Protein AF-A0A7S2WJ42-F1 (afdb_monomer_lite)

Foldseek 3Di:
DDDDDDDDDDDPPPPPPVPPCPPLNVVDPPPVSVCVVCVPVNVVVVCVVVVVVVVVVVVVVLVVVLVDPVNVVVVVVVVVVVVVVVVVCVCVPPVVLVVVLLVQLQVQLVVLLVLVVVLLVLVVVLVVLVVVLLVPPPPDPPLVVSLVSNVVSLVVNVVSCVVRLVLLLQLLVLLCVVVVNDFPDCSVVVNVLSVVVVVVVVLVVVLCVVVLSVCCVPPNSVSNCVSVVVSVVVPPPPPVPDDVVLCVVVPVPPPPPVVPVPDDDDDDPVVVSVVCVVCVVVVVVVVCSSSCVVVCVSVVLPVLQDDPPPPPPPPPPPPPDDDDDDDDDDDDDDDDDDDDDDDDDDDDDDDDDDDDDPPDDDPVVVVVVVCVVVVVSNVVSSRRPCRRSHLSSLLSSCCRVQVKDWDWFQFPVRWTWIKIKGFAPAADPVQAEDEDDADVSDACSCCRPVNCPCVVQSPVRYIYMYIGFDPHDPTHDDDDPVRSVRRVVRVVVVVVPPD

pLDDT: mean 72.84, std 22.57, range [31.0, 98.44]

InterPro domains:
  IPR029058 Alpha/Beta hydrolase fold [G3DSA:3.40.50.1820] (400-499)
  IPR029058 Alpha/Beta hydrolase fold [SSF53474] (406-497)

Organism: NCBI:txid96639

Structure (mmCIF, N/CA/C/O backbone):
data_AF-A0A7S2WJ42-F1
#
_entry.id   AF-A0A7S2WJ42-F1
#
loop_
_atom_site.group_PDB
_atom_site.id
_atom_site.type_symbol
_atom_site.label_atom_id
_atom_site.label_alt_id
_atom_site.label_comp_id
_atom_site.label_asym_id
_atom_site.label_entity_id
_atom_site.label_seq_id
_atom_site.pdbx_PDB_ins_code
_atom_site.Cartn_x
_atom_site.Cartn_y
_atom_site.Cartn_z
_atom_site.occupancy
_atom_site.B_iso_or_equiv
_atom_site.auth_seq_id
_atom_site.auth_comp_id
_atom_site.auth_asym_id
_atom_site.auth_atom_id
_atom_site.pdbx_PDB_model_num
ATOM 1 N N . MET A 1 1 ? 24.661 -68.694 -62.541 1.00 40.09 1 MET A N 1
ATOM 2 C CA . MET A 1 1 ? 24.190 -67.323 -62.795 1.00 40.09 1 MET A CA 1
ATOM 3 C C . MET A 1 1 ? 25.298 -66.386 -62.353 1.00 40.09 1 MET A C 1
ATOM 5 O O . MET A 1 1 ? 25.306 -65.954 -61.213 1.00 40.09 1 MET A O 1
ATOM 9 N N . ASP A 1 2 ? 26.418 -66.362 -63.080 1.00 37.50 2 ASP A N 1
ATOM 10 C CA . ASP A 1 2 ? 26.564 -65.727 -64.412 1.00 37.50 2 ASP A CA 1
ATOM 11 C C . ASP A 1 2 ? 26.447 -64.202 -64.239 1.00 37.50 2 ASP A C 1
ATOM 13 O O . ASP A 1 2 ? 25.479 -63.750 -63.647 1.00 37.50 2 ASP A O 1
ATOM 17 N N . VAL A 1 3 ? 27.339 -63.323 -64.692 1.00 43.91 3 VAL A N 1
ATOM 18 C CA . VAL A 1 3 ? 28.349 -63.399 -65.750 1.00 43.91 3 VAL A CA 1
ATOM 19 C C . VAL A 1 3 ? 29.165 -62.088 -65.662 1.00 43.91 3 VAL A C 1
ATOM 21 O O . VAL A 1 3 ? 28.586 -61.023 -65.488 1.00 43.91 3 VAL A O 1
ATOM 24 N N . VAL A 1 4 ? 30.497 -62.209 -65.733 1.00 44.94 4 VAL A N 1
ATOM 25 C CA . VAL A 1 4 ? 31.437 -61.434 -66.579 1.00 44.94 4 VAL A CA 1
ATOM 26 C C . VAL A 1 4 ? 31.405 -59.896 -66.550 1.00 44.94 4 VAL A C 1
ATOM 28 O O . VAL A 1 4 ? 30.418 -59.277 -66.925 1.00 44.94 4 VAL A O 1
ATOM 31 N N . SER A 1 5 ? 32.575 -59.300 -66.272 1.00 45.31 5 SER A N 1
ATOM 32 C CA . SER A 1 5 ? 33.291 -58.367 -67.175 1.00 45.31 5 SER A CA 1
ATOM 33 C C . SER A 1 5 ? 34.361 -57.581 -66.397 1.00 45.31 5 SER A C 1
ATOM 35 O O . SER A 1 5 ? 34.188 -56.409 -66.080 1.00 45.31 5 SER A O 1
ATOM 37 N N . ASP A 1 6 ? 35.483 -58.223 -66.061 1.00 53.06 6 ASP A N 1
ATOM 38 C CA . ASP A 1 6 ? 36.814 -57.818 -66.552 1.00 53.06 6 ASP A CA 1
ATOM 39 C C . ASP A 1 6 ? 36.765 -56.888 -67.775 1.00 53.06 6 ASP A C 1
ATOM 41 O O . ASP A 1 6 ? 36.117 -57.226 -68.758 1.00 53.06 6 ASP A O 1
ATOM 45 N N . TYR A 1 7 ? 37.450 -55.739 -67.719 1.00 45.34 7 TYR A N 1
ATOM 46 C CA . TYR A 1 7 ? 38.456 -55.317 -68.708 1.00 45.34 7 TYR A CA 1
ATOM 47 C C . TYR A 1 7 ? 39.011 -53.914 -68.397 1.00 45.34 7 TYR A C 1
ATOM 49 O O . TYR A 1 7 ? 38.269 -52.988 -68.081 1.00 45.34 7 TYR A O 1
ATOM 57 N N . SER A 1 8 ? 40.320 -53.780 -68.638 1.00 46.69 8 SER A N 1
ATOM 58 C CA . SER A 1 8 ? 41.098 -52.549 -68.850 1.00 46.69 8 SER A CA 1
ATOM 59 C C . SER A 1 8 ? 41.644 -51.876 -67.580 1.00 46.69 8 SER A C 1
ATOM 61 O O . SER A 1 8 ? 41.037 -50.990 -66.989 1.00 46.69 8 SER A O 1
ATOM 63 N N . SER A 1 9 ? 42.790 -52.328 -67.055 1.00 54.84 9 SER A N 1
ATOM 64 C CA . SER A 1 9 ? 44.132 -51.863 -67.476 1.00 54.84 9 SER A CA 1
ATOM 65 C C . SER A 1 9 ? 44.145 -50.925 -68.686 1.00 54.84 9 SER A C 1
ATOM 67 O O . SER A 1 9 ? 43.694 -51.293 -69.763 1.00 54.84 9 SER A O 1
ATOM 69 N N . ASP A 1 10 ? 44.657 -49.706 -68.521 1.00 45.91 10 ASP A N 1
ATOM 70 C CA . ASP A 1 10 ? 45.778 -49.221 -69.332 1.00 45.91 10 ASP A CA 1
ATOM 71 C C . ASP A 1 10 ? 46.094 -47.744 -69.075 1.00 45.91 10 ASP A C 1
ATOM 73 O O . ASP A 1 10 ? 45.232 -46.885 -68.905 1.00 45.91 10 ASP A O 1
ATOM 77 N N . ALA A 1 11 ? 47.397 -47.484 -69.137 1.00 50.50 11 ALA A N 1
ATOM 78 C CA . ALA A 1 11 ? 48.015 -46.205 -69.444 1.00 50.50 11 ALA A CA 1
ATOM 79 C C . ALA A 1 11 ? 47.929 -45.109 -68.373 1.00 50.50 11 ALA A C 1
ATOM 81 O O . ALA A 1 11 ? 47.350 -44.034 -68.539 1.00 50.50 11 ALA A O 1
ATOM 82 N N . GLU A 1 12 ? 48.746 -45.327 -67.345 1.00 50.62 12 GLU A N 1
ATOM 83 C CA . GLU A 1 12 ? 49.526 -44.307 -66.649 1.00 50.62 12 GLU A CA 1
ATOM 84 C C . GLU A 1 12 ? 50.393 -43.495 -67.650 1.00 50.62 12 GLU A C 1
ATOM 86 O O . GLU A 1 12 ? 51.620 -43.581 -67.686 1.00 50.62 12 GLU A O 1
ATOM 91 N N . HIS A 1 13 ? 49.772 -42.678 -68.506 1.00 48.62 13 HIS A N 1
ATOM 92 C CA . HIS A 1 13 ? 50.485 -41.697 -69.317 1.00 48.62 13 HIS A CA 1
ATOM 93 C C . HIS A 1 13 ? 50.682 -40.430 -68.479 1.00 48.62 13 HIS A C 1
ATOM 95 O O . HIS A 1 13 ? 49.873 -39.498 -68.492 1.00 48.62 13 HIS A O 1
ATOM 101 N N . LYS A 1 14 ? 51.811 -40.388 -67.758 1.00 50.44 14 LYS A N 1
ATOM 102 C CA . LYS A 1 14 ? 52.451 -39.157 -67.266 1.00 50.44 14 LYS A CA 1
ATOM 103 C C . LYS A 1 14 ? 52.753 -38.242 -68.458 1.00 50.44 14 LYS A C 1
ATOM 105 O O . LYS A 1 14 ? 53.890 -38.122 -68.905 1.00 50.44 14 LYS A O 1
ATOM 110 N N . SER A 1 15 ? 51.726 -37.579 -68.989 1.00 52.44 15 SER A N 1
ATOM 111 C CA . SER A 1 15 ? 51.915 -36.451 -69.887 1.00 52.44 15 SER A CA 1
ATOM 112 C C . SER A 1 15 ? 52.533 -35.350 -69.033 1.00 52.44 15 SER A C 1
ATOM 114 O O . SER A 1 15 ? 51.885 -34.761 -68.161 1.00 52.44 15 SER A O 1
ATOM 116 N N . SER A 1 16 ? 53.816 -35.094 -69.254 1.00 54.47 16 SER A N 1
ATOM 117 C CA . SER A 1 16 ? 54.501 -33.881 -68.839 1.00 54.47 16 SER A CA 1
ATOM 118 C C . SER A 1 16 ? 53.893 -32.704 -69.610 1.00 54.47 16 SER A C 1
ATOM 120 O O . SER A 1 16 ? 54.524 -32.070 -70.454 1.00 54.47 16 SER A O 1
ATOM 122 N N . ARG A 1 17 ? 52.618 -32.395 -69.334 1.00 53.16 17 ARG A N 1
ATOM 123 C CA . ARG A 1 17 ? 51.997 -31.132 -69.719 1.00 53.16 17 ARG A CA 1
ATOM 124 C C . ARG A 1 17 ? 52.815 -30.065 -69.017 1.00 53.16 17 ARG A C 1
ATOM 126 O O . ARG A 1 17 ? 52.581 -29.770 -67.846 1.00 53.16 17 ARG A O 1
ATOM 133 N N . ARG A 1 18 ? 53.810 -29.523 -69.734 1.00 57.72 18 ARG A N 1
ATOM 134 C CA . ARG A 1 18 ? 54.504 -28.278 -69.400 1.00 57.72 18 ARG A CA 1
ATOM 135 C C . ARG A 1 18 ? 53.415 -27.333 -68.921 1.00 57.72 18 ARG A C 1
ATOM 137 O O . ARG A 1 18 ? 52.588 -26.914 -69.733 1.00 57.72 18 ARG A O 1
ATOM 144 N N . LYS A 1 19 ? 53.348 -27.091 -67.603 1.00 59.12 19 LYS A N 1
ATOM 145 C CA . LYS A 1 19 ? 52.407 -26.132 -67.020 1.00 59.12 19 LYS A CA 1
ATOM 146 C C . LYS A 1 19 ? 52.628 -24.862 -67.821 1.00 59.12 19 LYS A C 1
ATOM 148 O O . LYS A 1 19 ? 53.724 -24.309 -67.769 1.00 59.12 19 LYS A O 1
ATOM 153 N N . ARG A 1 20 ? 51.651 -24.485 -68.653 1.00 64.06 20 ARG A N 1
ATOM 154 C CA . ARG A 1 20 ? 51.728 -23.261 -69.447 1.00 64.06 20 ARG A CA 1
ATOM 155 C C . ARG A 1 20 ? 51.835 -22.137 -68.432 1.00 64.06 20 ARG A C 1
ATOM 157 O O . ARG A 1 20 ? 50.861 -21.797 -67.766 1.00 64.06 20 ARG A O 1
ATOM 164 N N . VAL A 1 21 ? 53.062 -21.669 -68.228 1.00 68.56 21 VAL A N 1
ATOM 165 C CA . VAL A 1 21 ? 53.358 -20.549 -67.349 1.00 68.56 21 VAL A CA 1
ATOM 166 C C . VAL A 1 21 ? 52.753 -19.352 -68.059 1.00 68.56 21 VAL A C 1
ATOM 168 O O . VAL A 1 21 ? 53.254 -18.922 -69.095 1.00 68.56 21 VAL A O 1
ATOM 171 N N . TRP A 1 22 ? 51.601 -18.897 -67.570 1.00 71.25 22 TRP A N 1
ATOM 172 C CA . TRP A 1 22 ? 50.907 -17.741 -68.118 1.00 71.25 22 TRP A CA 1
ATOM 173 C C . TRP A 1 22 ? 51.873 -16.558 -68.141 1.00 71.25 22 TRP A C 1
ATOM 175 O O . TRP A 1 22 ? 52.589 -16.339 -67.162 1.00 71.25 22 TRP A O 1
ATOM 185 N N . LEU A 1 23 ? 51.895 -15.790 -69.230 1.00 75.06 23 LEU A N 1
ATOM 186 C CA . LEU A 1 23 ? 52.801 -14.647 -69.385 1.00 75.06 23 LEU A CA 1
ATOM 187 C C . LEU A 1 23 ? 52.696 -13.675 -68.191 1.00 75.06 23 LEU A C 1
ATOM 189 O O . LEU A 1 23 ? 53.708 -13.202 -67.681 1.00 75.06 23 LEU A O 1
ATOM 193 N N . ALA A 1 24 ? 51.481 -13.500 -67.656 1.00 69.00 24 ALA A N 1
ATOM 194 C CA . ALA A 1 24 ? 51.205 -12.718 -66.450 1.00 69.00 24 ALA A CA 1
ATOM 195 C C . ALA A 1 24 ? 51.990 -13.189 -65.210 1.00 69.00 24 ALA A C 1
ATOM 197 O O . ALA A 1 24 ? 52.412 -12.370 -64.404 1.00 69.00 24 ALA A O 1
ATOM 198 N N . SER A 1 25 ? 52.258 -14.493 -65.079 1.00 74.06 25 SER A N 1
ATOM 199 C CA . SER A 1 25 ? 53.044 -15.037 -63.963 1.00 74.06 25 SER A CA 1
ATOM 200 C C . SER A 1 25 ? 54.554 -14.845 -64.086 1.00 74.06 25 SER A C 1
ATOM 202 O O . SER A 1 25 ? 55.254 -15.019 -63.095 1.00 74.06 25 SER A O 1
ATOM 204 N N . ARG A 1 26 ? 55.051 -14.476 -65.274 1.00 80.88 26 ARG A N 1
ATOM 205 C CA . ARG A 1 26 ? 56.446 -14.059 -65.481 1.00 80.88 26 ARG A CA 1
ATOM 206 C C . ARG A 1 26 ? 56.621 -12.546 -65.408 1.00 80.88 26 ARG A C 1
ATOM 208 O O . ARG A 1 26 ? 57.661 -12.096 -64.951 1.00 80.88 26 ARG A O 1
ATOM 215 N N . LEU A 1 27 ? 55.627 -11.788 -65.870 1.00 82.94 27 LEU A N 1
ATOM 216 C CA . LEU A 1 27 ? 55.674 -10.324 -65.906 1.00 82.94 27 LEU A CA 1
ATOM 217 C C . LEU A 1 27 ? 55.432 -9.684 -64.534 1.00 82.94 27 LEU A C 1
ATOM 219 O O . LEU A 1 27 ? 55.991 -8.628 -64.260 1.00 82.94 27 LEU A O 1
ATOM 223 N N . TRP A 1 28 ? 54.633 -10.318 -63.670 1.00 83.19 28 TRP A N 1
ATOM 224 C CA . TRP A 1 28 ? 54.238 -9.746 -62.383 1.00 83.19 28 TRP A CA 1
ATOM 225 C C . TRP A 1 28 ? 54.663 -10.667 -61.229 1.00 83.19 28 TRP A C 1
ATOM 227 O O . TRP A 1 28 ? 54.105 -11.762 -61.088 1.00 83.19 28 TRP A O 1
ATOM 237 N N . PRO A 1 29 ? 55.634 -10.264 -60.389 1.00 81.75 29 PRO A N 1
ATOM 238 C CA . PRO A 1 29 ? 55.959 -10.978 -59.158 1.00 81.75 29 PRO A CA 1
ATOM 239 C C . PRO A 1 29 ? 54.759 -10.984 -58.196 1.00 81.75 29 PRO A C 1
ATOM 241 O O . PRO A 1 29 ? 53.902 -10.098 -58.239 1.00 81.75 29 PRO A O 1
ATOM 244 N N . HIS A 1 30 ? 54.673 -11.981 -57.310 1.00 75.19 30 HIS A N 1
ATOM 245 C CA . HIS A 1 30 ? 53.695 -11.948 -56.214 1.00 75.19 30 HIS A CA 1
ATOM 246 C C . HIS A 1 30 ? 53.983 -10.709 -55.341 1.00 75.19 30 HIS A C 1
ATOM 248 O O . HIS A 1 30 ? 55.147 -10.528 -54.982 1.00 75.19 30 HIS A O 1
ATOM 254 N N . PRO A 1 31 ? 52.989 -9.850 -55.016 1.00 73.44 31 PRO A N 1
ATOM 255 C CA . PRO A 1 31 ? 51.534 -10.080 -55.046 1.00 73.44 31 PRO A CA 1
ATOM 256 C C . PRO A 1 31 ? 50.762 -9.591 -56.290 1.00 73.44 31 PRO A C 1
ATOM 258 O O . PRO A 1 31 ? 49.593 -9.945 -56.443 1.00 73.44 31 PRO A O 1
ATOM 261 N N . LEU A 1 32 ? 51.376 -8.839 -57.208 1.00 78.38 32 LEU A N 1
ATOM 262 C CA . LEU A 1 32 ? 50.685 -8.200 -58.346 1.00 78.38 32 LEU A CA 1
ATOM 263 C C . LEU A 1 32 ? 50.048 -9.205 -59.327 1.00 78.38 32 LEU A C 1
ATOM 265 O O . LEU A 1 32 ? 49.041 -8.917 -59.967 1.00 78.38 32 LEU A O 1
ATOM 269 N N . ASN A 1 33 ? 50.573 -10.429 -59.393 1.00 79.62 33 ASN A N 1
ATOM 270 C CA . ASN A 1 33 ? 49.988 -11.520 -60.181 1.00 79.62 33 ASN A CA 1
ATOM 271 C C . ASN A 1 33 ? 48.568 -11.911 -59.722 1.00 79.62 33 ASN A C 1
ATOM 273 O O . ASN A 1 33 ? 47.731 -12.284 -60.543 1.00 79.62 33 ASN A O 1
ATOM 277 N N . ALA A 1 34 ? 48.284 -11.825 -58.417 1.00 75.94 34 ALA A N 1
ATOM 278 C CA . ALA A 1 34 ? 46.956 -12.128 -57.881 1.00 75.94 34 ALA A CA 1
ATOM 279 C C . ALA A 1 34 ? 45.916 -11.098 -58.348 1.00 75.94 34 ALA A C 1
ATOM 281 O O . ALA A 1 34 ? 44.773 -11.461 -58.610 1.00 75.94 34 ALA A O 1
ATOM 282 N N . ILE A 1 35 ? 46.351 -9.848 -58.527 1.00 78.25 35 ILE A N 1
ATOM 283 C CA . ILE A 1 35 ? 45.511 -8.737 -58.975 1.00 78.25 35 ILE A CA 1
ATOM 284 C C . ILE A 1 35 ? 45.093 -8.910 -60.444 1.00 78.25 35 ILE A C 1
ATOM 286 O O . ILE A 1 35 ? 43.926 -8.766 -60.800 1.00 78.25 35 ILE A O 1
ATOM 290 N N . VAL A 1 36 ? 46.040 -9.291 -61.305 1.00 80.44 36 VAL A N 1
ATOM 291 C CA . VAL A 1 36 ? 45.802 -9.436 -62.754 1.00 80.44 36 VAL A CA 1
ATOM 292 C C . VAL A 1 36 ? 44.962 -10.676 -63.091 1.00 80.44 36 VAL A C 1
ATOM 294 O O . VAL A 1 36 ? 44.258 -10.690 -64.099 1.00 80.44 36 VAL A O 1
ATOM 297 N N . LYS A 1 37 ? 45.022 -11.732 -62.269 1.00 84.19 37 LYS A N 1
ATOM 298 C CA . LYS A 1 37 ? 44.318 -13.000 -62.533 1.00 84.19 37 LYS A CA 1
ATOM 299 C C . LYS A 1 37 ? 42.820 -12.964 -62.245 1.00 84.19 37 LYS A C 1
ATOM 301 O O . LYS A 1 37 ? 42.087 -13.726 -62.867 1.00 84.19 37 LYS A O 1
ATOM 306 N N . ASP A 1 38 ? 42.379 -12.122 -61.317 1.00 87.38 38 ASP A N 1
ATOM 307 C CA . ASP A 1 38 ? 40.972 -12.003 -60.942 1.00 87.38 38 ASP A CA 1
ATOM 308 C C . ASP A 1 38 ? 40.603 -10.520 -60.766 1.00 87.38 38 ASP A C 1
ATOM 310 O O . ASP A 1 38 ? 40.640 -9.976 -59.652 1.00 87.38 38 ASP A O 1
ATOM 314 N N . PRO A 1 39 ? 40.282 -9.824 -61.873 1.00 86.44 39 PRO A N 1
ATOM 315 C CA . PRO A 1 39 ? 39.970 -8.401 -61.829 1.00 86.44 39 PRO A CA 1
ATOM 316 C C . PRO A 1 39 ? 38.700 -8.112 -61.017 1.00 86.44 39 PRO A C 1
ATOM 318 O O . PRO A 1 39 ? 38.604 -7.047 -60.414 1.00 86.44 39 PRO A O 1
ATOM 321 N N . LYS A 1 40 ? 37.752 -9.062 -60.931 1.00 87.62 40 LYS A N 1
ATOM 322 C CA . LYS A 1 40 ? 36.526 -8.908 -60.131 1.00 87.62 40 LYS A CA 1
ATOM 323 C C . LYS A 1 40 ? 36.837 -8.935 -58.639 1.00 87.62 40 LYS A C 1
ATOM 325 O O . LYS A 1 40 ? 36.413 -8.041 -57.911 1.00 87.62 40 LYS A O 1
ATOM 330 N N . ARG A 1 41 ? 37.616 -9.923 -58.187 1.00 85.69 41 ARG A N 1
ATOM 331 C CA . ARG A 1 41 ? 38.041 -10.010 -56.783 1.00 85.69 41 ARG A CA 1
ATOM 332 C C . ARG A 1 41 ? 38.907 -8.822 -56.384 1.00 85.69 41 ARG A C 1
ATOM 334 O O . ARG A 1 41 ? 38.726 -8.283 -55.298 1.00 85.69 41 ARG A O 1
ATOM 341 N N . THR A 1 42 ? 39.800 -8.380 -57.267 1.00 87.00 42 THR A N 1
ATOM 342 C CA . THR A 1 42 ? 40.602 -7.170 -57.041 1.00 87.00 42 THR A CA 1
ATOM 343 C C . THR A 1 42 ? 39.721 -5.941 -56.888 1.00 87.00 42 THR A C 1
ATOM 345 O O . THR A 1 42 ? 39.896 -5.202 -55.926 1.00 87.00 42 THR A O 1
ATOM 348 N N . PHE A 1 43 ? 38.765 -5.732 -57.797 1.00 91.56 43 PHE A N 1
ATOM 349 C CA . PHE A 1 43 ? 37.842 -4.602 -57.726 1.00 91.56 43 PHE A CA 1
ATOM 350 C C . PHE A 1 43 ? 37.039 -4.608 -56.421 1.00 91.56 43 PHE A C 1
ATOM 352 O O . PHE A 1 43 ? 36.908 -3.568 -55.789 1.00 91.56 43 PHE A O 1
ATOM 359 N N . PHE A 1 44 ? 36.568 -5.775 -55.971 1.00 93.19 44 PHE A N 1
ATOM 360 C CA . PHE A 1 44 ? 35.820 -5.895 -54.719 1.00 93.19 44 PHE A CA 1
ATOM 361 C C . PHE A 1 44 ? 36.684 -5.599 -53.486 1.00 93.19 44 PHE A C 1
ATOM 363 O O . PHE A 1 44 ? 36.282 -4.825 -52.623 1.00 93.19 44 PHE A O 1
ATOM 370 N N . VAL A 1 45 ? 37.900 -6.154 -53.422 1.00 88.38 45 VAL A N 1
ATOM 371 C CA . VAL A 1 45 ? 38.845 -5.871 -52.328 1.00 88.38 45 VAL A CA 1
ATOM 372 C C . VAL A 1 45 ? 39.233 -4.394 -52.320 1.00 88.38 45 VAL A C 1
ATOM 374 O O . VAL A 1 45 ? 39.212 -3.766 -51.268 1.00 88.38 45 VAL A O 1
ATOM 377 N N . TRP A 1 46 ? 39.538 -3.820 -53.483 1.00 92.81 46 TRP A N 1
ATOM 378 C CA . TRP A 1 46 ? 39.827 -2.394 -53.620 1.00 92.81 46 TRP A CA 1
ATOM 379 C C . TRP A 1 46 ? 38.626 -1.535 -53.208 1.00 92.81 46 TRP A C 1
ATOM 381 O O . TRP A 1 46 ? 38.806 -0.568 -52.476 1.00 92.81 46 TRP A O 1
ATOM 391 N N . GLY A 1 47 ? 37.410 -1.906 -53.611 1.00 95.31 47 GLY A N 1
ATOM 392 C CA . GLY A 1 47 ? 36.176 -1.215 -53.239 1.00 95.31 47 GLY A CA 1
ATOM 393 C C . GLY A 1 47 ? 35.927 -1.238 -51.732 1.00 95.31 47 GLY A C 1
ATOM 394 O O . GLY A 1 47 ? 35.651 -0.193 -51.156 1.00 95.31 47 GLY A O 1
ATOM 395 N N . ILE A 1 48 ? 36.112 -2.389 -51.074 1.00 94.44 48 ILE A N 1
ATOM 396 C CA . ILE A 1 48 ? 36.015 -2.500 -49.610 1.00 94.44 48 ILE A CA 1
ATOM 397 C C . ILE A 1 48 ? 37.087 -1.650 -48.932 1.00 94.44 48 ILE A C 1
ATOM 399 O O . ILE A 1 48 ? 36.768 -0.875 -48.040 1.00 94.44 48 ILE A O 1
ATOM 403 N N . VAL A 1 49 ? 38.351 -1.766 -49.350 1.00 94.25 49 VAL A N 1
ATOM 404 C CA . VAL A 1 49 ? 39.458 -1.031 -48.719 1.00 94.25 49 VAL A CA 1
ATOM 405 C C . VAL A 1 49 ? 39.268 0.480 -48.864 1.00 94.25 49 VAL A C 1
ATOM 407 O O . VAL A 1 49 ? 39.438 1.201 -47.886 1.00 94.25 49 VAL A O 1
ATOM 410 N N . ASN A 1 50 ? 38.865 0.966 -50.042 1.00 95.44 50 ASN A N 1
ATOM 411 C CA . ASN A 1 50 ? 38.569 2.389 -50.228 1.00 95.44 50 ASN A CA 1
ATOM 412 C C . ASN A 1 50 ? 37.299 2.813 -49.498 1.00 95.44 50 ASN A C 1
ATOM 414 O O . ASN A 1 50 ? 37.287 3.892 -48.924 1.00 95.44 50 ASN A O 1
ATOM 418 N N . GLY A 1 51 ? 36.260 1.977 -49.466 1.00 96.25 51 GLY A N 1
ATOM 419 C CA . GLY A 1 51 ? 35.048 2.251 -48.697 1.00 96.25 51 GLY A CA 1
ATOM 420 C C . GLY A 1 51 ? 35.344 2.408 -47.206 1.00 96.25 51 GLY A C 1
ATOM 421 O O . GLY A 1 51 ? 34.900 3.372 -46.594 1.00 96.25 51 GLY A O 1
ATOM 422 N N . VAL A 1 52 ? 36.171 1.523 -46.639 1.00 96.00 52 VAL A N 1
ATOM 423 C CA . VAL A 1 52 ? 36.647 1.624 -45.251 1.00 96.00 52 VAL A CA 1
ATOM 424 C C . VAL A 1 52 ? 37.504 2.874 -45.057 1.00 96.00 52 VAL A C 1
ATOM 426 O O . VAL A 1 52 ? 37.305 3.595 -44.086 1.00 96.00 52 VAL A O 1
ATOM 429 N N . PHE A 1 53 ? 38.432 3.164 -45.971 1.00 96.56 53 PHE A N 1
ATOM 430 C CA . PHE A 1 53 ? 39.297 4.342 -45.866 1.00 96.56 53 PHE A CA 1
ATOM 431 C C . PHE A 1 53 ? 38.504 5.657 -45.928 1.00 96.56 53 PHE A C 1
ATOM 433 O O . PHE A 1 53 ? 38.718 6.534 -45.094 1.00 96.56 53 PHE A O 1
ATOM 440 N N . ILE A 1 54 ? 37.558 5.773 -46.865 1.00 95.50 54 ILE A N 1
ATOM 441 C CA . ILE A 1 54 ? 36.640 6.915 -46.977 1.00 95.50 54 ILE A CA 1
ATOM 442 C C . ILE A 1 54 ? 35.769 7.001 -45.721 1.00 95.50 54 ILE A C 1
ATOM 444 O O . ILE A 1 54 ? 35.679 8.069 -45.131 1.00 95.50 54 ILE A O 1
ATOM 448 N N . GLY A 1 55 ? 35.205 5.883 -45.254 1.00 95.38 55 GLY A N 1
ATOM 449 C CA . GLY A 1 55 ? 34.395 5.846 -44.034 1.00 95.38 55 GLY A CA 1
ATOM 450 C C . GLY A 1 55 ? 35.156 6.328 -42.795 1.00 95.38 55 GLY A C 1
ATOM 451 O O . GLY A 1 55 ? 34.643 7.150 -42.043 1.00 95.38 55 GLY A O 1
ATOM 452 N N . ILE A 1 56 ? 36.406 5.889 -42.609 1.00 95.44 56 ILE A N 1
ATOM 453 C CA . ILE A 1 56 ? 37.274 6.386 -41.529 1.00 95.44 56 ILE A CA 1
ATOM 454 C C . ILE A 1 56 ? 37.550 7.883 -41.709 1.00 95.44 56 ILE A C 1
ATOM 456 O O . ILE A 1 56 ? 37.488 8.629 -40.734 1.00 95.44 56 ILE A O 1
ATOM 460 N N . GLY A 1 57 ? 37.833 8.330 -42.937 1.00 95.88 57 GLY A N 1
ATOM 461 C CA . GLY A 1 57 ? 38.061 9.740 -43.253 1.00 95.88 57 GLY A CA 1
ATOM 462 C C . GLY A 1 57 ? 36.872 10.630 -42.885 1.00 95.88 57 GLY A C 1
ATOM 463 O O . GLY A 1 57 ? 37.064 11.656 -42.237 1.00 95.88 57 GLY A O 1
ATOM 464 N N . GLU A 1 58 ? 35.651 10.209 -43.213 1.00 95.12 58 GLU A N 1
ATOM 465 C CA . GLU A 1 58 ? 34.423 10.931 -42.861 1.00 95.12 58 GLU A CA 1
ATOM 466 C C . GLU A 1 58 ? 34.178 10.963 -41.347 1.00 95.12 58 GLU A C 1
ATOM 468 O O . GLU A 1 58 ? 33.836 12.011 -40.802 1.00 95.12 58 GLU A O 1
ATOM 473 N N . VAL A 1 59 ? 34.436 9.862 -40.630 1.00 94.88 59 VAL A N 1
ATOM 474 C CA . VAL A 1 59 ? 34.347 9.841 -39.157 1.00 94.88 59 VAL A CA 1
ATOM 475 C C . VAL A 1 59 ? 35.368 10.796 -38.531 1.00 94.88 59 VAL A C 1
ATOM 477 O O . VAL A 1 59 ? 35.019 11.572 -37.642 1.00 94.88 59 VAL A O 1
ATOM 480 N N . VAL A 1 60 ? 36.618 10.789 -39.007 1.00 95.62 60 VAL A N 1
ATOM 481 C CA . VAL A 1 60 ? 37.663 11.710 -38.528 1.00 95.62 60 VAL A CA 1
ATOM 482 C C . VAL A 1 60 ? 37.292 13.162 -38.839 1.00 95.62 60 VAL A C 1
ATOM 484 O O . VAL A 1 60 ? 37.424 14.011 -37.960 1.00 95.62 60 VAL A O 1
ATOM 487 N N . ASN A 1 61 ? 36.775 13.452 -40.036 1.00 93.81 61 ASN A N 1
ATOM 488 C CA . ASN A 1 61 ? 36.277 14.782 -40.394 1.00 93.81 61 ASN A CA 1
ATOM 489 C C . ASN A 1 61 ? 35.117 15.219 -39.491 1.00 93.81 61 ASN A C 1
ATOM 491 O O . ASN A 1 61 ? 35.103 16.362 -39.040 1.00 93.81 61 ASN A O 1
ATOM 495 N N . GLY A 1 62 ? 34.191 14.313 -39.165 1.00 93.00 62 GLY A N 1
ATOM 496 C CA . GLY A 1 62 ? 33.111 14.564 -38.210 1.00 93.00 62 GLY A CA 1
ATOM 497 C C . GLY A 1 62 ? 33.630 14.894 -36.808 1.00 93.00 62 GLY A C 1
ATOM 498 O O . GLY A 1 62 ? 33.168 15.850 -36.190 1.00 93.00 62 GLY A O 1
ATOM 499 N N . ILE A 1 63 ? 34.647 14.173 -36.326 1.00 92.62 63 ILE A N 1
ATOM 500 C CA . ILE A 1 63 ? 35.300 14.461 -35.037 1.00 92.62 63 ILE A CA 1
ATOM 501 C C . ILE A 1 63 ? 36.018 15.817 -35.076 1.00 92.62 63 ILE A C 1
ATOM 503 O O . ILE A 1 63 ? 35.886 16.604 -34.142 1.00 92.62 63 ILE A O 1
ATOM 507 N N . ILE A 1 64 ? 36.749 16.127 -36.153 1.00 93.69 64 ILE A N 1
ATOM 508 C CA . ILE A 1 64 ? 37.407 17.432 -36.323 1.00 93.69 64 ILE A CA 1
ATOM 509 C C . ILE A 1 64 ? 36.363 18.550 -36.326 1.00 93.69 64 ILE A C 1
ATOM 511 O O . ILE A 1 64 ? 36.558 19.566 -35.662 1.00 93.69 64 ILE A O 1
ATOM 515 N N . TRP A 1 65 ? 35.240 18.353 -37.019 1.00 95.19 65 TRP A N 1
ATOM 516 C CA . TRP A 1 65 ? 34.130 19.297 -37.021 1.00 95.19 65 TRP A CA 1
ATOM 517 C C . TRP A 1 65 ? 33.536 19.476 -35.618 1.00 95.19 65 TRP A C 1
ATOM 519 O O . TRP A 1 65 ? 33.355 20.615 -35.194 1.00 95.19 65 TRP A O 1
ATOM 529 N N . LEU A 1 66 ? 33.341 18.399 -34.847 1.00 91.00 66 LEU A N 1
ATOM 530 C CA . LEU A 1 66 ? 32.904 18.462 -33.443 1.00 91.00 66 LEU A CA 1
ATOM 531 C C . LEU A 1 66 ? 33.889 19.218 -32.532 1.00 91.00 66 LEU A C 1
ATOM 533 O O . LEU A 1 66 ? 33.465 19.820 -31.549 1.00 91.00 66 LEU A O 1
ATOM 537 N N . LEU A 1 67 ? 35.183 19.226 -32.864 1.00 92.31 67 LEU A N 1
ATOM 538 C CA . LEU A 1 67 ? 36.209 19.998 -32.151 1.00 92.31 67 LEU A CA 1
ATOM 539 C C . LEU A 1 67 ? 36.255 21.481 -32.555 1.00 92.31 67 LEU A C 1
ATOM 541 O O . LEU A 1 67 ? 36.889 22.281 -31.864 1.00 92.31 67 LEU A O 1
ATOM 545 N N . THR A 1 68 ? 35.606 21.877 -33.655 1.00 95.88 68 THR A N 1
ATOM 546 C CA . THR A 1 68 ? 35.458 23.299 -33.999 1.00 95.88 68 THR A CA 1
ATOM 547 C C . THR A 1 68 ? 34.484 23.993 -33.048 1.00 95.88 68 THR A C 1
ATOM 549 O O . THR A 1 68 ? 33.661 23.346 -32.408 1.00 95.88 68 THR A O 1
ATOM 552 N N . LEU A 1 69 ? 34.534 25.328 -32.965 1.00 94.25 69 LEU A N 1
ATOM 553 C CA . LEU A 1 69 ? 33.633 26.091 -32.092 1.00 94.25 69 LEU A CA 1
ATOM 554 C C . LEU A 1 69 ? 32.137 25.779 -32.347 1.00 94.25 69 LEU A C 1
ATOM 556 O O . LEU A 1 69 ? 31.435 25.526 -31.369 1.00 94.25 69 LEU A O 1
ATOM 560 N N . PRO A 1 70 ? 31.633 25.723 -33.601 1.00 95.00 70 PRO A N 1
ATOM 561 C CA . PRO A 1 70 ? 30.256 25.296 -33.865 1.00 95.00 70 PRO A CA 1
ATOM 562 C C . PRO A 1 70 ? 29.956 23.870 -33.387 1.00 95.00 70 PRO A C 1
ATOM 564 O O . PRO A 1 70 ? 28.921 23.637 -32.767 1.00 95.00 70 PRO A O 1
ATOM 567 N N . GLY A 1 71 ? 30.870 22.928 -33.631 1.00 93.19 71 GLY A N 1
ATOM 568 C CA . GLY A 1 71 ? 30.716 21.541 -33.199 1.00 93.19 71 GLY A CA 1
ATOM 569 C C . GLY A 1 71 ? 30.698 21.386 -31.677 1.00 93.19 71 GLY A C 1
ATOM 570 O O . GLY A 1 71 ? 29.873 20.648 -31.140 1.00 93.19 71 GLY A O 1
ATOM 571 N N . PHE A 1 72 ? 31.532 22.152 -30.972 1.00 92.94 72 PHE A N 1
ATOM 572 C CA . PHE A 1 72 ? 31.561 22.183 -29.513 1.00 92.94 72 PHE A CA 1
ATOM 573 C C . PHE A 1 72 ? 30.245 22.707 -28.933 1.00 92.94 72 PHE A C 1
ATOM 575 O O . PHE A 1 72 ? 29.741 22.137 -27.968 1.00 92.94 72 PHE A O 1
ATOM 582 N N . VAL A 1 73 ? 29.652 23.745 -29.537 1.00 95.31 73 VAL A N 1
ATOM 583 C CA . VAL A 1 73 ? 28.329 24.247 -29.128 1.00 95.31 73 VAL A CA 1
ATOM 584 C C . VAL A 1 73 ? 27.275 23.149 -29.265 1.00 95.31 73 VAL A C 1
ATOM 586 O O . VAL A 1 73 ? 26.547 22.904 -28.308 1.00 95.31 73 VAL A O 1
ATOM 589 N N . VAL A 1 74 ? 27.241 22.429 -30.393 1.00 94.81 74 VAL A N 1
ATOM 590 C CA . VAL A 1 74 ? 26.316 21.296 -30.584 1.00 94.81 74 VAL A CA 1
ATOM 591 C C . VAL A 1 74 ? 26.544 20.211 -29.532 1.00 94.81 74 VAL A C 1
ATOM 593 O O . VAL A 1 74 ? 25.584 19.749 -28.918 1.00 94.81 74 VAL A O 1
ATOM 596 N N . LEU A 1 75 ? 27.798 19.836 -29.270 1.00 93.25 75 LEU A N 1
ATOM 597 C CA . LEU A 1 75 ? 28.139 18.813 -28.280 1.00 93.25 75 LEU A CA 1
ATOM 598 C C . LEU A 1 75 ? 27.713 19.219 -26.863 1.00 93.25 75 LEU A C 1
ATOM 600 O O . LEU A 1 75 ? 27.152 18.399 -26.139 1.00 93.25 75 LEU A O 1
ATOM 604 N N . VAL A 1 76 ? 27.927 20.479 -26.473 1.00 95.25 76 VAL A N 1
ATOM 605 C CA . VAL A 1 76 ? 27.473 21.005 -25.177 1.00 95.25 76 VAL A CA 1
ATOM 606 C C . VAL A 1 76 ? 25.950 21.028 -25.107 1.00 95.25 76 VAL A C 1
ATOM 608 O O . VAL A 1 76 ? 25.398 20.591 -24.104 1.00 95.25 76 VAL A O 1
ATOM 611 N N . THR A 1 77 ? 25.256 21.475 -26.155 1.00 95.31 77 THR A N 1
ATOM 612 C CA . THR A 1 77 ? 23.787 21.494 -26.185 1.00 95.31 77 THR A CA 1
ATOM 613 C C . THR A 1 77 ? 23.204 20.086 -26.073 1.00 95.31 77 THR A C 1
ATOM 615 O O . THR A 1 77 ? 22.331 19.866 -25.237 1.00 95.31 77 THR A O 1
ATOM 618 N N . VAL A 1 78 ? 23.716 19.118 -26.840 1.00 95.12 78 VAL A N 1
ATOM 619 C CA . VAL A 1 78 ? 23.296 17.707 -26.755 1.00 95.12 78 VAL A CA 1
ATOM 620 C C . VAL A 1 78 ? 23.643 17.117 -25.389 1.00 95.12 78 VAL A C 1
ATOM 622 O O . VAL A 1 78 ? 22.825 16.413 -24.807 1.00 95.12 78 VAL A O 1
ATOM 625 N N . GLY A 1 79 ? 24.816 17.437 -24.834 1.00 95.50 79 GLY A N 1
ATOM 626 C CA . GLY A 1 79 ? 25.228 16.990 -23.504 1.00 95.50 79 GLY A CA 1
ATOM 627 C C . GLY A 1 79 ? 24.339 17.538 -22.385 1.00 95.50 79 GLY A C 1
ATOM 628 O O . GLY A 1 79 ? 23.932 16.785 -21.504 1.00 95.50 79 GLY A O 1
ATOM 629 N N . VAL A 1 80 ? 23.986 18.827 -22.437 1.00 96.31 80 VAL A N 1
ATOM 630 C CA . VAL A 1 80 ? 23.047 19.458 -21.496 1.00 96.31 80 VAL A CA 1
ATOM 631 C C . VAL A 1 80 ? 21.650 18.874 -21.666 1.00 96.31 80 VAL A C 1
ATOM 633 O O . VAL A 1 80 ? 21.033 18.527 -20.665 1.00 96.31 80 VAL A O 1
ATOM 636 N N . TYR A 1 81 ? 21.168 18.706 -22.900 1.00 95.94 81 TYR A N 1
ATOM 637 C CA . TYR A 1 81 ? 19.879 18.068 -23.165 1.00 95.94 81 TYR A CA 1
ATOM 638 C C . TYR A 1 81 ? 19.840 16.641 -22.610 1.00 95.94 81 TYR A C 1
ATOM 640 O O . TYR A 1 81 ? 18.932 16.311 -21.856 1.00 95.94 81 TYR A O 1
ATOM 648 N N . ALA A 1 82 ? 20.853 15.819 -22.894 1.00 92.81 82 ALA A N 1
ATOM 649 C CA . ALA A 1 82 ? 20.951 14.457 -22.377 1.00 92.81 82 ALA A CA 1
ATOM 650 C C . ALA A 1 82 ? 21.042 14.431 -20.843 1.00 92.81 82 ALA A C 1
ATOM 652 O O . ALA A 1 82 ? 20.438 13.572 -20.205 1.00 92.81 82 ALA A O 1
ATOM 653 N N . LEU A 1 83 ? 21.762 15.374 -20.228 1.00 93.19 83 LEU A N 1
ATOM 654 C CA . LEU A 1 83 ? 21.827 15.504 -18.773 1.00 93.19 83 LEU A CA 1
ATOM 655 C C . LEU A 1 83 ? 20.460 15.871 -18.183 1.00 93.19 83 LEU A C 1
ATOM 657 O O . LEU A 1 83 ? 20.009 15.204 -17.257 1.00 93.19 83 LEU A O 1
ATOM 661 N N . VAL A 1 84 ? 19.790 16.891 -18.727 1.00 94.25 84 VAL A N 1
ATOM 662 C CA . VAL A 1 84 ? 18.453 17.323 -18.292 1.00 94.25 84 VAL A CA 1
ATOM 663 C C . VAL A 1 84 ? 17.440 16.206 -18.496 1.00 94.25 84 VAL A C 1
ATOM 665 O O . VAL A 1 84 ? 16.684 15.924 -17.578 1.00 94.25 84 VAL A O 1
ATOM 668 N N . TYR A 1 85 ? 17.465 15.522 -19.638 1.00 86.50 85 TYR A N 1
ATOM 669 C CA . TYR A 1 85 ? 16.603 14.380 -19.924 1.00 86.50 85 TYR A CA 1
ATOM 670 C C . TYR A 1 85 ? 16.842 13.230 -18.941 1.00 86.50 85 TYR A C 1
ATOM 672 O O . TYR A 1 85 ? 15.886 12.677 -18.413 1.00 86.50 85 TYR A O 1
ATOM 680 N N . ASN A 1 86 ? 18.097 12.896 -18.620 1.00 81.50 86 ASN A N 1
ATOM 681 C CA . ASN A 1 86 ? 18.406 11.851 -17.640 1.00 81.50 86 ASN A CA 1
ATOM 682 C C . ASN A 1 86 ? 18.021 12.249 -16.209 1.00 81.50 86 ASN A C 1
ATOM 684 O O . ASN A 1 86 ? 17.546 11.404 -15.454 1.00 81.50 86 ASN A O 1
ATOM 688 N N . ILE A 1 87 ? 18.188 13.521 -15.836 1.00 85.19 87 ILE A N 1
ATOM 689 C CA . ILE A 1 87 ? 17.724 14.051 -14.547 1.00 85.19 87 ILE A CA 1
ATOM 690 C C . ILE A 1 87 ? 16.195 14.017 -14.493 1.00 85.19 87 ILE A C 1
ATOM 692 O O . ILE A 1 87 ? 15.641 13.496 -13.532 1.00 85.19 87 ILE A O 1
ATOM 696 N N . ALA A 1 88 ? 15.516 14.512 -15.528 1.00 82.44 88 ALA A N 1
ATOM 697 C CA . ALA A 1 88 ? 14.064 14.490 -15.640 1.00 82.44 88 ALA A CA 1
ATOM 698 C C . ALA A 1 88 ? 13.550 13.053 -15.583 1.00 82.44 88 ALA A C 1
ATOM 700 O O . ALA A 1 88 ? 12.689 12.762 -14.767 1.00 82.44 88 ALA A O 1
ATOM 701 N N . ARG A 1 89 ? 14.144 12.128 -16.342 1.00 73.38 89 ARG A N 1
ATOM 702 C CA . ARG A 1 89 ? 13.824 10.701 -16.289 1.00 73.38 89 ARG A CA 1
ATOM 703 C C . ARG A 1 89 ? 14.029 10.151 -14.885 1.00 73.38 89 ARG A C 1
ATOM 705 O O . ARG A 1 89 ? 13.105 9.552 -14.371 1.00 73.38 89 ARG A O 1
ATOM 712 N N . ALA A 1 90 ? 15.157 10.414 -14.224 1.00 69.56 90 ALA A N 1
ATOM 713 C CA . ALA A 1 90 ? 15.406 9.948 -12.857 1.00 69.56 90 ALA A CA 1
ATOM 714 C C . ALA A 1 90 ? 14.414 10.520 -11.824 1.00 69.56 90 ALA A C 1
ATOM 716 O O . ALA A 1 90 ? 14.040 9.819 -10.881 1.00 69.56 90 ALA A O 1
ATOM 717 N N . ILE A 1 91 ? 13.979 11.772 -12.005 1.00 72.88 91 ILE A N 1
ATOM 718 C CA . ILE A 1 91 ? 12.970 12.434 -11.167 1.00 72.88 91 ILE A CA 1
ATOM 719 C C . ILE A 1 91 ? 11.583 11.835 -11.427 1.00 72.88 91 ILE A C 1
ATOM 721 O O . ILE A 1 91 ? 10.889 11.483 -10.474 1.00 72.88 91 ILE A O 1
ATOM 725 N N . VAL A 1 92 ? 11.210 11.682 -12.699 1.00 72.50 92 VAL A N 1
ATOM 726 C CA . VAL A 1 92 ? 9.909 11.177 -13.152 1.00 72.50 92 VAL A CA 1
ATOM 727 C C . VAL A 1 92 ? 9.765 9.673 -12.851 1.00 72.50 92 VAL A C 1
ATOM 729 O O . VAL A 1 92 ? 8.691 9.232 -12.467 1.00 72.50 92 VAL A O 1
ATOM 732 N N . TYR A 1 93 ? 10.841 8.880 -12.934 1.00 60.94 93 TYR A N 1
ATOM 733 C CA . TYR A 1 93 ? 10.863 7.421 -12.722 1.00 60.94 93 TYR A CA 1
ATOM 734 C C . TYR A 1 93 ? 12.316 6.935 -12.510 1.00 60.94 93 TYR A C 1
ATOM 736 O O . TYR A 1 93 ? 13.106 7.030 -13.449 1.00 60.94 93 TYR A O 1
ATOM 744 N N . PRO A 1 94 ? 12.764 6.368 -11.367 1.00 55.03 94 PRO A N 1
ATOM 745 C CA . PRO A 1 94 ? 12.073 5.811 -10.198 1.00 55.03 94 PRO A CA 1
ATOM 746 C C . PRO A 1 94 ? 12.042 6.736 -8.963 1.00 55.03 94 PRO A C 1
ATOM 748 O O . PRO A 1 94 ? 11.652 6.293 -7.883 1.00 55.03 94 PRO A O 1
ATOM 751 N N . GLY A 1 95 ? 12.460 8.004 -9.081 1.00 57.03 95 GLY A N 1
ATOM 752 C CA . GLY A 1 95 ? 12.513 8.954 -7.959 1.00 57.03 95 GLY A CA 1
ATOM 753 C C . GLY A 1 95 ? 11.158 9.223 -7.292 1.00 57.03 95 GLY A C 1
ATOM 754 O O . GLY A 1 95 ? 11.103 9.502 -6.091 1.00 57.03 95 GLY A O 1
ATOM 755 N N . LEU A 1 96 ? 10.061 9.061 -8.036 1.00 64.44 96 LEU A N 1
ATOM 756 C CA . LEU A 1 96 ? 8.698 9.153 -7.517 1.00 64.44 96 LEU A CA 1
ATOM 757 C C . LEU A 1 96 ? 8.312 7.977 -6.615 1.00 64.44 96 LEU A C 1
ATOM 759 O O . LEU A 1 96 ? 7.597 8.199 -5.644 1.00 64.44 96 LEU A O 1
ATOM 763 N N . VAL A 1 97 ? 8.821 6.760 -6.838 1.00 72.75 97 VAL A N 1
ATOM 764 C CA . VAL A 1 97 ? 8.374 5.572 -6.083 1.00 72.75 97 VAL A CA 1
ATOM 765 C C . VAL A 1 97 ? 8.656 5.700 -4.577 1.00 72.75 97 VAL A C 1
ATOM 767 O O . VAL A 1 97 ? 7.729 5.499 -3.792 1.00 72.75 97 VAL A O 1
ATOM 770 N N . PRO A 1 98 ? 9.858 6.110 -4.115 1.00 80.50 98 PRO A N 1
ATOM 771 C CA . PRO A 1 98 ? 10.092 6.364 -2.694 1.00 80.50 98 PRO A CA 1
ATOM 772 C C . PRO A 1 98 ? 9.224 7.486 -2.115 1.00 80.50 98 PRO A C 1
ATOM 774 O O . PRO A 1 98 ? 8.861 7.424 -0.942 1.00 80.50 98 PRO A O 1
ATOM 777 N N . ASN A 1 99 ? 8.902 8.515 -2.902 1.00 81.31 99 ASN A N 1
ATOM 778 C CA . ASN A 1 99 ? 8.083 9.636 -2.440 1.00 81.31 99 ASN A CA 1
ATOM 779 C C . ASN A 1 99 ? 6.612 9.237 -2.315 1.00 81.31 99 ASN A C 1
ATOM 781 O O . ASN A 1 99 ? 6.017 9.475 -1.267 1.00 81.31 99 ASN A O 1
ATOM 785 N N . VAL A 1 100 ? 6.067 8.567 -3.331 1.00 81.69 100 VAL A N 1
ATOM 786 C CA . VAL A 1 100 ? 4.715 7.998 -3.332 1.00 81.69 100 VAL A CA 1
ATOM 787 C C . VAL A 1 100 ? 4.576 6.997 -2.189 1.00 81.69 100 VAL A C 1
ATOM 789 O O . VAL A 1 100 ? 3.653 7.114 -1.388 1.00 81.69 100 VAL A O 1
ATOM 792 N N . ARG A 1 101 ? 5.556 6.099 -2.021 1.00 85.19 101 ARG A N 1
ATOM 793 C CA . ARG A 1 101 ? 5.631 5.181 -0.879 1.00 85.19 101 ARG A CA 1
ATOM 794 C C . ARG A 1 101 ? 5.567 5.926 0.451 1.00 85.19 101 ARG A C 1
ATOM 796 O O . ARG A 1 101 ? 4.722 5.610 1.276 1.00 85.19 101 ARG A O 1
ATOM 803 N N . ARG A 1 102 ? 6.432 6.921 0.671 1.00 84.50 102 ARG A N 1
ATOM 804 C CA . ARG A 1 102 ? 6.454 7.688 1.930 1.00 84.50 102 ARG A CA 1
ATOM 805 C C . ARG A 1 102 ? 5.166 8.470 2.165 1.00 84.50 102 ARG A C 1
ATOM 807 O O . ARG A 1 102 ? 4.772 8.641 3.316 1.00 84.50 102 ARG A O 1
ATOM 814 N N . SER A 1 103 ? 4.547 8.988 1.105 1.00 85.56 103 SER A N 1
ATOM 815 C CA . SER A 1 103 ? 3.257 9.671 1.200 1.00 85.56 103 SER A CA 1
ATOM 816 C C . SER A 1 103 ? 2.181 8.695 1.657 1.00 85.56 103 SER A C 1
ATOM 818 O O . SER A 1 103 ? 1.523 8.949 2.660 1.00 85.56 103 SER A O 1
ATOM 820 N N . LEU A 1 104 ? 2.103 7.528 1.013 1.00 84.75 104 LEU A N 1
ATOM 821 C CA . LEU A 1 104 ? 1.168 6.467 1.371 1.00 84.75 104 LEU A CA 1
ATOM 822 C C . LEU A 1 104 ? 1.365 5.995 2.816 1.00 84.75 104 LEU A C 1
ATOM 824 O O . LEU A 1 104 ? 0.422 5.955 3.599 1.00 84.75 104 LEU A O 1
ATOM 828 N N . GLU A 1 105 ? 2.606 5.696 3.194 1.00 87.75 105 GLU A N 1
ATOM 829 C CA . GLU A 1 105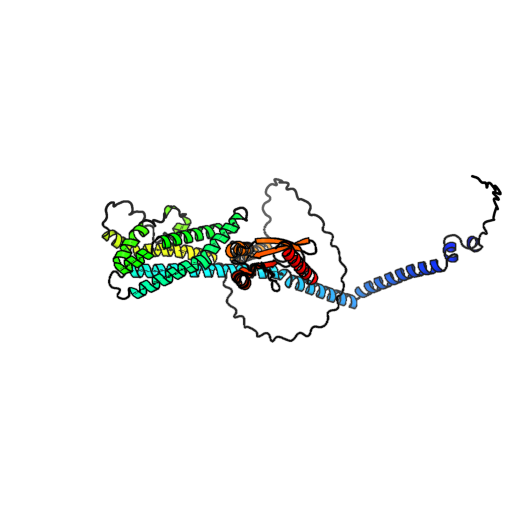 ? 2.986 5.309 4.555 1.00 87.75 105 GLU A CA 1
ATOM 830 C C . GLU A 1 105 ? 2.537 6.350 5.596 1.00 87.75 105 GLU A C 1
ATOM 832 O O . GLU A 1 105 ? 2.030 6.004 6.667 1.00 87.75 105 GLU A O 1
ATOM 837 N N . ARG A 1 106 ? 2.667 7.642 5.270 1.00 86.12 106 ARG A N 1
ATOM 838 C CA . ARG A 1 106 ? 2.211 8.742 6.124 1.00 86.12 106 ARG A CA 1
ATOM 839 C C . ARG A 1 106 ? 0.690 8.807 6.213 1.00 86.12 106 ARG A C 1
ATOM 841 O O . ARG A 1 106 ? 0.169 9.015 7.308 1.00 86.12 106 ARG A O 1
ATOM 848 N N . ASP A 1 107 ? -0.015 8.669 5.100 1.00 87.38 107 ASP A N 1
ATOM 849 C CA . ASP A 1 107 ? -1.472 8.785 5.078 1.00 87.38 107 ASP A CA 1
ATOM 850 C C . ASP A 1 107 ? -2.142 7.613 5.797 1.00 87.38 107 ASP A C 1
ATOM 852 O O . ASP A 1 107 ? -3.096 7.816 6.547 1.00 87.38 107 ASP A O 1
ATOM 856 N N . ILE A 1 108 ? -1.551 6.422 5.722 1.00 87.06 108 ILE A N 1
ATOM 857 C CA . ILE A 1 108 ? -1.985 5.257 6.500 1.00 87.06 108 ILE A CA 1
ATOM 858 C C . ILE A 1 108 ? -1.749 5.469 7.987 1.00 87.06 108 ILE A C 1
ATOM 860 O O . ILE A 1 108 ? -2.647 5.239 8.795 1.00 87.06 108 ILE A O 1
ATOM 864 N N . ALA A 1 109 ? -0.576 5.978 8.370 1.00 86.88 109 ALA A N 1
ATOM 865 C CA . ALA A 1 109 ? -0.317 6.304 9.767 1.00 86.88 109 ALA A CA 1
ATOM 866 C C . ALA A 1 109 ? -1.325 7.341 10.305 1.00 86.88 109 ALA A C 1
ATOM 868 O O . ALA A 1 109 ? -1.809 7.205 11.433 1.00 86.88 109 ALA A O 1
ATOM 869 N N . LYS A 1 110 ? -1.689 8.354 9.501 1.00 86.69 110 LYS A N 1
ATOM 870 C CA . LYS A 1 110 ? -2.733 9.331 9.858 1.00 86.69 110 LYS A CA 1
ATOM 871 C C . LYS A 1 110 ? -4.106 8.675 9.999 1.00 86.69 110 LYS A C 1
ATOM 873 O O . LYS A 1 110 ? -4.821 9.012 10.942 1.00 86.69 110 LYS A O 1
ATOM 878 N N . GLU A 1 111 ? -4.476 7.772 9.097 1.00 88.56 111 GLU A N 1
ATOM 879 C CA . GLU A 1 111 ? -5.793 7.134 9.109 1.00 88.56 111 GLU A CA 1
ATOM 880 C C . GLU A 1 111 ? -5.942 6.148 10.271 1.00 88.56 111 GLU A C 1
ATOM 882 O O . GLU A 1 111 ? -6.933 6.202 11.001 1.00 88.56 111 GLU A O 1
ATOM 887 N N . VAL A 1 112 ? -4.920 5.330 10.544 1.00 87.31 112 VAL A N 1
ATOM 888 C CA . VAL A 1 112 ? -4.909 4.456 11.727 1.00 87.31 112 VAL A CA 1
ATOM 889 C C . VAL A 1 112 ? -4.988 5.285 13.004 1.00 87.31 112 VAL A C 1
ATOM 891 O O . VAL A 1 112 ? -5.786 4.987 13.893 1.00 87.31 112 VAL A O 1
ATOM 894 N N . LYS A 1 113 ? -4.224 6.379 13.089 1.00 86.69 113 LYS A N 1
ATOM 895 C CA . LYS A 1 113 ? -4.315 7.315 14.213 1.00 86.69 113 LYS A CA 1
ATOM 896 C C . LYS A 1 113 ? -5.729 7.882 14.356 1.00 86.69 113 LYS A C 1
ATOM 898 O O . LYS A 1 113 ? -6.260 7.905 15.464 1.00 86.69 113 LYS A O 1
ATOM 903 N N . ARG A 1 114 ? -6.338 8.355 13.266 1.00 88.94 114 ARG A N 1
ATOM 904 C CA . ARG A 1 114 ? -7.700 8.911 13.267 1.00 88.94 114 ARG A CA 1
ATOM 905 C C . ARG A 1 114 ? -8.712 7.872 13.746 1.00 88.94 114 ARG A C 1
ATOM 907 O O . ARG A 1 114 ? -9.529 8.193 14.605 1.00 88.94 114 ARG A O 1
ATOM 914 N N . SER A 1 115 ? -8.604 6.639 13.259 1.00 89.38 115 SER A N 1
ATOM 915 C CA . SER A 1 115 ? -9.441 5.508 13.670 1.00 89.38 115 SER A CA 1
ATOM 916 C C . SER A 1 115 ? -9.291 5.193 15.163 1.00 89.38 115 SER A C 1
ATOM 918 O O . SER A 1 115 ? -10.288 5.083 15.876 1.00 89.38 115 SER A O 1
ATOM 920 N N . LEU A 1 116 ? -8.057 5.136 15.676 1.00 87.50 116 LEU A N 1
ATOM 921 C CA . LEU A 1 116 ? -7.795 4.902 17.100 1.00 87.50 116 LEU A CA 1
ATOM 922 C C . LEU A 1 116 ? -8.304 6.044 17.986 1.00 87.50 116 LEU A C 1
ATOM 924 O O . LEU A 1 116 ? -8.905 5.790 19.026 1.00 87.50 116 LEU A O 1
ATOM 928 N N . LEU A 1 117 ? -8.111 7.300 17.580 1.00 87.56 117 LEU A N 1
ATOM 929 C CA . LEU A 1 117 ? -8.625 8.456 18.318 1.00 87.56 117 LEU A CA 1
ATOM 930 C C . LEU A 1 117 ? -10.156 8.503 18.312 1.00 87.56 117 LEU A C 1
ATOM 932 O O . LEU A 1 117 ? -10.756 8.825 19.337 1.00 87.56 117 LEU A O 1
ATOM 936 N N . ALA A 1 118 ? -10.794 8.157 17.191 1.00 90.00 118 ALA A N 1
ATOM 937 C CA . ALA A 1 118 ? -12.247 8.043 17.113 1.00 90.00 118 ALA A CA 1
ATOM 938 C C . ALA A 1 118 ? -12.767 6.963 18.075 1.00 90.00 118 ALA A C 1
ATOM 940 O O . ALA A 1 118 ? -13.714 7.219 18.822 1.00 90.00 118 ALA A O 1
ATOM 941 N N . TYR A 1 119 ? -12.099 5.808 18.119 1.00 90.56 119 TYR A N 1
ATOM 942 C CA . TYR A 1 119 ? -12.414 4.716 19.038 1.00 90.56 119 TYR A CA 1
ATOM 943 C C . TYR A 1 119 ? -12.229 5.117 20.512 1.00 90.56 119 TYR A C 1
ATOM 945 O O . TYR A 1 119 ? -13.147 4.975 21.319 1.00 90.56 119 TYR A O 1
ATOM 953 N N . LEU A 1 120 ? -11.092 5.721 20.872 1.00 88.00 120 LEU A N 1
ATOM 954 C CA . LEU A 1 120 ? -10.842 6.233 22.228 1.00 88.00 120 LEU A CA 1
ATOM 955 C C . LEU A 1 120 ? -11.843 7.327 22.631 1.00 88.00 120 LEU A C 1
ATOM 957 O O . LEU A 1 120 ? -12.291 7.379 23.777 1.00 88.00 120 LEU A O 1
ATOM 961 N N . GLY A 1 121 ? -12.262 8.163 21.680 1.00 89.12 121 GLY A N 1
ATOM 962 C CA . GLY A 1 121 ? -13.305 9.164 21.890 1.00 89.12 121 GLY A CA 1
ATOM 963 C C . GLY A 1 121 ? -14.657 8.562 22.292 1.00 89.12 121 GLY A C 1
ATOM 964 O O . GLY A 1 121 ? -15.400 9.196 23.047 1.00 89.12 121 GLY A O 1
ATOM 965 N N . LEU A 1 122 ? -14.977 7.340 21.844 1.00 92.12 122 LEU A N 1
ATOM 966 C CA . LEU A 1 122 ? -16.177 6.618 22.280 1.00 92.12 122 LEU A CA 1
ATOM 967 C C . LEU A 1 122 ? -16.076 6.202 23.750 1.00 92.12 122 LEU A C 1
ATOM 969 O O . LEU A 1 122 ? -17.042 6.411 24.485 1.00 92.12 122 LEU A O 1
ATOM 973 N N . TYR A 1 123 ? -14.916 5.719 24.208 1.00 88.12 123 TYR A N 1
ATOM 974 C CA . TYR A 1 123 ? -14.705 5.427 25.631 1.00 88.12 123 TYR A CA 1
ATOM 975 C C . TYR A 1 123 ? -14.830 6.671 26.496 1.00 88.12 123 TYR A C 1
ATOM 977 O O . TYR A 1 123 ? -15.531 6.636 27.501 1.00 88.12 123 TYR A O 1
ATOM 985 N N . CYS A 1 124 ? -14.210 7.788 26.110 1.00 87.31 124 CYS A N 1
ATOM 986 C CA . CYS A 1 124 ? -14.313 9.030 26.878 1.00 87.31 124 CYS A CA 1
ATOM 987 C C . CYS A 1 124 ? -15.776 9.461 27.066 1.00 87.31 124 CYS A C 1
ATOM 989 O O . CYS A 1 124 ? -16.181 9.816 28.173 1.00 87.31 124 CYS A O 1
ATOM 991 N N . LYS A 1 125 ? -16.592 9.366 26.006 1.00 91.12 125 LYS A N 1
ATOM 992 C CA . LYS A 1 125 ? -18.036 9.648 26.076 1.00 91.12 125 LYS A CA 1
ATOM 993 C C . LYS A 1 125 ? -18.773 8.643 26.956 1.00 91.12 125 LYS A C 1
ATOM 995 O O . LYS A 1 125 ? -19.604 9.046 27.766 1.00 91.12 125 LYS A O 1
ATOM 1000 N N . LEU A 1 126 ? -18.454 7.356 26.830 1.00 88.75 126 LEU A N 1
ATOM 1001 C CA . LEU A 1 126 ? -19.028 6.297 27.657 1.00 88.75 126 LEU A CA 1
ATOM 1002 C C . LEU A 1 126 ? -18.756 6.554 29.146 1.00 88.75 126 LEU A C 1
ATOM 1004 O O . LEU A 1 126 ? -19.689 6.580 29.949 1.00 88.75 126 LEU A O 1
ATOM 1008 N N . PHE A 1 127 ? -17.504 6.839 29.505 1.00 85.19 127 PHE A N 1
ATOM 1009 C CA . PHE A 1 127 ? -17.110 7.195 30.866 1.00 85.19 127 PHE A CA 1
ATOM 1010 C C . PHE A 1 127 ? -17.818 8.454 31.358 1.00 85.19 127 PHE A C 1
ATOM 1012 O O . PHE A 1 127 ? -18.318 8.467 32.479 1.00 85.19 127 PHE A O 1
ATOM 1019 N N . GLN A 1 128 ? -17.929 9.491 30.527 1.00 86.94 128 GLN A N 1
ATOM 1020 C CA . GLN A 1 128 ? -18.638 10.715 30.893 1.00 86.94 128 GLN A CA 1
ATOM 1021 C C . GLN A 1 128 ? -20.113 10.442 31.229 1.00 86.94 128 GLN A C 1
ATOM 1023 O O . GLN A 1 128 ? -20.620 10.945 32.236 1.00 86.94 128 GLN A O 1
ATOM 1028 N N . VAL A 1 129 ? -20.797 9.616 30.429 1.00 87.00 129 VAL A N 1
ATOM 1029 C CA . VAL A 1 129 ? -22.183 9.202 30.694 1.00 87.00 129 VAL A CA 1
ATOM 1030 C C . VAL A 1 129 ? -22.268 8.405 31.998 1.00 87.00 129 VAL A C 1
ATOM 1032 O O . VAL A 1 129 ? -23.111 8.717 32.839 1.00 87.00 129 VAL A O 1
ATOM 1035 N N . LEU A 1 130 ? -21.367 7.442 32.218 1.00 83.31 130 LEU A N 1
ATOM 1036 C CA . LEU A 1 130 ? -21.321 6.648 33.452 1.00 83.31 130 LEU A CA 1
ATOM 1037 C C . LEU A 1 130 ? -21.076 7.523 34.693 1.00 83.31 130 LEU A C 1
ATOM 1039 O O . LEU A 1 130 ? -21.794 7.403 35.686 1.00 83.31 130 LEU A O 1
ATOM 1043 N N . CYS A 1 131 ? -20.132 8.464 34.630 1.00 82.50 131 CYS A N 1
ATOM 1044 C CA . CYS A 1 131 ? -19.868 9.410 35.713 1.00 82.50 131 CYS A CA 1
ATOM 1045 C C . CYS A 1 131 ? -21.090 10.288 36.015 1.00 82.50 131 CYS A C 1
ATOM 1047 O O . CYS A 1 131 ? -21.435 10.470 37.184 1.00 82.50 131 CYS A O 1
ATOM 1049 N N . ASN A 1 132 ? -21.776 10.796 34.987 1.00 81.94 132 ASN A N 1
ATOM 1050 C CA . ASN A 1 132 ? -22.985 11.606 35.163 1.00 81.94 132 ASN A CA 1
ATOM 1051 C C . ASN A 1 132 ? -24.106 10.816 35.858 1.00 81.94 132 ASN A C 1
ATOM 1053 O O . ASN A 1 132 ? -24.784 11.356 36.737 1.00 81.94 132 ASN A O 1
ATOM 1057 N N . VAL A 1 133 ? -24.268 9.533 35.520 1.00 78.94 133 VAL A N 1
ATOM 1058 C CA . VAL A 1 133 ? -25.239 8.639 36.173 1.00 78.94 133 VAL A CA 1
ATOM 1059 C C . VAL A 1 133 ? -24.881 8.413 37.647 1.00 78.94 133 VAL A C 1
ATOM 1061 O O . VAL A 1 133 ? -25.757 8.500 38.509 1.00 78.94 133 VAL A O 1
ATOM 1064 N N . CYS A 1 134 ? -23.600 8.193 37.960 1.00 74.69 134 CYS A N 1
ATOM 1065 C CA . CYS A 1 134 ? -23.134 7.978 39.333 1.00 74.69 134 CYS A CA 1
ATOM 1066 C C . CYS A 1 134 ? -23.276 9.223 40.227 1.00 74.69 134 CYS A C 1
ATOM 1068 O O . CYS A 1 134 ? -23.606 9.103 41.410 1.00 74.69 134 CYS A O 1
ATOM 1070 N N . VAL A 1 135 ? -23.039 10.421 39.683 1.00 78.69 135 VAL A N 1
ATOM 1071 C CA . VAL A 1 135 ? -23.063 11.681 40.449 1.00 78.69 135 VAL A CA 1
ATOM 1072 C C . VAL A 1 135 ? -24.489 12.112 40.799 1.00 78.69 135 VAL A C 1
ATOM 1074 O O . VAL A 1 135 ? -24.732 12.611 41.897 1.00 78.69 135 VAL A O 1
ATOM 1077 N N . HIS A 1 136 ? -25.462 11.898 39.913 1.00 74.38 136 HIS A N 1
ATOM 1078 C CA . HIS A 1 136 ? -26.807 12.462 40.062 1.00 74.38 136 HIS A CA 1
ATOM 1079 C C . HIS A 1 136 ? -27.839 11.546 40.744 1.00 74.38 136 HIS A C 1
ATOM 1081 O O . HIS A 1 136 ? -29.033 11.623 40.431 1.00 74.38 136 HIS A O 1
ATOM 1087 N N . LYS A 1 137 ? -27.396 10.724 41.711 1.00 61.94 137 LYS A N 1
ATOM 1088 C CA . LYS A 1 137 ? -28.216 9.779 42.500 1.00 61.94 137 LYS A CA 1
ATOM 1089 C C . LYS A 1 137 ? -29.652 10.284 42.743 1.00 61.94 137 LYS A C 1
ATOM 1091 O O . LYS A 1 137 ? -29.891 11.151 43.580 1.00 61.94 137 LYS A O 1
ATOM 1096 N N . GLY A 1 138 ? -30.615 9.725 42.006 1.00 58.88 138 GLY A N 1
ATOM 1097 C CA . GLY A 1 138 ? -32.045 9.821 42.319 1.00 58.88 138 GLY A CA 1
ATOM 1098 C C . GLY A 1 138 ? -32.808 11.075 41.868 1.00 58.88 138 GLY A C 1
ATOM 1099 O O . GLY A 1 138 ? -33.983 11.187 42.207 1.00 58.88 138 GLY A O 1
ATOM 1100 N N . ARG A 1 139 ? -32.222 12.013 41.103 1.00 60.44 139 ARG A N 1
ATOM 1101 C CA . ARG A 1 139 ? -32.972 13.181 40.561 1.00 60.44 139 ARG A CA 1
ATOM 1102 C C . ARG A 1 139 ? -33.188 13.176 39.048 1.00 60.44 139 ARG A C 1
ATOM 1104 O O . ARG A 1 139 ? -33.723 14.140 38.500 1.00 60.44 139 ARG A O 1
ATOM 1111 N N . PHE A 1 140 ? -32.810 12.105 38.360 1.00 53.81 140 PHE A N 1
ATOM 1112 C CA . PHE A 1 140 ? -32.912 12.045 36.907 1.00 53.81 140 PHE A CA 1
ATOM 1113 C C . PHE A 1 140 ? -34.298 11.577 36.447 1.00 53.81 140 PHE A C 1
ATOM 1115 O O . PHE A 1 140 ? -34.574 10.391 36.326 1.00 53.81 140 PHE A O 1
ATOM 1122 N N . ARG A 1 141 ? -35.164 12.539 36.102 1.00 54.47 141 ARG A N 1
ATOM 1123 C CA . ARG A 1 141 ? -36.340 12.304 35.240 1.00 54.47 141 ARG A CA 1
ATOM 1124 C C . ARG A 1 141 ? -35.963 11.992 33.778 1.00 54.47 141 ARG A C 1
ATOM 1126 O O . ARG A 1 141 ? -36.853 11.726 32.981 1.00 54.47 141 ARG A O 1
ATOM 1133 N N . SER A 1 142 ? -34.676 12.013 33.407 1.00 59.06 142 SER A N 1
ATOM 1134 C CA . SER A 1 142 ? -34.205 11.745 32.037 1.00 59.06 142 SER A CA 1
ATOM 1135 C C . SER A 1 142 ? -33.549 10.369 31.852 1.00 59.06 142 SER A C 1
ATOM 1137 O O . SER A 1 142 ? -32.657 10.229 31.017 1.00 59.06 142 SER A O 1
ATOM 1139 N N . ASP A 1 143 ? -34.002 9.365 32.605 1.00 71.69 143 ASP A N 1
ATOM 1140 C CA . ASP A 1 143 ? -33.472 7.991 32.585 1.00 71.69 143 ASP A CA 1
ATOM 1141 C C . ASP A 1 143 ? -33.520 7.354 31.178 1.00 71.69 143 ASP A C 1
ATOM 1143 O O . ASP A 1 143 ? -32.600 6.675 30.727 1.00 71.69 143 ASP A O 1
ATOM 1147 N N . ILE A 1 144 ? -34.559 7.686 30.402 1.00 80.94 144 ILE A N 1
ATOM 1148 C CA . ILE A 1 144 ? -34.726 7.199 29.024 1.00 80.94 144 ILE A CA 1
ATOM 1149 C C . ILE A 1 144 ? -33.621 7.735 28.095 1.00 80.94 144 ILE A C 1
ATOM 1151 O O . ILE A 1 144 ? -33.131 7.002 27.232 1.00 80.94 144 ILE A O 1
ATOM 1155 N N . ARG A 1 145 ? -33.197 8.998 28.263 1.00 84.56 145 ARG A N 1
ATOM 1156 C CA . ARG A 1 145 ? -32.180 9.621 27.396 1.00 84.56 145 ARG A CA 1
ATOM 1157 C C . ARG A 1 145 ? -30.800 9.031 27.662 1.00 84.56 145 ARG A C 1
ATOM 1159 O O . ARG A 1 145 ? -30.138 8.625 26.714 1.00 84.56 145 ARG A O 1
ATOM 1166 N N . THR A 1 146 ? -30.403 8.934 28.931 1.00 83.94 146 THR A N 1
ATOM 1167 C CA . THR A 1 146 ? -29.118 8.341 29.339 1.00 83.94 146 THR A CA 1
ATOM 1168 C C . THR A 1 146 ? -29.022 6.881 28.923 1.00 83.94 146 THR A C 1
ATOM 1170 O O . THR A 1 146 ? -27.986 6.455 28.423 1.00 83.94 146 THR A O 1
ATOM 1173 N N . LYS A 1 147 ? -30.121 6.129 29.038 1.00 82.81 147 LYS A N 1
ATOM 1174 C CA . LYS A 1 147 ? -30.191 4.743 28.570 1.00 82.81 147 LYS A CA 1
ATOM 1175 C C . LYS A 1 147 ? -30.003 4.626 27.056 1.00 82.81 147 LYS A C 1
ATOM 1177 O O . LYS A 1 147 ? -29.218 3.801 26.599 1.00 82.81 147 LYS A O 1
ATOM 1182 N N . THR A 1 148 ? -30.709 5.452 26.282 1.00 87.88 148 THR A N 1
ATOM 1183 C CA . THR A 1 148 ? -30.609 5.441 24.812 1.00 87.88 148 THR A CA 1
ATOM 1184 C C . THR A 1 148 ? -29.204 5.837 24.356 1.00 87.88 148 THR A C 1
ATOM 1186 O O . THR A 1 148 ? -28.644 5.219 23.451 1.00 87.88 148 THR A O 1
ATOM 1189 N N . GLU A 1 149 ? -28.605 6.832 25.011 1.00 90.50 149 GLU A N 1
ATOM 1190 C CA . GLU A 1 149 ? -27.240 7.284 24.740 1.00 90.50 149 GLU A CA 1
ATOM 1191 C C . GLU A 1 149 ? -26.204 6.203 25.071 1.00 90.50 149 GLU A C 1
ATOM 1193 O O . GLU A 1 149 ? -25.353 5.907 24.234 1.00 90.50 149 GLU A O 1
ATOM 1198 N N . LEU A 1 150 ? -26.330 5.543 26.227 1.00 88.94 150 LEU A N 1
ATOM 1199 C CA . LEU A 1 150 ? -25.464 4.435 26.630 1.00 88.94 150 LEU A CA 1
ATOM 1200 C C . LEU A 1 150 ? -25.544 3.267 25.638 1.00 88.94 150 LEU A C 1
ATOM 1202 O O . LEU A 1 150 ? -24.515 2.800 25.158 1.00 88.94 150 LEU A O 1
ATOM 1206 N N . ALA A 1 151 ? -26.756 2.838 25.272 1.00 87.81 151 ALA A N 1
ATOM 1207 C CA . ALA A 1 151 ? -26.957 1.769 24.294 1.00 87.81 151 ALA A CA 1
ATOM 1208 C C . ALA A 1 151 ? -26.363 2.128 22.919 1.00 87.81 151 ALA A C 1
ATOM 1210 O O . ALA A 1 151 ? -25.715 1.298 22.284 1.00 87.81 151 ALA A O 1
ATOM 1211 N N . THR A 1 152 ? -26.525 3.383 22.488 1.00 92.38 152 THR A N 1
ATOM 1212 C CA . THR A 1 152 ? -25.963 3.878 21.222 1.00 92.38 152 THR A CA 1
ATOM 1213 C C . THR A 1 152 ? -24.434 3.892 21.252 1.00 92.38 152 THR A C 1
ATOM 1215 O O . THR A 1 152 ? -23.801 3.472 20.285 1.00 92.38 152 THR A O 1
ATOM 1218 N N . LEU A 1 153 ? -23.824 4.364 22.344 1.00 92.75 153 LEU A N 1
ATOM 1219 C CA . LEU A 1 153 ? -22.367 4.388 22.497 1.00 92.75 153 LEU A CA 1
ATOM 1220 C C . LEU A 1 153 ? -21.781 2.977 22.528 1.00 92.75 153 LEU A C 1
ATOM 1222 O O . LEU A 1 153 ? -20.783 2.737 21.859 1.00 92.75 153 LEU A O 1
ATOM 1226 N N . MET A 1 154 ? -22.428 2.043 23.226 1.00 89.75 154 MET A N 1
ATOM 1227 C CA . MET A 1 154 ? -21.997 0.643 23.271 1.00 89.75 154 MET A CA 1
ATOM 1228 C C . MET A 1 154 ? -22.080 -0.023 21.898 1.00 89.75 154 MET A C 1
ATOM 1230 O O . MET A 1 154 ? -21.127 -0.672 21.477 1.00 89.75 154 MET A O 1
ATOM 1234 N N . SER A 1 155 ? -23.175 0.188 21.161 1.00 91.31 155 SER A N 1
ATOM 1235 C CA . SER A 1 155 ? -23.298 -0.322 19.790 1.00 91.31 155 SER A CA 1
ATOM 1236 C C . SER A 1 155 ? -22.179 0.211 18.892 1.00 91.31 155 SER A C 1
ATOM 1238 O O . SER A 1 155 ? -21.572 -0.558 18.153 1.00 91.31 155 SER A O 1
ATOM 1240 N N . LYS A 1 156 ? -21.867 1.512 18.990 1.00 94.38 156 LYS A N 1
ATOM 1241 C CA . LYS A 1 156 ? -20.768 2.136 18.238 1.00 94.38 156 LYS A CA 1
ATOM 1242 C C . LYS A 1 156 ? -19.396 1.614 18.655 1.00 94.38 156 LYS A C 1
ATOM 1244 O O . LYS A 1 156 ? -18.517 1.500 17.809 1.00 94.38 156 LYS A O 1
ATOM 1249 N N . LEU A 1 157 ? -19.204 1.315 19.939 1.00 92.88 157 LEU A N 1
ATOM 1250 C CA . LEU A 1 157 ? -17.956 0.764 20.461 1.00 92.88 157 LEU A CA 1
ATOM 1251 C C . LEU A 1 157 ? -17.706 -0.639 19.895 1.00 92.88 157 LEU A C 1
ATOM 1253 O O . LEU A 1 157 ? -16.632 -0.887 19.362 1.00 92.88 157 LEU A O 1
ATOM 1257 N N . VAL A 1 158 ? -18.719 -1.512 19.926 1.00 92.06 158 VAL A N 1
ATOM 1258 C CA . VAL A 1 158 ? -18.645 -2.871 19.359 1.00 92.06 158 VAL A CA 1
ATOM 1259 C C . VAL A 1 158 ? -18.374 -2.827 17.855 1.00 92.06 158 VAL A C 1
ATOM 1261 O O . VAL A 1 158 ? -17.494 -3.532 17.361 1.00 92.06 158 VAL A O 1
ATOM 1264 N N . GLU A 1 159 ? -19.092 -1.968 17.128 1.00 93.31 159 GLU A N 1
ATOM 1265 C CA . GLU A 1 159 ? -18.895 -1.777 15.689 1.00 93.31 159 GLU A CA 1
ATOM 1266 C C . GLU A 1 159 ? -17.475 -1.274 15.383 1.00 93.31 159 GLU A C 1
ATOM 1268 O O . GLU A 1 159 ? -16.777 -1.844 14.544 1.00 93.31 159 GLU A O 1
ATOM 1273 N N . SER A 1 160 ? -17.001 -0.257 16.108 1.00 93.12 160 SER A N 1
ATOM 1274 C CA . SER A 1 160 ? -15.671 0.319 15.898 1.00 93.12 160 SER A CA 1
ATOM 1275 C C . SER A 1 160 ? -14.534 -0.606 16.351 1.00 93.12 160 SER A C 1
ATOM 1277 O O . SER A 1 160 ? -13.476 -0.607 15.716 1.00 93.12 160 SER A O 1
ATOM 1279 N N . ARG A 1 161 ? -14.748 -1.456 17.367 1.00 93.81 161 ARG A N 1
ATOM 1280 C CA . ARG A 1 161 ? -13.804 -2.520 17.738 1.00 93.81 161 ARG A CA 1
ATOM 1281 C C . ARG A 1 161 ? -13.588 -3.482 16.578 1.00 93.81 161 ARG A C 1
ATOM 1283 O O . ARG A 1 161 ? -12.439 -3.756 16.237 1.00 93.81 161 ARG A O 1
ATOM 1290 N N . GLY A 1 162 ? -14.673 -3.986 15.989 1.00 92.44 162 GLY A N 1
ATOM 1291 C CA . GLY A 1 162 ? -14.599 -4.925 14.869 1.00 92.44 162 GLY A CA 1
ATOM 1292 C C . GLY A 1 162 ? -14.048 -4.288 13.593 1.00 92.44 162 GLY A C 1
ATOM 1293 O O . GLY A 1 162 ? -13.322 -4.937 12.849 1.00 92.44 162 GLY A O 1
ATOM 1294 N N . ALA A 1 163 ? -14.354 -3.010 13.353 1.00 90.69 163 ALA A N 1
ATOM 1295 C CA . ALA A 1 163 ? -13.938 -2.312 12.139 1.00 90.69 163 ALA A CA 1
ATOM 1296 C C . ALA A 1 163 ? -12.477 -1.828 12.161 1.00 90.69 163 ALA A C 1
ATOM 1298 O O . ALA A 1 163 ? -11.827 -1.842 11.115 1.00 90.69 163 ALA A O 1
ATOM 1299 N N . SER A 1 164 ? -11.970 -1.383 13.318 1.00 90.50 164 SER A N 1
ATOM 1300 C CA . SER A 1 164 ? -10.666 -0.706 13.417 1.00 90.50 164 SER A CA 1
ATOM 1301 C C . SER A 1 164 ? -9.678 -1.403 14.351 1.00 90.50 164 SER A C 1
ATOM 1303 O O . SER A 1 164 ? -8.540 -1.642 13.957 1.00 90.50 164 SER A O 1
ATOM 1305 N N . LEU A 1 165 ? -10.078 -1.712 15.592 1.00 94.06 165 LEU A N 1
ATOM 1306 C CA . LEU A 1 165 ? -9.130 -2.162 16.620 1.00 94.06 165 LEU A CA 1
ATOM 1307 C C . LEU A 1 165 ? -8.665 -3.604 16.403 1.00 94.06 165 LEU A C 1
ATOM 1309 O O . LEU A 1 165 ? -7.463 -3.858 16.420 1.00 94.06 165 LEU A O 1
ATOM 1313 N N . MET A 1 166 ? -9.607 -4.535 16.230 1.00 95.81 166 MET A N 1
ATOM 1314 C CA . MET A 1 166 ? -9.286 -5.959 16.086 1.00 95.81 166 MET A CA 1
ATOM 1315 C C . MET A 1 166 ? -8.426 -6.226 14.845 1.00 95.81 166 MET A C 1
ATOM 1317 O O . MET A 1 166 ? -7.354 -6.803 15.022 1.00 95.81 166 MET A O 1
ATOM 1321 N N . PRO A 1 167 ? -8.783 -5.717 13.646 1.00 93.88 167 PRO A N 1
ATOM 1322 C CA . PRO A 1 167 ? -7.931 -5.856 12.470 1.00 93.88 167 PRO A CA 1
ATOM 1323 C C . PRO A 1 167 ? -6.508 -5.351 12.695 1.00 93.88 167 PRO A C 1
ATOM 1325 O O . PRO A 1 167 ? -5.551 -6.035 12.366 1.00 93.88 167 PRO A O 1
ATOM 1328 N N . LEU A 1 168 ? -6.350 -4.185 13.329 1.00 94.38 168 LEU A N 1
ATOM 1329 C CA . LEU A 1 168 ? -5.031 -3.610 13.584 1.00 94.38 168 LEU A CA 1
ATOM 1330 C C . LEU A 1 168 ? -4.174 -4.493 14.505 1.00 94.38 168 LEU A C 1
ATOM 1332 O O . LEU A 1 168 ? -2.973 -4.638 14.277 1.00 94.38 168 LEU A O 1
ATOM 1336 N N . VAL A 1 169 ? -4.774 -5.066 15.553 1.00 96.50 169 VAL A N 1
ATOM 1337 C CA . VAL A 1 169 ? -4.079 -5.992 16.460 1.00 96.50 169 VAL A CA 1
ATOM 1338 C C . VAL A 1 169 ? -3.676 -7.258 15.716 1.00 96.50 169 VAL A C 1
ATOM 1340 O O . VAL A 1 169 ? -2.507 -7.635 15.778 1.00 96.50 169 VAL A O 1
ATOM 1343 N N . GLU A 1 170 ? -4.607 -7.870 14.988 1.00 96.69 170 GLU A N 1
ATOM 1344 C CA . GLU A 1 170 ? -4.373 -9.098 14.223 1.00 96.69 170 GLU A CA 1
ATOM 1345 C C . GLU A 1 170 ? -3.283 -8.896 13.161 1.00 96.69 170 GLU A C 1
ATOM 1347 O O . GLU A 1 170 ? -2.362 -9.705 13.065 1.00 96.69 170 GLU A O 1
ATOM 1352 N N . THR A 1 171 ? -3.305 -7.774 12.439 1.00 95.81 171 THR A N 1
ATOM 1353 C CA . THR A 1 171 ? -2.286 -7.413 11.444 1.00 95.81 171 THR A CA 1
ATOM 1354 C C . THR A 1 171 ? -0.899 -7.257 12.068 1.00 95.81 171 THR A C 1
ATOM 1356 O O . THR A 1 171 ? 0.084 -7.781 11.540 1.00 95.81 171 THR A O 1
ATOM 1359 N N . LEU A 1 172 ? -0.786 -6.591 13.222 1.00 95.19 172 LEU A N 1
ATOM 1360 C CA . LEU A 1 172 ? 0.497 -6.450 13.921 1.00 95.19 172 LEU A CA 1
ATOM 1361 C C . LEU A 1 172 ? 0.998 -7.781 14.498 1.00 95.19 172 LEU A C 1
ATOM 1363 O O . LEU A 1 172 ? 2.201 -8.048 14.483 1.00 95.19 172 LEU A O 1
ATOM 1367 N N . GLU A 1 173 ? 0.110 -8.635 15.005 1.00 96.62 173 GLU A N 1
ATOM 1368 C CA . GLU A 1 173 ? 0.479 -9.985 15.444 1.00 96.62 173 GLU A CA 1
ATOM 1369 C C . GLU A 1 173 ? 0.959 -10.847 14.276 1.00 96.62 173 GLU A C 1
ATOM 1371 O O . GLU A 1 173 ? 1.972 -11.548 14.389 1.00 96.62 173 GLU A O 1
ATOM 1376 N N . TYR A 1 174 ? 0.264 -10.758 13.146 1.00 95.62 174 TYR A N 1
ATOM 1377 C CA . TYR A 1 174 ? 0.612 -11.450 11.917 1.00 95.62 174 TYR A CA 1
ATOM 1378 C C . TYR A 1 174 ? 1.991 -11.021 11.411 1.00 95.62 174 TYR A C 1
ATOM 1380 O O . TYR A 1 174 ? 2.875 -11.857 11.206 1.00 95.62 174 TYR A O 1
ATOM 1388 N N . GLN A 1 175 ? 2.232 -9.711 11.328 1.00 94.44 175 GLN A N 1
ATOM 1389 C CA . GLN A 1 175 ? 3.528 -9.163 10.940 1.00 94.44 175 GLN A CA 1
ATOM 1390 C C . GLN A 1 175 ? 4.640 -9.609 11.894 1.00 94.44 175 GLN A C 1
ATOM 1392 O O . GLN A 1 175 ? 5.699 -10.041 11.439 1.00 94.44 175 GLN A O 1
ATOM 1397 N N . LYS A 1 176 ? 4.401 -9.574 13.212 1.00 95.12 176 LYS A N 1
ATOM 1398 C CA . LYS A 1 176 ? 5.363 -10.063 14.208 1.00 95.12 176 LYS A CA 1
ATOM 1399 C C . LYS A 1 176 ? 5.713 -11.531 13.969 1.00 95.12 176 LYS A C 1
ATOM 1401 O O . LYS A 1 176 ? 6.875 -11.910 14.089 1.00 95.12 176 LYS A O 1
ATOM 1406 N N . THR A 1 177 ? 4.721 -12.346 13.626 1.00 95.12 177 THR A N 1
ATOM 1407 C CA . THR A 1 177 ? 4.895 -13.784 13.394 1.00 95.12 177 THR A CA 1
ATOM 1408 C C . THR A 1 177 ? 5.711 -14.047 12.128 1.00 95.12 177 THR A C 1
ATOM 1410 O O . THR A 1 177 ? 6.629 -14.867 12.154 1.00 95.12 177 THR A O 1
ATOM 1413 N N . ASN A 1 178 ? 5.460 -13.289 11.058 1.00 91.56 178 ASN A N 1
ATOM 1414 C CA . ASN A 1 178 ? 6.145 -13.453 9.775 1.00 91.56 178 ASN A CA 1
ATOM 1415 C C . ASN A 1 178 ? 7.542 -12.806 9.724 1.00 91.56 178 ASN A C 1
ATOM 1417 O O . ASN A 1 178 ? 8.431 -13.324 9.051 1.00 91.56 178 ASN A O 1
ATOM 1421 N N . GLN A 1 179 ? 7.787 -11.712 10.452 1.00 85.06 179 GLN A N 1
ATOM 1422 C CA . GLN A 1 179 ? 9.069 -10.984 10.456 1.00 85.06 179 GLN A CA 1
ATOM 1423 C C . GLN A 1 179 ? 10.027 -11.462 11.564 1.00 85.06 179 GLN A C 1
ATOM 1425 O O . GLN A 1 179 ? 10.605 -10.666 12.305 1.00 85.06 179 GLN A O 1
ATOM 1430 N N . ALA A 1 180 ? 10.198 -12.781 11.704 1.00 83.94 180 ALA A N 1
ATOM 1431 C CA . ALA A 1 180 ? 11.106 -13.396 12.684 1.00 83.94 180 ALA A CA 1
ATOM 1432 C C . ALA A 1 180 ? 10.895 -12.931 14.146 1.00 83.94 180 ALA A C 1
ATOM 1434 O O . ALA A 1 180 ? 11.831 -12.924 14.949 1.00 83.94 180 ALA A O 1
ATOM 1435 N N . GLY A 1 181 ? 9.670 -12.543 14.512 1.00 82.94 181 GLY A N 1
ATOM 1436 C CA . GLY A 1 181 ? 9.312 -12.182 15.883 1.00 82.94 181 GLY A CA 1
ATOM 1437 C C . GLY A 1 181 ? 9.586 -10.733 16.281 1.00 82.94 181 GLY A C 1
ATOM 1438 O O . GLY A 1 181 ? 9.450 -10.431 17.469 1.00 82.94 181 GLY A O 1
ATOM 1439 N N . LYS A 1 182 ? 9.977 -9.843 15.357 1.00 87.25 182 LYS A N 1
ATOM 1440 C CA . LYS A 1 182 ? 10.291 -8.447 15.690 1.00 87.25 182 LYS A CA 1
ATOM 1441 C C . LYS A 1 182 ? 9.533 -7.465 14.804 1.00 87.25 182 LYS A C 1
ATOM 1443 O O . LYS A 1 182 ? 9.720 -7.451 13.595 1.00 87.25 182 LYS A O 1
ATOM 1448 N N . LEU A 1 183 ? 8.742 -6.602 15.437 1.00 87.94 183 LEU A N 1
ATOM 1449 C CA . LEU A 1 183 ? 8.150 -5.438 14.781 1.00 87.94 183 LEU A CA 1
ATOM 1450 C C . LEU A 1 183 ? 9.152 -4.281 14.678 1.00 87.94 183 LEU A C 1
ATOM 1452 O O . LEU A 1 183 ? 10.037 -4.120 15.530 1.00 87.94 183 LEU A O 1
ATOM 1456 N N . ASP A 1 184 ? 8.966 -3.447 13.657 1.00 85.38 184 ASP A N 1
ATOM 1457 C CA . ASP A 1 184 ? 9.721 -2.208 13.467 1.00 85.38 184 ASP A CA 1
ATOM 1458 C C . ASP A 1 184 ? 9.550 -1.232 14.644 1.00 85.38 184 ASP A C 1
ATOM 1460 O O . ASP A 1 184 ? 8.711 -1.410 15.533 1.00 85.38 184 ASP A O 1
ATOM 1464 N N . HIS A 1 185 ? 10.386 -0.191 14.680 1.00 82.62 185 HIS A N 1
ATOM 1465 C CA . HIS A 1 185 ? 10.515 0.747 15.798 1.00 82.62 185 HIS A CA 1
ATOM 1466 C C . HIS A 1 185 ? 9.166 1.204 16.390 1.00 82.62 185 HIS A C 1
ATOM 1468 O O . HIS A 1 185 ? 8.382 1.896 15.745 1.00 82.62 185 HIS A O 1
ATOM 1474 N N . GLY A 1 186 ? 8.919 0.832 17.653 1.00 82.19 186 GLY A N 1
ATOM 1475 C CA . GLY A 1 186 ? 7.703 1.178 18.401 1.00 82.19 186 GLY A CA 1
ATOM 1476 C C . GLY A 1 186 ? 6.526 0.209 18.226 1.00 82.19 186 GLY A C 1
ATOM 1477 O O . GLY A 1 186 ? 5.578 0.280 19.005 1.00 82.19 186 GLY A O 1
ATOM 1478 N N . GLY A 1 187 ? 6.594 -0.736 17.285 1.00 88.00 187 GLY A N 1
ATOM 1479 C CA . GLY A 1 187 ? 5.501 -1.667 16.990 1.00 88.00 187 GLY A CA 1
ATOM 1480 C C . GLY A 1 187 ? 5.151 -2.599 18.141 1.00 88.00 187 GLY A C 1
ATOM 1481 O O . GLY A 1 187 ? 3.977 -2.806 18.419 1.00 88.00 187 GLY A O 1
ATOM 1482 N N . GLU A 1 188 ? 6.144 -3.089 18.885 1.00 90.00 188 GLU A N 1
ATOM 1483 C CA . GLU A 1 188 ? 5.908 -3.928 20.072 1.00 90.00 188 GLU A CA 1
ATOM 1484 C C . GLU A 1 188 ? 5.188 -3.170 21.196 1.00 90.00 188 GLU A C 1
ATOM 1486 O O . GLU A 1 188 ? 4.275 -3.700 21.830 1.00 90.00 188 GLU A O 1
ATOM 1491 N N . ALA A 1 189 ? 5.576 -1.913 21.434 1.00 84.94 189 ALA A N 1
ATOM 1492 C CA . ALA A 1 189 ? 4.942 -1.068 22.442 1.00 84.94 189 ALA A CA 1
ATOM 1493 C C . ALA A 1 189 ? 3.501 -0.720 22.041 1.00 84.94 189 ALA A C 1
ATOM 1495 O O . ALA A 1 189 ? 2.592 -0.777 22.874 1.00 84.94 189 ALA A O 1
ATOM 1496 N N . LEU A 1 190 ? 3.283 -0.429 20.754 1.00 86.75 190 LEU A N 1
ATOM 1497 C CA . LEU A 1 190 ? 1.953 -0.208 20.201 1.00 86.75 190 LEU A CA 1
ATOM 1498 C C . LEU A 1 190 ? 1.086 -1.462 20.330 1.00 86.75 190 LEU A C 1
ATOM 1500 O O . LEU A 1 190 ? 0.006 -1.383 20.904 1.00 86.75 190 LEU A O 1
ATOM 1504 N N . LEU A 1 191 ? 1.562 -2.617 19.859 1.00 93.31 191 LEU A N 1
ATOM 1505 C CA . LEU A 1 191 ? 0.837 -3.884 19.946 1.00 93.31 191 LEU A CA 1
ATOM 1506 C C . LEU A 1 191 ? 0.494 -4.221 21.403 1.00 93.31 191 LEU A C 1
ATOM 1508 O O . LEU A 1 191 ? -0.641 -4.580 21.707 1.00 93.31 191 LEU A O 1
ATOM 1512 N N . GLY A 1 192 ? 1.441 -4.043 22.328 1.00 88.44 192 GLY A N 1
ATOM 1513 C CA . GLY A 1 192 ? 1.196 -4.211 23.760 1.00 88.44 192 GLY A CA 1
ATOM 1514 C C . GLY A 1 192 ? 0.107 -3.276 24.297 1.00 88.44 192 GLY A C 1
ATOM 1515 O O . GLY A 1 192 ? -0.723 -3.702 25.101 1.00 88.44 192 GLY A O 1
ATOM 1516 N N . SER A 1 193 ? 0.070 -2.027 23.832 1.00 87.25 193 SER A N 1
ATOM 1517 C CA . SER A 1 193 ? -0.950 -1.042 24.216 1.00 87.25 193 SER A CA 1
ATOM 1518 C C . SER A 1 193 ? -2.325 -1.381 23.637 1.00 87.25 193 SER A C 1
ATOM 1520 O O . SER A 1 193 ? -3.321 -1.341 24.358 1.00 87.25 193 SER A O 1
ATOM 1522 N N . LEU A 1 194 ? -2.386 -1.792 22.369 1.00 90.50 194 LEU A N 1
ATOM 1523 C CA . LEU A 1 194 ? -3.629 -2.206 21.719 1.00 90.50 194 LEU A CA 1
ATOM 1524 C C . LEU A 1 194 ? -4.202 -3.480 22.351 1.00 90.50 194 LEU A C 1
ATOM 1526 O O . LEU A 1 194 ? -5.401 -3.542 22.591 1.00 90.50 194 LEU A O 1
ATOM 1530 N N . LYS A 1 195 ? -3.366 -4.455 22.728 1.00 94.31 195 LYS A N 1
ATOM 1531 C CA . LYS A 1 195 ? -3.813 -5.646 23.475 1.00 94.31 195 LYS A CA 1
ATOM 1532 C C . LYS A 1 195 ? -4.418 -5.302 24.830 1.00 94.31 195 LYS A C 1
ATOM 1534 O O . LYS A 1 195 ? -5.425 -5.883 25.216 1.00 94.31 195 LYS A O 1
ATOM 1539 N N . ARG A 1 196 ? -3.827 -4.345 25.554 1.00 87.12 196 ARG A N 1
ATOM 1540 C CA . ARG A 1 196 ? -4.412 -3.842 26.808 1.00 87.12 196 ARG A CA 1
ATOM 1541 C C . ARG A 1 196 ? -5.756 -3.165 26.560 1.00 87.12 196 ARG A C 1
ATOM 1543 O O . ARG A 1 196 ? -6.660 -3.321 27.370 1.00 87.12 196 ARG A O 1
ATOM 1550 N N . LEU A 1 197 ? -5.890 -2.447 25.446 1.00 87.25 197 LEU A N 1
ATOM 1551 C CA . LEU A 1 197 ? -7.147 -1.822 25.047 1.00 87.25 197 LEU A CA 1
ATOM 1552 C C . LEU A 1 197 ? -8.215 -2.862 24.669 1.00 87.25 197 LEU A C 1
ATOM 1554 O O . LEU A 1 197 ? -9.362 -2.704 25.067 1.00 87.25 197 LEU A O 1
ATOM 1558 N N . VAL A 1 198 ? -7.844 -3.947 23.979 1.00 91.75 198 VAL A N 1
ATOM 1559 C CA . VAL A 1 198 ? -8.743 -5.085 23.705 1.00 91.75 198 VAL A CA 1
ATOM 1560 C C . VAL A 1 198 ? -9.169 -5.771 25.003 1.00 91.75 198 VAL A C 1
ATOM 1562 O O . VAL A 1 198 ? -10.355 -6.009 25.186 1.00 91.75 198 VAL A O 1
ATOM 1565 N N . ALA A 1 199 ? -8.243 -6.022 25.933 1.00 87.06 199 ALA A N 1
ATOM 1566 C CA . ALA A 1 199 ? -8.570 -6.608 27.235 1.00 87.06 199 ALA A CA 1
ATOM 1567 C C . ALA A 1 199 ? -9.506 -5.706 28.056 1.00 87.06 199 ALA A C 1
ATOM 1569 O O . ALA A 1 199 ? -10.424 -6.190 28.712 1.00 87.06 199 ALA A O 1
ATOM 1570 N N . LEU A 1 200 ? -9.306 -4.384 27.993 1.00 83.31 200 LEU A N 1
ATOM 1571 C CA . LEU A 1 200 ? -10.229 -3.421 28.588 1.00 83.31 200 LEU A CA 1
ATOM 1572 C C . LEU A 1 200 ? -11.614 -3.516 27.935 1.00 83.31 200 LEU A C 1
ATOM 1574 O O . LEU A 1 200 ? -12.616 -3.490 28.644 1.00 83.31 200 LEU A O 1
ATOM 1578 N N . ASP A 1 201 ? -11.682 -3.655 26.609 1.00 88.12 201 ASP A N 1
ATOM 1579 C CA . ASP A 1 201 ? -12.956 -3.826 25.912 1.00 88.12 201 ASP A CA 1
ATOM 1580 C C . ASP A 1 201 ? -13.669 -5.121 26.303 1.00 88.12 201 ASP A C 1
ATOM 1582 O O . ASP A 1 201 ? -14.861 -5.109 26.589 1.00 88.12 201 ASP A O 1
ATOM 1586 N N . GLU A 1 202 ? -12.936 -6.230 26.386 1.00 87.44 202 GLU A N 1
ATOM 1587 C CA . GLU A 1 202 ? -13.462 -7.507 26.870 1.00 87.44 202 GLU A CA 1
ATOM 1588 C C . GLU A 1 202 ? -14.001 -7.376 28.289 1.00 87.44 202 GLU A C 1
ATOM 1590 O O . GLU A 1 202 ? -15.123 -7.798 28.539 1.00 87.44 202 GLU A O 1
ATOM 1595 N N . MET A 1 203 ? -13.296 -6.673 29.179 1.00 81.56 203 MET A N 1
ATOM 1596 C CA . MET A 1 203 ? -13.815 -6.364 30.511 1.00 81.56 203 MET A CA 1
ATOM 1597 C C . MET A 1 203 ? -15.108 -5.541 30.469 1.00 81.56 203 MET A C 1
ATOM 1599 O O . MET A 1 203 ? -15.980 -5.767 31.304 1.00 81.56 203 MET A O 1
ATOM 1603 N N . PHE A 1 204 ? -15.257 -4.598 29.532 1.00 79.19 204 PHE A N 1
ATOM 1604 C CA . PHE A 1 204 ? -16.490 -3.816 29.364 1.00 79.19 204 PHE A CA 1
ATOM 1605 C C . PHE A 1 204 ? -17.646 -4.641 28.785 1.00 79.19 204 PHE A C 1
ATOM 1607 O O . PHE A 1 204 ? -18.796 -4.437 29.181 1.00 79.19 204 PHE A O 1
ATOM 1614 N N . LEU A 1 205 ? -17.368 -5.576 27.877 1.00 80.50 205 LEU A N 1
ATOM 1615 C CA . LEU A 1 205 ? -18.374 -6.489 27.332 1.00 80.50 205 LEU A CA 1
ATOM 1616 C C . LEU A 1 205 ? -18.803 -7.536 28.367 1.00 80.50 205 LEU A C 1
ATOM 1618 O O . LEU A 1 205 ? -20.004 -7.734 28.583 1.00 80.50 205 LEU A O 1
ATOM 1622 N N . ASP A 1 206 ? -17.835 -8.133 29.062 1.00 75.75 206 ASP A N 1
ATOM 1623 C CA . ASP A 1 206 ? -18.037 -9.085 30.159 1.00 75.75 206 ASP A CA 1
ATOM 1624 C C . ASP A 1 206 ? -18.692 -8.440 31.369 1.00 75.75 206 ASP A C 1
ATOM 1626 O O . ASP A 1 206 ? -19.359 -9.124 32.148 1.00 75.75 206 ASP A O 1
ATOM 1630 N N . PHE A 1 207 ? -18.591 -7.112 31.487 1.00 67.56 207 PHE A N 1
ATOM 1631 C CA . PHE A 1 207 ? -19.291 -6.332 32.498 1.00 67.56 207 PHE A CA 1
ATOM 1632 C C . PHE A 1 207 ? -20.807 -6.561 32.494 1.00 67.56 207 PHE A C 1
ATOM 1634 O O . PHE A 1 207 ? -21.499 -6.053 33.371 1.00 67.56 207 PHE A O 1
ATOM 1641 N N . GLN A 1 208 ? -21.362 -7.316 31.537 1.00 57.56 208 GLN A N 1
ATOM 1642 C CA . GLN A 1 208 ? -22.786 -7.608 31.475 1.00 57.56 208 GLN A CA 1
ATOM 1643 C C . GLN A 1 208 ? -23.563 -6.294 31.598 1.00 57.56 208 GLN A C 1
ATOM 1645 O O . GLN A 1 208 ? -24.529 -6.156 32.349 1.00 57.56 208 GLN A O 1
ATOM 1650 N N . LEU A 1 209 ? -23.133 -5.294 30.824 1.00 59.50 209 LEU A N 1
ATOM 1651 C CA . LEU A 1 209 ? -23.847 -4.031 30.708 1.00 59.50 209 LEU A CA 1
ATOM 1652 C C . LEU A 1 209 ? -25.292 -4.260 30.249 1.00 59.50 209 LEU A C 1
ATOM 1654 O O . LEU A 1 209 ? -26.137 -3.435 30.544 1.00 59.50 209 LEU A O 1
ATOM 1658 N N . GLY A 1 210 ? -25.619 -5.406 29.637 1.00 62.28 210 GLY A N 1
ATOM 1659 C CA . GLY A 1 210 ? -26.999 -5.868 29.449 1.00 62.28 210 GLY A CA 1
ATOM 1660 C C . GLY A 1 210 ? -27.767 -5.994 30.776 1.00 62.28 210 GLY A C 1
ATOM 1661 O O . GLY A 1 210 ? -28.740 -5.275 30.968 1.00 62.28 210 GLY A O 1
ATOM 1662 N N . PRO A 1 211 ? -27.345 -6.852 31.717 1.00 65.00 211 PRO A N 1
ATOM 1663 C CA . PRO A 1 211 ? -27.845 -6.867 33.094 1.00 65.00 211 PRO A CA 1
ATOM 1664 C C . PRO A 1 211 ? -27.717 -5.551 33.859 1.00 65.00 211 PRO A C 1
ATOM 1666 O O . PRO A 1 211 ? -28.620 -5.245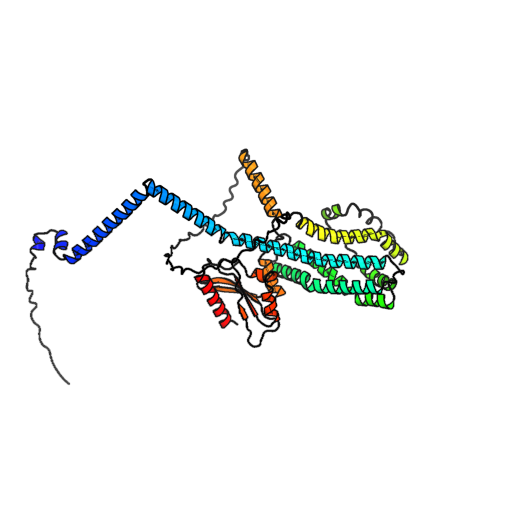 34.624 1.00 65.00 211 PRO A O 1
ATOM 1669 N N . ALA A 1 212 ? -26.679 -4.742 33.639 1.00 60.75 212 ALA A N 1
ATOM 1670 C CA . ALA A 1 212 ? -26.552 -3.425 34.269 1.00 60.75 212 ALA A CA 1
ATOM 1671 C C . ALA A 1 212 ? -27.599 -2.428 33.730 1.00 60.75 212 ALA A C 1
ATOM 1673 O O . ALA A 1 212 ? -28.241 -1.719 34.498 1.00 60.75 212 ALA A O 1
ATOM 1674 N N . VAL A 1 213 ? -27.849 -2.433 32.419 1.00 60.16 213 VAL A N 1
ATOM 1675 C CA . VAL A 1 213 ? -28.929 -1.694 31.748 1.00 60.16 213 VAL A CA 1
ATOM 1676 C C . VAL A 1 213 ? -30.293 -2.264 32.139 1.00 60.16 213 VAL A C 1
ATOM 1678 O O . VAL A 1 213 ? -31.226 -1.500 32.353 1.00 60.16 213 VAL A O 1
ATOM 1681 N N . GLY A 1 214 ? -30.417 -3.580 32.307 1.00 64.38 214 GLY A N 1
ATOM 1682 C CA . GLY A 1 214 ? -31.623 -4.249 32.797 1.00 64.38 214 GLY A CA 1
ATOM 1683 C C . GLY A 1 214 ? -31.895 -3.983 34.283 1.00 64.38 214 GLY A C 1
ATOM 1684 O O . GLY A 1 214 ? -33.047 -3.899 34.704 1.00 64.38 214 GLY A O 1
ATOM 1685 N N . ALA A 1 215 ? -30.850 -3.805 35.089 1.00 63.56 215 ALA A N 1
ATOM 1686 C CA . ALA A 1 215 ? -30.931 -3.368 36.478 1.00 63.56 215 ALA A CA 1
ATOM 1687 C C . ALA A 1 215 ? -31.276 -1.879 36.551 1.00 63.56 215 ALA A C 1
ATOM 1689 O O . ALA A 1 215 ? -32.108 -1.497 37.368 1.00 63.56 215 ALA A O 1
ATOM 1690 N N . LEU A 1 216 ? -30.731 -1.058 35.647 1.00 60.44 216 LEU A N 1
ATOM 1691 C CA . LEU A 1 216 ? -31.165 0.324 35.454 1.00 60.44 216 LEU A CA 1
ATOM 1692 C C . LEU A 1 216 ? -32.665 0.372 35.110 1.00 60.44 216 LEU A C 1
ATOM 1694 O O . LEU A 1 216 ? -33.410 1.118 35.734 1.00 60.44 216 LEU A O 1
ATOM 1698 N N . GLU A 1 217 ? -33.122 -0.481 34.185 1.00 57.38 217 GLU A N 1
ATOM 1699 C CA . GLU A 1 217 ? -34.531 -0.599 33.777 1.00 57.38 217 GLU A CA 1
ATOM 1700 C C . GLU A 1 217 ? -35.465 -1.017 34.915 1.00 57.38 217 GLU A C 1
ATOM 1702 O O . GLU A 1 217 ? -36.577 -0.500 35.012 1.00 57.38 217 GLU A O 1
ATOM 1707 N N . LYS A 1 218 ? -35.057 -1.989 35.739 1.00 67.44 218 LYS A N 1
ATOM 1708 C CA . LYS A 1 218 ? -35.929 -2.596 36.759 1.00 67.44 218 LYS A CA 1
ATOM 1709 C C . LYS A 1 218 ? -35.849 -1.909 38.116 1.00 67.44 218 LYS A C 1
ATOM 1711 O O . LYS A 1 218 ? -36.829 -1.917 38.857 1.00 67.44 218 LYS A O 1
ATOM 1716 N N . SER A 1 219 ? -34.694 -1.344 38.441 1.00 70.50 219 SER A N 1
ATOM 1717 C CA . SER A 1 219 ? -34.321 -1.002 39.814 1.00 70.50 219 SER A CA 1
ATOM 1718 C C . SER A 1 219 ? -33.691 0.394 39.937 1.00 70.50 219 SER A C 1
ATOM 1720 O O . SER A 1 219 ? -33.350 0.811 41.044 1.00 70.50 219 SER A O 1
ATOM 1722 N N . GLY A 1 220 ? -33.563 1.135 38.829 1.00 67.25 220 GLY A N 1
ATOM 1723 C CA . GLY A 1 220 ? -33.041 2.500 38.798 1.00 67.25 220 GLY A CA 1
ATOM 1724 C C . GLY A 1 220 ? -31.524 2.598 38.998 1.00 67.25 220 GLY A C 1
ATOM 1725 O O . GLY A 1 220 ? -30.790 1.609 39.020 1.00 67.25 220 GLY A O 1
ATOM 1726 N N . THR A 1 221 ? -31.028 3.829 39.151 1.00 64.00 221 THR A N 1
ATOM 1727 C CA . THR A 1 221 ? -29.583 4.119 39.194 1.00 64.00 221 THR A CA 1
ATOM 1728 C C . THR A 1 221 ? -28.854 3.525 40.400 1.00 64.00 221 THR A C 1
ATOM 1730 O O . THR A 1 221 ? -27.647 3.310 40.320 1.00 64.00 221 THR A O 1
ATOM 1733 N N . SER A 1 222 ? -29.546 3.231 41.506 1.00 63.28 222 SER A N 1
ATOM 1734 C CA . SER A 1 222 ? -28.932 2.597 42.682 1.00 63.28 222 SER A CA 1
ATOM 1735 C C . SER A 1 222 ? -28.465 1.175 42.383 1.00 63.28 222 SER A C 1
ATOM 1737 O O . SER A 1 222 ? -27.334 0.835 42.704 1.00 63.28 222 SER A O 1
ATOM 1739 N N . ALA A 1 223 ? -29.277 0.385 41.677 1.00 67.44 223 ALA A N 1
ATOM 1740 C CA . ALA A 1 223 ? -28.909 -0.983 41.327 1.00 67.44 223 ALA A CA 1
ATOM 1741 C C . ALA A 1 223 ? -27.768 -1.045 40.309 1.00 67.44 223 ALA A C 1
ATOM 1743 O O . ALA A 1 223 ? -26.964 -1.967 40.357 1.00 67.44 223 ALA A O 1
ATOM 1744 N N . LEU A 1 224 ? -27.663 -0.053 39.414 1.00 64.88 224 LEU A N 1
ATOM 1745 C CA . LEU A 1 224 ? -26.499 0.078 38.539 1.00 64.88 224 LEU A CA 1
ATOM 1746 C C . LEU A 1 224 ? -25.227 0.294 39.369 1.00 64.88 224 LEU A C 1
ATOM 1748 O O . LEU A 1 224 ? -24.237 -0.390 39.146 1.00 64.88 224 LEU A O 1
ATOM 1752 N N . VAL A 1 225 ? -25.251 1.217 40.335 1.00 64.31 225 VAL A N 1
ATOM 1753 C CA . VAL A 1 225 ? -24.090 1.496 41.198 1.00 64.31 225 VAL A CA 1
ATOM 1754 C C . VAL A 1 225 ? -23.684 0.254 41.992 1.00 64.31 225 VAL A C 1
ATOM 1756 O O . VAL A 1 225 ? -22.499 -0.070 42.030 1.00 64.31 225 VAL A O 1
ATOM 1759 N N . ASP A 1 226 ? -24.651 -0.472 42.550 1.00 67.62 226 ASP A N 1
ATOM 1760 C CA . ASP A 1 226 ? -24.393 -1.701 43.309 1.00 67.62 226 ASP A CA 1
ATOM 1761 C C . ASP A 1 226 ? -23.820 -2.823 42.426 1.00 67.62 226 ASP A C 1
ATOM 1763 O O . ASP A 1 226 ? -23.017 -3.628 42.893 1.00 67.62 226 ASP A O 1
ATOM 1767 N N . LEU A 1 227 ? -24.181 -2.855 41.138 1.00 66.69 227 LEU A N 1
ATOM 1768 C CA . LEU A 1 227 ? -23.678 -3.829 40.165 1.00 66.69 227 LEU A CA 1
ATOM 1769 C C . LEU A 1 227 ? -22.306 -3.437 39.594 1.00 66.69 227 LEU A C 1
ATOM 1771 O O . LEU A 1 227 ? -21.496 -4.305 39.279 1.00 66.69 227 LEU A O 1
ATOM 1775 N N . LEU A 1 228 ? -22.021 -2.135 39.496 1.00 60.44 228 LEU A N 1
ATOM 1776 C CA . LEU A 1 228 ? -20.728 -1.605 39.058 1.00 60.44 228 LEU A CA 1
ATOM 1777 C C . LEU A 1 228 ? -19.655 -1.687 40.162 1.00 60.44 228 LEU A C 1
ATOM 1779 O O . LEU A 1 228 ? -18.473 -1.864 39.857 1.00 60.44 228 LEU A O 1
ATOM 1783 N N . ALA A 1 229 ? -20.038 -1.560 41.436 1.00 64.62 229 ALA A N 1
ATOM 1784 C CA . ALA A 1 229 ? -19.105 -1.471 42.563 1.00 64.62 229 ALA A CA 1
ATOM 1785 C C . ALA A 1 229 ? -18.127 -2.666 42.702 1.00 64.62 229 ALA A C 1
ATOM 1787 O O . ALA A 1 229 ? -16.937 -2.420 42.919 1.00 64.62 229 ALA A O 1
ATOM 1788 N N . PRO A 1 230 ? -18.541 -3.943 42.546 1.00 63.38 230 PRO A N 1
ATOM 1789 C CA . PRO A 1 230 ? -17.635 -5.090 42.653 1.00 63.38 230 PRO A CA 1
ATOM 1790 C C . PRO A 1 230 ? -16.575 -5.112 41.551 1.00 63.38 230 PRO A C 1
ATOM 1792 O O . PRO A 1 230 ? -15.413 -5.430 41.798 1.00 63.38 230 PRO A O 1
ATOM 1795 N N . SER A 1 231 ? -16.952 -4.733 40.334 1.00 55.47 231 SER A N 1
ATOM 1796 C CA . SER A 1 231 ? -16.027 -4.742 39.211 1.00 55.47 231 SER A CA 1
ATOM 1797 C C . SER A 1 231 ? -15.008 -3.612 39.320 1.00 55.47 231 SER A C 1
ATOM 1799 O O . SER A 1 231 ? -13.829 -3.856 39.086 1.00 55.47 231 SER A O 1
ATOM 1801 N N . PHE A 1 232 ? -15.404 -2.419 39.781 1.00 54.66 232 PHE A N 1
ATOM 1802 C CA . PHE A 1 232 ? -14.446 -1.352 40.103 1.00 54.66 232 PHE A CA 1
ATOM 1803 C C . PHE A 1 232 ? -13.444 -1.769 41.192 1.00 54.66 232 PHE A C 1
ATOM 1805 O O . PHE A 1 232 ? -12.287 -1.367 41.121 1.00 54.66 232 PHE A O 1
ATOM 1812 N N . LYS A 1 233 ? -13.836 -2.634 42.143 1.00 53.50 233 LYS A N 1
ATOM 1813 C CA . LYS A 1 233 ? -12.894 -3.242 43.104 1.00 53.50 233 LYS A CA 1
ATOM 1814 C C . LYS A 1 233 ? -11.925 -4.231 42.456 1.00 53.50 233 LYS A C 1
ATOM 1816 O O . LYS A 1 233 ? -10.783 -4.323 42.892 1.00 53.50 233 LYS A O 1
ATOM 1821 N N . SER A 1 234 ? -12.368 -4.973 41.439 1.00 47.53 234 SER A N 1
ATOM 1822 C CA . SER A 1 234 ? -11.523 -5.938 40.718 1.00 47.53 234 SER A CA 1
ATOM 1823 C C . SER A 1 234 ? -10.526 -5.279 39.761 1.00 47.53 234 SER A C 1
ATOM 1825 O O . SER A 1 234 ? -9.459 -5.836 39.510 1.00 47.53 234 SER A O 1
ATOM 1827 N N . VAL A 1 235 ? -10.817 -4.060 39.288 1.00 45.66 235 VAL A N 1
ATOM 1828 C CA . VAL A 1 235 ? -9.877 -3.235 38.513 1.00 45.66 235 VAL A CA 1
ATOM 1829 C C . VAL A 1 235 ? -8.907 -2.509 39.458 1.00 45.66 235 VAL A C 1
ATOM 1831 O O . VAL A 1 235 ? -8.736 -1.294 39.399 1.00 45.66 235 VAL A O 1
ATOM 1834 N N . SER A 1 236 ? -8.249 -3.233 40.366 1.00 41.12 236 SER A N 1
ATOM 1835 C CA . SER A 1 236 ? -7.088 -2.688 41.071 1.00 41.12 236 SER A CA 1
ATOM 1836 C C . SER A 1 236 ? -5.899 -2.725 40.109 1.00 41.12 236 SER A C 1
ATOM 1838 O O . SER A 1 236 ? -5.244 -3.758 39.954 1.00 41.12 236 SER A O 1
ATOM 1840 N N . PHE A 1 237 ? -5.641 -1.622 39.405 1.00 41.47 237 PHE A N 1
ATOM 1841 C CA . PHE A 1 237 ? -4.430 -1.490 38.595 1.00 41.47 237 PHE A CA 1
ATOM 1842 C C . PHE A 1 237 ? -3.205 -1.598 39.510 1.00 41.47 237 PHE A C 1
ATOM 1844 O O . PHE A 1 237 ? -3.034 -0.799 40.427 1.00 41.47 237 PHE A O 1
ATOM 1851 N N . ASP A 1 238 ? -2.349 -2.589 39.263 1.00 40.75 238 ASP A N 1
ATOM 1852 C CA . ASP A 1 238 ? -1.085 -2.756 39.978 1.00 40.75 238 ASP A CA 1
ATOM 1853 C C . ASP A 1 238 ? -0.093 -1.666 39.539 1.00 40.75 238 ASP A C 1
ATOM 1855 O O . ASP A 1 238 ? 0.664 -1.818 38.577 1.00 40.75 238 ASP A O 1
ATOM 1859 N N . VAL A 1 239 ? -0.147 -0.527 40.232 1.00 38.75 239 VAL A N 1
ATOM 1860 C CA . VAL A 1 239 ? 0.685 0.661 39.974 1.00 38.75 239 VAL A CA 1
ATOM 1861 C C . VAL A 1 239 ? 2.177 0.375 40.213 1.00 38.75 239 VAL A C 1
ATOM 1863 O O . VAL A 1 239 ? 3.033 1.112 39.735 1.00 38.75 239 VAL A O 1
ATOM 1866 N N . SER A 1 240 ? 2.524 -0.729 40.885 1.00 40.88 240 SER A N 1
ATOM 1867 C CA . SER A 1 240 ? 3.920 -1.090 41.166 1.00 40.88 240 SER A CA 1
ATOM 1868 C C . SER A 1 240 ? 4.722 -1.529 39.930 1.00 40.88 240 SER A C 1
ATOM 1870 O O . SER A 1 240 ? 5.943 -1.647 40.002 1.00 40.88 240 SER A O 1
ATOM 1872 N N . LYS A 1 241 ? 4.060 -1.752 38.784 1.00 39.12 241 LYS A N 1
ATOM 1873 C CA . LYS A 1 241 ? 4.688 -2.202 37.527 1.00 39.12 241 LYS A CA 1
ATOM 1874 C C . LYS A 1 241 ? 5.168 -1.078 36.601 1.00 39.12 241 LYS A C 1
ATOM 1876 O O . LYS A 1 241 ? 5.685 -1.381 35.525 1.00 39.12 241 LYS A O 1
ATOM 1881 N N . TYR A 1 242 ? 4.989 0.187 36.975 1.00 43.47 242 TYR A N 1
ATOM 1882 C CA . TYR A 1 242 ? 5.429 1.334 36.175 1.00 43.47 242 TYR A CA 1
ATOM 1883 C C . TYR A 1 242 ? 6.832 1.784 36.599 1.00 43.47 242 TYR A C 1
ATOM 1885 O O . TYR A 1 242 ? 7.172 1.731 37.780 1.00 43.47 242 TYR A O 1
ATOM 1893 N N . SER A 1 243 ? 7.669 2.179 35.635 1.00 42.12 243 SER A N 1
ATOM 1894 C CA . SER A 1 243 ? 9.040 2.610 35.926 1.00 42.12 243 SER A CA 1
ATOM 1895 C C . SER A 1 243 ? 9.041 3.978 36.620 1.00 42.12 243 SER A C 1
ATOM 1897 O O . SER A 1 243 ? 8.139 4.787 36.400 1.00 42.12 243 SER A O 1
ATOM 1899 N N . ASP A 1 244 ? 10.070 4.287 37.417 1.00 40.97 244 ASP A N 1
ATOM 1900 C CA . ASP A 1 244 ? 10.203 5.593 38.092 1.00 40.97 244 ASP A CA 1
ATOM 1901 C C . ASP A 1 244 ? 10.161 6.786 37.113 1.00 40.97 244 ASP A C 1
ATOM 1903 O O . ASP A 1 244 ? 9.810 7.903 37.495 1.00 40.97 244 ASP A O 1
ATOM 1907 N N . HIS A 1 245 ? 10.465 6.550 35.831 1.00 38.69 245 HIS A N 1
ATOM 1908 C CA . HIS A 1 245 ? 10.388 7.559 34.778 1.00 38.69 245 HIS A CA 1
ATOM 1909 C C . HIS A 1 245 ? 8.944 7.836 34.311 1.00 38.69 245 HIS A C 1
ATOM 1911 O O . HIS A 1 245 ? 8.639 8.970 33.943 1.00 38.69 245 HIS A O 1
ATOM 1917 N N . ASP A 1 246 ? 8.051 6.841 34.379 1.00 39.12 246 ASP A N 1
ATOM 1918 C CA . ASP A 1 246 ? 6.609 6.991 34.117 1.00 39.12 246 ASP A CA 1
ATOM 1919 C C . ASP A 1 246 ? 5.897 7.651 35.313 1.00 39.12 246 ASP A C 1
ATOM 1921 O O . ASP A 1 246 ? 4.905 8.364 35.163 1.00 39.12 246 ASP A O 1
ATOM 1925 N N . MET A 1 247 ? 6.444 7.462 36.518 1.00 39.41 247 MET A N 1
ATOM 1926 C CA . MET A 1 247 ? 5.906 7.995 37.773 1.00 39.41 247 MET A CA 1
ATOM 1927 C C . MET A 1 247 ? 6.166 9.494 37.973 1.00 39.41 247 MET A C 1
ATOM 1929 O O . MET A 1 247 ? 5.405 10.127 38.701 1.00 39.41 247 MET A O 1
ATOM 1933 N N . SER A 1 248 ? 7.163 10.110 37.320 1.00 37.00 248 SER A N 1
ATOM 1934 C CA . SER A 1 248 ? 7.436 11.553 37.485 1.00 37.00 248 SER A CA 1
ATOM 1935 C C . SER A 1 248 ? 6.378 12.460 36.844 1.00 37.00 248 SER A C 1
ATOM 1937 O O . SER A 1 248 ? 6.248 13.617 37.230 1.00 37.00 248 SER A O 1
ATOM 1939 N N . ILE A 1 249 ? 5.604 11.945 35.882 1.00 38.62 249 ILE A N 1
ATOM 1940 C CA . ILE A 1 249 ? 4.439 12.640 35.304 1.00 38.62 249 ILE A CA 1
ATOM 1941 C C . ILE A 1 249 ? 3.225 12.526 36.249 1.00 38.62 249 ILE A C 1
ATOM 1943 O O . ILE A 1 249 ? 2.373 13.410 36.290 1.00 38.62 249 ILE A O 1
ATOM 1947 N N . VAL A 1 250 ? 3.191 11.479 37.079 1.00 36.12 250 VAL A N 1
ATOM 1948 C CA . VAL A 1 250 ? 2.114 11.166 38.035 1.00 36.12 250 VAL A CA 1
ATOM 1949 C C . VAL A 1 250 ? 2.390 11.753 39.437 1.00 36.12 250 VAL A C 1
ATOM 1951 O O . VAL A 1 250 ? 1.470 11.947 40.235 1.00 36.12 250 VAL A O 1
ATOM 1954 N N . SER A 1 251 ? 3.643 12.106 39.757 1.00 35.03 251 SER A N 1
ATOM 1955 C CA . SER A 1 251 ? 4.089 12.413 41.128 1.00 35.03 251 SER A CA 1
ATOM 1956 C C . SER A 1 251 ? 3.682 13.782 41.688 1.00 35.03 251 SER A C 1
ATOM 1958 O O . SER A 1 251 ? 4.155 14.150 42.763 1.00 35.03 251 SER A O 1
ATOM 1960 N N . SER A 1 252 ? 2.826 14.543 41.005 1.00 36.03 252 SER A N 1
ATOM 1961 C CA . SER A 1 252 ? 2.252 15.771 41.584 1.00 36.03 252 SER A CA 1
ATOM 1962 C C . SER A 1 252 ? 0.996 15.483 42.415 1.00 36.03 252 SER A C 1
ATOM 1964 O O . SER A 1 252 ? 0.722 16.219 43.360 1.00 36.03 252 SER A O 1
ATOM 1966 N N . SER A 1 253 ? 0.282 14.390 42.114 1.00 35.34 253 SER A N 1
ATOM 1967 C CA . SER A 1 253 ? -1.027 14.082 42.713 1.00 35.34 253 SER A CA 1
ATOM 1968 C C . SER A 1 253 ? -1.030 12.778 43.538 1.00 35.34 253 SER A C 1
ATOM 1970 O O . SER A 1 253 ? -1.772 12.672 44.505 1.00 35.34 253 SER A O 1
ATOM 1972 N N . SER A 1 254 ? -0.149 11.801 43.262 1.00 32.28 254 SER A N 1
ATOM 1973 C CA . SER A 1 254 ? -0.264 10.439 43.837 1.00 32.28 254 SER A CA 1
ATOM 1974 C C . SER A 1 254 ? 0.493 10.154 45.149 1.00 32.28 254 SER A C 1
ATOM 1976 O O . SER A 1 254 ? 0.286 9.108 45.769 1.00 32.28 254 SER A O 1
ATOM 1978 N N . VAL A 1 255 ? 1.351 11.064 45.629 1.00 36.06 255 VAL A N 1
ATOM 1979 C CA . VAL A 1 255 ? 2.239 10.813 46.794 1.00 36.06 255 VAL A CA 1
ATOM 1980 C C . VAL A 1 255 ? 1.474 10.695 48.129 1.00 36.06 255 VAL A C 1
ATOM 1982 O O . VAL A 1 255 ? 2.032 10.261 49.139 1.00 36.06 255 VAL A O 1
ATOM 1985 N N . TYR A 1 256 ? 0.174 10.996 48.157 1.00 36.62 256 TYR A N 1
ATOM 1986 C CA . TYR A 1 256 ? -0.644 10.885 49.368 1.00 36.62 256 TYR A CA 1
ATOM 1987 C C . TYR A 1 256 ? -1.307 9.504 49.564 1.00 36.62 256 TYR A C 1
ATOM 1989 O O . TYR A 1 256 ? -1.634 9.144 50.699 1.00 36.62 256 TYR A O 1
ATOM 1997 N N . LEU A 1 257 ? -1.466 8.695 48.506 1.00 33.75 257 LEU A N 1
ATOM 1998 C CA . LEU A 1 257 ? -2.304 7.485 48.560 1.00 33.75 257 LEU A CA 1
ATOM 1999 C C . LEU A 1 257 ? -1.607 6.258 49.167 1.00 33.75 257 LEU A C 1
ATOM 2001 O O . LEU A 1 257 ? -2.221 5.493 49.915 1.00 33.75 257 LEU A O 1
ATOM 2005 N N . THR A 1 258 ? -0.309 6.072 48.926 1.00 34.62 258 THR A N 1
ATOM 2006 C CA . THR A 1 258 ? 0.395 4.844 49.345 1.00 34.62 258 THR A CA 1
ATOM 2007 C C . THR A 1 258 ? 0.596 4.755 50.859 1.00 34.62 258 THR A C 1
ATOM 2009 O O . THR A 1 258 ? 0.818 3.674 51.397 1.00 34.62 258 THR A O 1
ATOM 2012 N N . LYS A 1 259 ? 0.477 5.877 51.584 1.00 33.56 259 LYS A N 1
ATOM 2013 C CA . LYS A 1 259 ? 0.700 5.923 53.038 1.00 33.56 259 LYS A CA 1
ATOM 2014 C C . LYS A 1 259 ? -0.549 5.625 53.875 1.00 33.56 259 LYS A C 1
ATOM 2016 O O . LYS A 1 259 ? -0.420 5.445 55.083 1.00 33.56 259 LYS A O 1
ATOM 2021 N N . LYS A 1 260 ? -1.741 5.558 53.266 1.00 37.31 260 LYS A N 1
ATOM 2022 C CA . LYS A 1 260 ? -3.018 5.407 53.994 1.00 37.31 260 LYS A CA 1
ATOM 2023 C C . LYS A 1 260 ? -3.712 4.053 53.796 1.00 37.31 260 LYS A C 1
ATOM 2025 O O . LYS A 1 260 ? -4.592 3.711 54.576 1.00 37.31 260 LYS A O 1
ATOM 2030 N N . LEU A 1 261 ? -3.256 3.240 52.840 1.00 34.91 261 LEU A N 1
ATOM 2031 C CA . LEU A 1 261 ? -3.814 1.917 52.508 1.00 34.91 261 LEU A CA 1
ATOM 2032 C C . LEU A 1 261 ? -3.376 0.762 53.439 1.00 34.91 261 LEU A C 1
ATOM 2034 O O . LEU A 1 261 ? -3.584 -0.402 53.110 1.00 34.91 261 LEU A O 1
ATOM 2038 N N . HIS A 1 262 ? -2.789 1.043 54.610 1.00 35.03 262 HIS A N 1
ATOM 2039 C CA . HIS A 1 262 ? -2.369 -0.004 55.561 1.00 35.03 262 HIS A CA 1
ATOM 2040 C C . HIS A 1 262 ? -3.113 -0.038 56.899 1.00 35.03 262 HIS A C 1
ATOM 2042 O O . HIS A 1 262 ? -2.767 -0.830 57.769 1.00 35.03 262 HIS A O 1
ATOM 2048 N N . CYS A 1 263 ? -4.178 0.745 57.059 1.00 36.41 263 CYS A N 1
ATOM 2049 C CA . CYS A 1 263 ? -5.046 0.643 58.226 1.00 36.41 263 CYS A CA 1
ATOM 2050 C C . CYS A 1 263 ? -6.491 0.895 57.816 1.00 36.41 263 CYS A C 1
ATOM 2052 O O . CYS A 1 263 ? -6.878 2.050 57.693 1.00 36.41 263 CYS A O 1
ATOM 2054 N N . GLN A 1 264 ? -7.263 -0.177 57.628 1.00 34.16 264 GLN A N 1
ATOM 2055 C CA . GLN A 1 264 ? -8.616 -0.364 58.176 1.00 34.16 264 GLN A CA 1
ATOM 2056 C C . GLN A 1 264 ? -9.280 -1.558 57.484 1.00 34.16 264 GLN A C 1
ATOM 2058 O O . GLN A 1 264 ? -9.767 -1.475 56.362 1.00 34.16 264 GLN A O 1
ATOM 2063 N N . GLN A 1 265 ? -9.275 -2.697 58.176 1.00 34.78 265 GLN A N 1
ATOM 2064 C CA . GLN A 1 265 ? -10.196 -3.791 57.894 1.00 34.78 265 GLN A CA 1
ATOM 2065 C C . GLN A 1 265 ? -11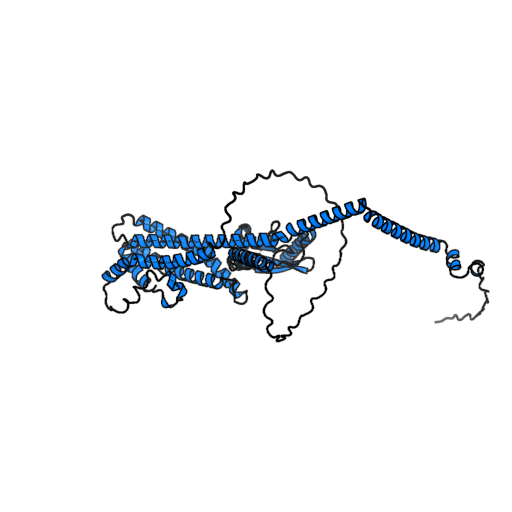.527 -3.488 58.586 1.00 34.78 265 GLN A C 1
ATOM 2067 O O . GLN A 1 265 ? -11.551 -3.256 59.794 1.00 34.78 265 GLN A O 1
ATOM 2072 N N . GLY A 1 266 ? -12.609 -3.537 57.808 1.00 42.88 266 GLY A N 1
ATOM 2073 C CA . GLY A 1 266 ? -13.992 -3.444 58.277 1.00 42.88 266 GLY A CA 1
ATOM 2074 C C . GLY A 1 266 ? -14.592 -2.062 58.057 1.00 42.88 266 GLY A C 1
ATOM 2075 O O . GLY A 1 266 ? -14.573 -1.240 58.966 1.00 42.88 266 GLY A O 1
ATOM 2076 N N . VAL A 1 267 ? -15.124 -1.808 56.859 1.00 35.03 267 VAL A N 1
ATOM 2077 C CA . VAL A 1 267 ? -15.817 -0.554 56.546 1.00 35.03 267 VAL A CA 1
ATOM 2078 C C . VAL A 1 267 ? -17.083 -0.839 55.734 1.00 35.03 267 VAL A C 1
ATOM 2080 O O . VAL A 1 267 ? -17.081 -1.663 54.819 1.00 35.03 267 VAL A O 1
ATOM 2083 N N . ASP A 1 268 ? -18.160 -0.175 56.150 1.00 41.88 268 ASP A N 1
ATOM 2084 C CA . ASP A 1 268 ? -19.517 -0.204 55.609 1.00 41.88 268 ASP A CA 1
ATOM 2085 C C . ASP A 1 268 ? -19.571 0.376 54.181 1.00 41.88 268 ASP A C 1
ATOM 2087 O O . ASP A 1 268 ? -18.866 1.333 53.855 1.00 41.88 268 ASP A O 1
ATOM 2091 N N . LEU A 1 269 ? -20.465 -0.148 53.332 1.00 31.47 269 LEU A N 1
ATOM 2092 C CA . LEU A 1 269 ? -20.624 0.233 51.912 1.00 31.47 269 LEU A CA 1
ATOM 2093 C C . LEU A 1 269 ? -20.846 1.754 51.703 1.00 31.47 269 LEU A C 1
ATOM 2095 O O . LEU A 1 269 ? -20.591 2.299 50.629 1.00 31.47 269 LEU A O 1
ATOM 2099 N N . LEU A 1 270 ? -21.329 2.451 52.739 1.00 33.31 270 LEU A N 1
ATOM 2100 C CA . LEU A 1 270 ? -21.603 3.890 52.745 1.00 33.31 270 LEU A CA 1
ATOM 2101 C C . LEU A 1 270 ? -20.323 4.747 52.776 1.00 33.31 270 LEU A C 1
ATOM 2103 O O . LEU A 1 270 ? -20.255 5.771 52.094 1.00 33.31 270 LEU A O 1
ATOM 2107 N N . ASP A 1 271 ? -19.305 4.301 53.510 1.00 40.41 271 ASP A N 1
ATOM 2108 C CA . ASP A 1 271 ? -18.003 4.970 53.621 1.00 40.41 271 ASP A CA 1
ATOM 2109 C C . ASP A 1 271 ? -17.156 4.727 52.362 1.00 40.41 271 ASP A C 1
ATOM 2111 O O . ASP A 1 271 ? -16.402 5.597 51.934 1.00 40.41 271 ASP A O 1
ATOM 2115 N N . GLU A 1 272 ? -17.350 3.588 51.691 1.00 41.59 272 GLU A N 1
ATOM 2116 C CA . GLU A 1 272 ? -16.717 3.262 50.405 1.00 41.59 272 GLU A CA 1
ATOM 2117 C C . GLU A 1 272 ? -17.275 4.109 49.245 1.00 41.59 272 GLU A C 1
ATOM 2119 O O . GLU A 1 272 ? -16.548 4.528 48.343 1.00 41.59 272 GLU A O 1
ATOM 2124 N N . ILE A 1 273 ? -18.566 4.439 49.296 1.00 37.25 273 ILE A N 1
ATOM 2125 C CA . ILE A 1 273 ? -19.211 5.370 48.362 1.00 37.25 273 ILE A CA 1
ATOM 2126 C C . ILE A 1 273 ? -18.767 6.813 48.631 1.00 37.25 273 ILE A C 1
ATOM 2128 O O . ILE A 1 273 ? -18.523 7.555 47.677 1.00 37.25 273 ILE A O 1
ATOM 2132 N N . GLN A 1 274 ? -18.638 7.219 49.899 1.00 43.28 274 GLN A N 1
ATOM 2133 C CA . GLN A 1 274 ? -18.059 8.520 50.253 1.00 43.28 274 GLN A CA 1
ATOM 2134 C C . GLN A 1 274 ? -16.578 8.600 49.867 1.00 43.28 274 GLN A C 1
ATOM 2136 O O . GLN A 1 274 ? -16.126 9.655 49.433 1.00 43.28 274 GLN A O 1
ATOM 2141 N N . TYR A 1 275 ? -15.847 7.485 49.923 1.00 44.31 275 TYR A N 1
ATOM 2142 C CA . TYR A 1 275 ? -14.473 7.367 49.443 1.00 44.31 275 TYR A CA 1
ATOM 2143 C C . TYR A 1 275 ? -14.387 7.541 47.920 1.00 44.31 275 TYR A C 1
ATOM 2145 O O . TYR A 1 275 ? -13.660 8.415 47.456 1.00 44.31 275 TYR A O 1
ATOM 2153 N N . LEU A 1 276 ? -15.189 6.814 47.136 1.00 37.41 276 LEU A N 1
ATOM 2154 C CA . LEU A 1 276 ? -15.249 6.978 45.675 1.00 37.41 276 LEU A CA 1
ATOM 2155 C C . LEU A 1 276 ? -15.732 8.377 45.250 1.00 37.41 276 LEU A C 1
ATOM 2157 O O . LEU A 1 276 ? -15.325 8.870 44.203 1.00 37.41 276 LEU A O 1
ATOM 2161 N N . GLN A 1 277 ? -16.574 9.039 46.052 1.00 39.72 277 GLN A N 1
ATOM 2162 C CA . GLN A 1 277 ? -16.969 10.436 45.830 1.00 39.72 277 GLN A CA 1
ATOM 2163 C C . GLN A 1 277 ? -15.870 11.435 46.214 1.00 39.72 277 GLN A C 1
ATOM 2165 O O . GLN A 1 277 ? -15.696 12.423 45.505 1.00 39.72 277 GLN A O 1
ATOM 2170 N N . ALA A 1 278 ? -15.122 11.179 47.290 1.00 43.56 278 ALA A N 1
ATOM 2171 C CA . ALA A 1 278 ? -14.005 12.014 47.734 1.00 43.56 278 ALA A CA 1
ATOM 2172 C C . ALA A 1 278 ? -12.775 11.900 46.818 1.00 43.56 278 ALA A C 1
ATOM 2174 O O . ALA A 1 278 ? -12.021 12.859 46.705 1.00 43.56 278 ALA A O 1
ATOM 2175 N N . HIS A 1 279 ? -12.610 10.761 46.139 1.00 44.94 279 HIS A N 1
ATOM 2176 C CA . HIS A 1 279 ? -11.495 10.470 45.226 1.00 44.94 279 HIS A CA 1
ATOM 2177 C C . HIS A 1 279 ? -11.982 10.383 43.766 1.00 44.94 279 HIS A C 1
ATOM 2179 O O . HIS A 1 279 ? -11.282 9.880 42.891 1.00 44.94 279 HIS A O 1
ATOM 2185 N N . ARG A 1 280 ? -13.198 10.881 43.483 1.00 43.25 280 ARG A N 1
ATOM 2186 C CA . ARG A 1 280 ? -13.796 10.942 42.138 1.00 43.25 280 ARG A CA 1
ATOM 2187 C C . ARG A 1 280 ? -12.860 11.637 41.162 1.00 43.25 280 ARG A C 1
ATOM 2189 O O . ARG A 1 280 ? -12.677 11.147 40.052 1.00 43.25 280 ARG A O 1
ATOM 2196 N N . ASP A 1 281 ? -12.314 12.770 41.586 1.00 41.53 281 ASP A N 1
ATOM 2197 C CA . ASP A 1 281 ? -11.442 13.587 40.755 1.00 41.53 281 ASP A CA 1
ATOM 2198 C C . ASP A 1 281 ? -10.087 12.899 40.545 1.00 41.53 281 ASP A C 1
ATOM 2200 O O . ASP A 1 281 ? -9.572 12.985 39.445 1.00 41.53 281 ASP A O 1
ATOM 2204 N N . GLU A 1 282 ? -9.590 12.101 41.499 1.00 45.28 282 GLU A N 1
ATOM 2205 C CA . GLU A 1 282 ? -8.367 11.284 41.366 1.00 45.28 282 GLU A CA 1
ATOM 2206 C C . GLU A 1 282 ? -8.553 10.024 40.504 1.00 45.28 282 GLU A C 1
ATOM 2208 O O . GLU A 1 282 ? -7.640 9.629 39.788 1.00 45.28 282 GLU A O 1
ATOM 2213 N N . ILE A 1 283 ? -9.719 9.368 40.531 1.00 45.75 283 ILE A N 1
ATOM 2214 C CA . ILE A 1 283 ? -10.016 8.216 39.655 1.00 45.75 283 ILE A CA 1
ATOM 2215 C C . ILE A 1 283 ? -10.252 8.695 38.224 1.00 45.75 283 ILE A C 1
ATOM 2217 O O . ILE A 1 283 ? -9.762 8.079 37.276 1.00 45.75 283 ILE A O 1
ATOM 2221 N N . LEU A 1 284 ? -10.970 9.812 38.062 1.00 44.03 284 LEU A N 1
ATOM 2222 C CA . LEU A 1 284 ? -11.036 10.516 36.788 1.00 44.03 284 LEU A CA 1
ATOM 2223 C C . LEU A 1 284 ? -9.650 10.986 36.371 1.00 44.03 284 LEU A C 1
ATOM 2225 O O . LEU A 1 284 ? -9.344 10.825 35.205 1.00 44.03 284 LEU A O 1
ATOM 2229 N N . GLU A 1 285 ? -8.795 11.464 37.274 1.00 45.81 285 GLU A N 1
ATOM 2230 C CA . GLU A 1 285 ? -7.405 11.817 36.974 1.00 45.81 285 GLU A CA 1
ATOM 2231 C C . GLU A 1 285 ? -6.594 10.581 36.588 1.00 45.81 285 GLU A C 1
ATOM 2233 O O . GLU A 1 285 ? -5.835 10.672 35.648 1.00 45.81 285 GLU A O 1
ATOM 2238 N N . HIS A 1 286 ? -6.794 9.405 37.185 1.00 46.66 286 HIS A N 1
ATOM 2239 C CA . HIS A 1 286 ? -6.093 8.168 36.823 1.00 46.66 286 HIS A CA 1
ATOM 2240 C C . HIS A 1 286 ? -6.558 7.584 35.486 1.00 46.66 286 HIS A C 1
ATOM 2242 O O . HIS A 1 286 ? -5.728 7.190 34.671 1.00 46.66 286 HIS A O 1
ATOM 2248 N N . ILE A 1 287 ? -7.866 7.542 35.222 1.00 47.22 287 ILE A N 1
ATOM 2249 C CA . ILE A 1 287 ? -8.410 7.130 33.918 1.00 47.22 287 ILE A CA 1
ATOM 2250 C C . ILE A 1 287 ? -8.051 8.175 32.874 1.00 47.22 287 ILE A C 1
ATOM 2252 O O . ILE A 1 287 ? -7.631 7.816 31.781 1.00 47.22 287 ILE A O 1
ATOM 2256 N N . MET A 1 288 ? -8.136 9.459 33.213 1.00 45.09 288 MET A N 1
ATOM 2257 C CA . MET A 1 288 ? -7.628 10.521 32.366 1.00 45.09 288 MET A CA 1
ATOM 2258 C C . MET A 1 288 ? -6.126 10.452 32.238 1.00 45.09 288 MET A C 1
ATOM 2260 O O . MET A 1 288 ? -5.693 10.841 31.189 1.00 45.09 288 MET A O 1
ATOM 2264 N N . VAL A 1 289 ? -5.337 9.948 33.182 1.00 47.41 289 VAL A N 1
ATOM 2265 C CA . VAL A 1 289 ? -3.885 9.751 33.061 1.00 47.41 289 VAL A CA 1
ATOM 2266 C C . VAL A 1 289 ? -3.604 8.528 32.212 1.00 47.41 289 VAL A C 1
ATOM 2268 O O . VAL A 1 289 ? -2.666 8.569 31.447 1.00 47.41 289 VAL A O 1
ATOM 2271 N N . VAL A 1 290 ? -4.414 7.471 32.234 1.00 45.69 290 VAL A N 1
ATOM 2272 C CA . VAL A 1 290 ? -4.272 6.334 31.308 1.00 45.69 290 VAL A CA 1
ATOM 2273 C C . VAL A 1 290 ? -4.689 6.739 29.898 1.00 45.69 290 VAL A C 1
ATOM 2275 O O . VAL A 1 290 ? -3.963 6.479 28.946 1.00 45.69 290 VAL A O 1
ATOM 2278 N N . VAL A 1 291 ? -5.819 7.432 29.755 1.00 45.59 291 VAL A N 1
ATOM 2279 C CA . VAL A 1 291 ? -6.280 8.001 28.488 1.00 45.59 291 VAL A CA 1
ATOM 2280 C C . VAL A 1 291 ? -5.306 9.070 28.024 1.00 45.59 291 VAL A C 1
ATOM 2282 O O . VAL A 1 291 ? -4.956 9.062 26.862 1.00 45.59 291 VAL A O 1
ATOM 2285 N N . ARG A 1 292 ? -4.804 9.943 28.894 1.00 46.25 292 ARG A N 1
ATOM 2286 C CA . ARG A 1 292 ? -3.827 10.995 28.591 1.00 46.25 292 ARG A CA 1
ATOM 2287 C C . ARG A 1 292 ? -2.446 10.426 28.384 1.00 46.25 292 ARG A C 1
ATOM 2289 O O . ARG A 1 292 ? -1.788 10.972 27.547 1.00 46.25 292 ARG A O 1
ATOM 2296 N N . LEU A 1 293 ? -2.014 9.334 29.001 1.00 45.72 293 LEU A N 1
ATOM 2297 C CA . LEU A 1 293 ? -0.760 8.650 28.664 1.00 45.72 293 LEU A CA 1
ATOM 2298 C C . LEU A 1 293 ? -0.911 7.897 27.348 1.00 45.72 293 LEU A C 1
ATOM 2300 O O . LEU A 1 293 ? 0.009 7.905 26.552 1.00 45.72 293 LEU A O 1
ATOM 2304 N N . ALA A 1 294 ? -2.068 7.302 27.058 1.00 43.94 294 ALA A N 1
ATOM 2305 C CA . ALA A 1 294 ? -2.344 6.718 25.748 1.00 43.94 294 ALA A CA 1
ATOM 2306 C C . ALA A 1 294 ? -2.438 7.805 24.666 1.00 43.94 294 ALA A C 1
ATOM 2308 O O . ALA A 1 294 ? -1.916 7.631 23.571 1.00 43.94 294 ALA A O 1
ATOM 2309 N N . THR A 1 295 ? -3.046 8.948 24.989 1.00 44.69 295 THR A N 1
ATOM 2310 C CA . THR A 1 295 ? -3.227 10.095 24.091 1.00 44.69 295 THR A CA 1
ATOM 2311 C C . THR A 1 295 ? -1.963 10.934 24.003 1.00 44.69 295 THR A C 1
ATOM 2313 O O . THR A 1 295 ? -1.709 11.437 22.935 1.00 44.69 295 THR A O 1
ATOM 2316 N N . GLU A 1 296 ? -1.144 11.059 25.048 1.00 46.09 296 GLU A N 1
ATOM 2317 C CA . GLU A 1 296 ? 0.158 11.743 25.091 1.00 46.09 296 GLU A CA 1
ATOM 2318 C C . GLU A 1 296 ? 1.247 10.832 24.571 1.00 46.09 296 GLU A C 1
ATOM 2320 O O . GLU A 1 296 ? 2.144 11.348 23.951 1.00 46.09 296 GLU A O 1
ATOM 2325 N N . GLN A 1 297 ? 1.199 9.507 24.700 1.00 45.66 297 GLN A N 1
ATOM 2326 C CA . GLN A 1 297 ? 2.081 8.654 23.904 1.00 45.66 297 GLN A CA 1
ATOM 2327 C C . GLN A 1 297 ? 1.660 8.728 22.443 1.00 45.66 297 GLN A C 1
ATOM 2329 O O . GLN A 1 297 ? 2.501 9.012 21.602 1.00 45.66 297 GLN A O 1
ATOM 2334 N N . ALA A 1 298 ? 0.365 8.622 22.128 1.00 42.12 298 ALA A N 1
ATOM 2335 C CA . ALA A 1 298 ? -0.114 8.839 20.766 1.00 42.12 298 ALA A CA 1
ATOM 2336 C C . ALA A 1 298 ? 0.153 10.267 20.254 1.00 42.12 298 ALA A C 1
ATOM 2338 O O . ALA A 1 298 ? 0.365 10.410 19.061 1.00 42.12 298 ALA A O 1
ATOM 2339 N N . SER A 1 299 ? 0.172 11.296 21.114 1.00 41.81 299 SER A N 1
ATOM 2340 C CA . SER A 1 299 ? 0.372 12.723 20.790 1.00 41.81 299 SER A CA 1
ATOM 2341 C C . SER A 1 299 ? 1.846 13.116 20.800 1.00 41.81 299 SER A C 1
ATOM 2343 O O . SER A 1 299 ? 2.264 13.846 19.931 1.00 41.81 299 SER A O 1
ATOM 2345 N N . PHE A 1 300 ? 2.688 12.593 21.685 1.00 41.59 300 PHE A N 1
ATOM 2346 C CA . PHE A 1 300 ? 4.146 12.792 21.721 1.00 41.59 300 PHE A CA 1
ATOM 2347 C C . PHE A 1 300 ? 4.830 12.059 20.562 1.00 41.59 300 PHE A C 1
ATOM 2349 O O . PHE A 1 300 ? 5.794 12.560 19.982 1.00 41.59 300 PHE A O 1
ATOM 2356 N N . ILE A 1 301 ? 4.269 10.916 20.147 1.00 43.00 301 ILE A N 1
ATOM 2357 C CA . ILE A 1 301 ? 4.592 10.253 18.874 1.00 43.00 301 ILE A CA 1
ATOM 2358 C C . ILE A 1 301 ? 4.165 11.123 17.664 1.00 43.00 301 ILE A C 1
ATOM 2360 O O . ILE A 1 301 ? 4.661 10.927 16.559 1.00 43.00 301 ILE A O 1
ATOM 2364 N N . VAL A 1 302 ? 3.292 12.120 17.853 1.00 40.41 302 VAL A N 1
ATOM 2365 C CA . VAL A 1 302 ? 2.572 12.857 16.795 1.00 40.41 302 VAL A CA 1
ATOM 2366 C C . VAL A 1 302 ? 2.926 14.344 16.673 1.00 40.41 302 VAL A C 1
ATOM 2368 O O . VAL A 1 302 ? 2.969 14.845 15.559 1.00 40.41 302 VAL A O 1
ATOM 2371 N N . GLU A 1 303 ? 3.170 15.065 17.764 1.00 40.31 303 GLU A N 1
ATOM 2372 C CA . GLU A 1 303 ? 3.491 16.500 17.802 1.00 40.31 303 GLU A CA 1
ATOM 2373 C C . GLU A 1 303 ? 4.927 16.759 17.347 1.00 40.31 303 GLU A C 1
ATOM 2375 O O . GLU A 1 303 ? 5.274 17.875 16.973 1.00 40.31 303 GLU A O 1
ATOM 2380 N N . ASN A 1 304 ? 5.743 15.706 17.284 1.00 42.97 304 ASN A N 1
ATOM 2381 C CA . ASN A 1 304 ? 7.036 15.740 16.617 1.00 42.97 304 ASN A CA 1
ATOM 2382 C C . ASN A 1 304 ? 6.930 15.566 15.091 1.00 42.97 304 ASN A C 1
ATOM 2384 O O . ASN A 1 304 ? 7.938 15.709 14.409 1.00 42.97 304 ASN A O 1
ATOM 2388 N N . VAL A 1 305 ? 5.740 15.322 14.530 1.00 39.50 305 VAL A N 1
ATOM 2389 C CA . VAL A 1 305 ? 5.497 15.419 13.086 1.00 39.50 305 VAL A CA 1
ATOM 2390 C C . VAL A 1 305 ? 5.029 16.849 12.806 1.00 39.50 305 VAL A C 1
ATOM 2392 O O . VAL A 1 305 ? 3.913 17.193 13.198 1.00 39.50 305 VAL A O 1
ATOM 2395 N N . PRO A 1 306 ? 5.825 17.711 12.144 1.00 38.31 306 PRO A N 1
ATOM 2396 C CA . PRO A 1 306 ? 5.352 19.045 11.810 1.00 38.31 306 PRO A CA 1
ATOM 2397 C C . PRO A 1 306 ? 4.113 18.907 10.924 1.00 38.31 306 PRO A C 1
ATOM 2399 O O . PRO A 1 306 ? 4.191 18.335 9.832 1.00 38.31 306 PRO A O 1
ATOM 2402 N N . LEU A 1 307 ? 2.978 19.417 11.413 1.00 37.94 307 LEU A N 1
ATOM 2403 C CA . LEU A 1 307 ? 1.817 19.716 10.586 1.00 37.94 307 LEU A CA 1
ATOM 2404 C C . LEU A 1 307 ? 2.332 20.644 9.488 1.00 37.94 307 LEU A C 1
ATOM 2406 O O . LEU A 1 307 ? 2.680 21.792 9.759 1.00 37.94 307 LEU A O 1
ATOM 2410 N N . ALA A 1 308 ? 2.461 20.118 8.268 1.00 39.53 308 ALA A N 1
ATOM 2411 C CA . ALA A 1 308 ? 2.507 20.983 7.106 1.00 39.53 308 ALA A CA 1
ATOM 2412 C C . ALA A 1 308 ? 1.235 21.822 7.206 1.00 39.53 308 ALA A C 1
ATOM 2414 O O . ALA A 1 308 ? 0.136 21.269 7.282 1.00 39.53 308 ALA A O 1
ATOM 2415 N N . THR A 1 309 ? 1.407 23.131 7.361 1.00 35.16 309 THR A N 1
ATOM 2416 C CA . THR A 1 309 ? 0.326 24.090 7.190 1.00 35.16 309 THR A CA 1
ATOM 2417 C C . THR A 1 309 ? -0.388 23.707 5.907 1.00 35.16 309 THR A C 1
ATOM 2419 O O . THR A 1 309 ? 0.285 23.496 4.900 1.00 35.16 309 THR A O 1
ATOM 2422 N N . ASN A 1 310 ? -1.708 23.532 5.978 1.00 35.94 310 ASN A N 1
ATOM 2423 C CA . ASN A 1 310 ? -2.545 23.398 4.797 1.00 35.94 310 ASN A CA 1
ATOM 2424 C C . ASN A 1 310 ? -2.299 24.656 3.951 1.00 35.94 310 ASN A C 1
ATOM 2426 O O . ASN A 1 310 ? -2.882 25.702 4.224 1.00 35.94 310 ASN A O 1
ATOM 2430 N N . GLU A 1 311 ? -1.363 24.580 3.009 1.00 39.75 311 GLU A N 1
ATOM 2431 C CA . GLU A 1 311 ? -1.476 25.349 1.784 1.00 39.75 311 GLU A CA 1
ATOM 2432 C C . GLU A 1 311 ? -2.746 24.794 1.152 1.00 39.75 311 GLU A C 1
ATOM 2434 O O . GLU A 1 311 ? -2.848 23.594 0.896 1.00 39.75 311 GLU A O 1
ATOM 2439 N N . GLU A 1 312 ? -3.774 25.636 1.111 1.00 38.38 312 GLU A N 1
ATOM 2440 C CA . GLU A 1 312 ? -4.976 25.390 0.334 1.00 38.38 312 GLU A CA 1
ATOM 2441 C C . GLU A 1 312 ? -4.493 25.047 -1.079 1.00 38.38 312 GLU A C 1
ATOM 2443 O O . GLU A 1 312 ? -3.957 25.904 -1.777 1.00 38.38 312 GLU A O 1
ATOM 2448 N N . GLU A 1 313 ? -4.569 23.765 -1.447 1.00 40.66 313 GLU A N 1
ATOM 2449 C CA . GLU A 1 313 ? -4.479 23.345 -2.838 1.00 40.66 313 GLU A CA 1
ATOM 2450 C C . GLU A 1 313 ? -5.669 24.018 -3.524 1.00 40.66 313 GLU A C 1
ATOM 2452 O O . GLU A 1 313 ? -6.811 23.579 -3.388 1.00 40.66 313 GLU A O 1
ATOM 2457 N N . GLU A 1 314 ? -5.412 25.160 -4.165 1.00 37.88 314 GLU A N 1
ATOM 2458 C CA . GLU A 1 314 ? -6.286 25.680 -5.204 1.00 37.88 314 GLU A CA 1
ATOM 2459 C C . GLU A 1 314 ? -6.424 24.544 -6.224 1.00 37.88 314 GLU A C 1
ATOM 2461 O O . GLU A 1 314 ? -5.463 24.188 -6.908 1.00 37.88 314 GLU A O 1
ATOM 2466 N N . GLU A 1 315 ? -7.600 23.911 -6.251 1.00 38.00 315 GLU A N 1
ATOM 2467 C CA . GLU A 1 315 ? -8.036 23.059 -7.353 1.00 38.00 315 GLU A CA 1
ATOM 2468 C C . GLU A 1 315 ? -8.031 23.939 -8.612 1.00 38.00 315 GLU A C 1
ATOM 2470 O O . GLU A 1 315 ? -9.008 24.616 -8.927 1.00 38.00 315 GLU A O 1
ATOM 2475 N N . GLU A 1 316 ? -6.890 24.004 -9.301 1.00 39.97 316 GLU A N 1
ATOM 2476 C CA . GLU A 1 316 ? -6.841 24.472 -10.678 1.00 39.97 316 GLU A CA 1
ATOM 2477 C C . GLU A 1 316 ? -7.628 23.457 -11.510 1.00 39.97 316 GLU A C 1
ATOM 2479 O O . GLU A 1 316 ? -7.185 22.325 -11.720 1.00 39.97 316 GLU A O 1
ATOM 2484 N N . ASP A 1 317 ? -8.822 23.870 -11.943 1.00 34.59 317 ASP A N 1
ATOM 2485 C CA . ASP A 1 317 ? -9.625 23.203 -12.963 1.00 34.59 317 ASP A CA 1
ATOM 2486 C C . ASP A 1 317 ? -8.746 22.962 -14.201 1.00 34.59 317 ASP A C 1
ATOM 2488 O O . ASP A 1 317 ? -8.536 23.843 -15.038 1.00 34.59 317 ASP A O 1
ATOM 2492 N N . PHE A 1 318 ? -8.183 21.759 -14.295 1.00 37.41 318 PHE A N 1
ATOM 2493 C CA . PHE A 1 318 ? -7.434 21.312 -15.458 1.00 37.41 318 PHE A CA 1
ATOM 2494 C C . PHE A 1 318 ? -8.439 21.121 -16.599 1.00 37.41 318 PHE A C 1
ATOM 2496 O O . PHE A 1 318 ? -9.144 20.113 -16.657 1.00 37.41 318 PHE A O 1
ATOM 2503 N N . GLU A 1 319 ? -8.539 22.110 -17.491 1.00 42.84 319 GLU A N 1
ATOM 2504 C CA . GLU A 1 319 ? -9.250 21.958 -18.759 1.00 42.84 319 GLU A CA 1
ATOM 2505 C C . GLU A 1 319 ? -8.596 20.814 -19.547 1.00 42.84 319 GLU A C 1
ATOM 2507 O O . GLU A 1 319 ? -7.458 20.904 -20.019 1.00 42.84 319 GLU A O 1
ATOM 2512 N N . GLU A 1 320 ? -9.337 19.711 -19.632 1.00 38.72 320 GLU A N 1
ATOM 2513 C CA . GLU A 1 320 ? -9.027 18.503 -20.385 1.00 38.72 320 GLU A CA 1
ATOM 2514 C C . GLU A 1 320 ? -8.799 18.899 -21.852 1.00 38.72 320 GLU A C 1
ATOM 2516 O O . GLU A 1 320 ? -9.730 19.154 -22.614 1.00 38.72 320 GLU A O 1
ATOM 2521 N N . THR A 1 321 ? -7.533 19.070 -22.230 1.00 40.41 321 THR A N 1
ATOM 2522 C CA . THR A 1 321 ? -7.153 19.413 -23.598 1.00 40.41 321 THR A CA 1
ATOM 2523 C C . THR A 1 321 ? -7.067 18.114 -24.385 1.00 40.41 321 THR A C 1
ATOM 2525 O O . THR A 1 321 ? -6.199 17.285 -24.109 1.00 40.41 321 THR A O 1
ATOM 2528 N N . ASP A 1 322 ? -7.986 17.946 -25.338 1.00 42.72 322 ASP A N 1
ATOM 2529 C CA . ASP A 1 322 ? -8.034 16.838 -26.292 1.00 42.72 322 ASP A CA 1
ATOM 2530 C C . ASP A 1 322 ? -6.656 16.633 -26.944 1.00 42.72 322 ASP A C 1
ATOM 2532 O O . ASP A 1 322 ? -6.220 17.399 -27.806 1.00 42.72 322 ASP A O 1
ATOM 2536 N N . TRP A 1 323 ? -5.951 15.594 -26.500 1.00 49.31 323 TRP A N 1
ATOM 2537 C CA . TRP A 1 323 ? -4.709 15.132 -27.107 1.00 49.31 323 TRP A CA 1
ATOM 2538 C C . TRP A 1 323 ? -5.062 14.241 -28.302 1.00 49.31 323 TRP A C 1
ATOM 2540 O O . TRP A 1 323 ? -5.391 13.065 -28.140 1.00 49.31 323 TRP A O 1
ATOM 2550 N N . GLU A 1 324 ? -5.017 14.803 -29.510 1.00 44.56 324 GLU A N 1
ATOM 2551 C CA . GLU A 1 324 ? -4.997 14.016 -30.745 1.00 44.56 324 GLU A CA 1
ATOM 2552 C C . GLU A 1 324 ? -3.655 13.270 -30.818 1.00 44.56 324 GLU A C 1
ATOM 2554 O O . GLU A 1 324 ? -2.583 13.872 -30.785 1.00 44.56 324 GLU A O 1
ATOM 2559 N N . GLY A 1 325 ? -3.726 11.938 -30.824 1.00 39.59 325 GLY A N 1
ATOM 2560 C CA . GLY A 1 325 ? -2.561 11.066 -30.877 1.00 39.59 325 GLY A CA 1
ATOM 2561 C C . GLY A 1 325 ? -1.903 11.108 -32.249 1.00 39.59 325 GLY A C 1
ATOM 2562 O O . GLY A 1 325 ? -2.481 10.624 -33.220 1.00 39.59 325 GLY A O 1
ATOM 2563 N N . ASP A 1 326 ? -0.688 11.646 -32.301 1.00 44.62 326 ASP A N 1
ATOM 2564 C CA . ASP A 1 326 ? 0.232 11.410 -33.406 1.00 44.62 326 ASP A CA 1
ATOM 2565 C C . ASP A 1 326 ? 0.891 10.033 -33.229 1.00 44.62 326 ASP A C 1
ATOM 2567 O O . ASP A 1 326 ? 1.388 9.687 -32.154 1.00 44.62 326 ASP A O 1
ATOM 2571 N N . ASP A 1 327 ? 0.865 9.249 -34.305 1.00 51.62 327 ASP A N 1
ATOM 2572 C CA . ASP A 1 327 ? 1.475 7.928 -34.420 1.00 51.62 327 ASP A CA 1
ATOM 2573 C C . ASP A 1 327 ? 2.997 8.009 -34.170 1.00 51.62 327 ASP A C 1
ATOM 2575 O O . ASP A 1 327 ? 3.760 8.485 -35.015 1.00 51.62 327 ASP A O 1
ATOM 2579 N N . GLU A 1 328 ? 3.462 7.536 -33.008 1.00 46.75 328 GLU A N 1
ATOM 2580 C CA . GLU A 1 328 ? 4.893 7.368 -32.736 1.00 46.75 328 GLU A CA 1
ATOM 2581 C C . GLU A 1 328 ? 5.438 6.164 -33.524 1.00 46.75 328 GLU A C 1
ATOM 2583 O O . GLU A 1 328 ? 5.093 5.009 -33.270 1.00 46.75 328 GLU A O 1
ATOM 2588 N N . GLU A 1 329 ? 6.313 6.442 -34.494 1.00 45.06 329 GLU A N 1
ATOM 2589 C CA . GLU A 1 329 ? 7.146 5.440 -35.159 1.00 45.06 329 GLU A CA 1
ATOM 2590 C C . GLU A 1 329 ? 8.130 4.813 -34.153 1.00 45.06 329 GLU A C 1
ATOM 2592 O O . GLU A 1 329 ? 8.996 5.488 -33.588 1.00 45.06 329 GLU A O 1
ATOM 2597 N N . ASP A 1 330 ? 8.019 3.496 -33.965 1.00 38.41 330 ASP A N 1
ATOM 2598 C CA . ASP A 1 330 ? 8.917 2.683 -33.145 1.00 38.41 330 ASP A CA 1
ATOM 2599 C C . ASP A 1 330 ? 10.367 2.747 -33.666 1.00 38.41 330 ASP A C 1
ATOM 2601 O O . ASP A 1 330 ? 10.745 2.093 -34.643 1.00 38.41 330 ASP A O 1
ATOM 2605 N N . VAL A 1 331 ? 11.226 3.503 -32.978 1.00 38.25 331 VAL A N 1
ATOM 2606 C CA . VAL A 1 331 ? 12.679 3.458 -33.188 1.00 38.25 331 VAL A CA 1
ATOM 2607 C C . VAL A 1 331 ? 13.263 2.300 -32.373 1.00 38.25 331 VAL A C 1
ATOM 2609 O O . VAL A 1 331 ? 13.451 2.404 -31.160 1.00 38.25 331 VAL A O 1
ATOM 2612 N N . GLU A 1 332 ? 13.596 1.195 -33.046 1.00 39.56 332 GLU A N 1
ATOM 2613 C CA . GLU A 1 332 ? 14.386 0.095 -32.478 1.00 39.56 332 GLU A CA 1
ATOM 2614 C C . GLU A 1 332 ? 15.775 0.599 -32.038 1.00 39.56 332 GLU A C 1
ATOM 2616 O O . GLU A 1 332 ? 16.686 0.791 -32.848 1.00 39.56 332 GLU A O 1
ATOM 2621 N N . LEU A 1 333 ? 15.967 0.798 -30.731 1.00 37.06 333 LEU A N 1
ATOM 2622 C CA . LEU A 1 333 ? 17.286 1.038 -30.147 1.00 37.06 333 LEU A CA 1
ATOM 2623 C C . LEU A 1 333 ? 17.919 -0.288 -29.717 1.00 37.06 333 LEU A C 1
ATOM 2625 O O . LEU A 1 333 ? 17.403 -1.004 -28.861 1.00 37.06 333 LEU A O 1
ATOM 2629 N N . GLY A 1 334 ? 19.063 -0.595 -30.332 1.00 31.97 334 GLY A N 1
ATOM 2630 C CA . GLY A 1 334 ? 19.848 -1.798 -30.080 1.00 31.97 334 GLY A CA 1
ATOM 2631 C C . GLY A 1 334 ? 20.291 -1.945 -28.622 1.00 31.97 334 GLY A C 1
ATOM 2632 O O . GLY A 1 334 ? 20.745 -0.995 -27.982 1.00 31.97 334 GLY A O 1
ATOM 2633 N N . ASN A 1 335 ? 20.180 -3.176 -28.124 1.00 32.94 335 ASN A N 1
ATOM 2634 C CA . ASN A 1 335 ? 20.587 -3.589 -26.786 1.00 32.94 335 ASN A CA 1
ATOM 2635 C C . ASN A 1 335 ? 22.082 -3.318 -26.547 1.00 32.94 335 ASN A C 1
ATOM 2637 O O . ASN A 1 335 ? 22.939 -3.871 -27.236 1.00 32.94 335 ASN A O 1
ATOM 2641 N N . ILE A 1 336 ? 22.391 -2.508 -25.534 1.00 32.38 336 ILE A N 1
ATOM 2642 C CA . ILE A 1 336 ? 23.734 -2.406 -24.955 1.00 32.38 336 ILE A CA 1
ATOM 2643 C C . ILE A 1 336 ? 23.744 -3.290 -23.706 1.00 32.38 336 ILE A C 1
ATOM 2645 O O . ILE A 1 336 ? 23.138 -2.946 -22.692 1.00 32.38 336 ILE A O 1
ATOM 2649 N N . GLU A 1 337 ? 24.417 -4.437 -23.791 1.00 34.47 337 GLU A N 1
ATOM 2650 C CA . GLU A 1 337 ? 24.747 -5.267 -22.630 1.00 34.47 337 GLU A CA 1
ATOM 2651 C C . GLU A 1 337 ? 25.756 -4.520 -21.747 1.00 34.47 337 GLU A C 1
ATOM 2653 O O . GLU A 1 337 ? 26.888 -4.250 -22.152 1.00 34.47 337 GLU A O 1
ATOM 2658 N N . LEU A 1 338 ? 25.341 -4.169 -20.529 1.00 34.41 338 LEU A N 1
ATOM 2659 C CA . LEU A 1 338 ? 26.245 -3.725 -19.474 1.00 34.41 338 LEU A CA 1
ATOM 2660 C C . LEU A 1 338 ? 26.651 -4.944 -18.642 1.00 34.41 338 LEU A C 1
ATOM 2662 O O . LEU A 1 338 ? 25.852 -5.501 -17.896 1.00 34.41 338 LEU A O 1
ATOM 2666 N N . GLU A 1 339 ? 27.908 -5.351 -18.800 1.00 31.31 339 GLU A N 1
ATOM 2667 C CA . GLU A 1 339 ? 28.567 -6.402 -18.023 1.00 31.31 339 GLU A CA 1
ATOM 2668 C C . GLU A 1 339 ? 28.723 -5.954 -16.553 1.00 31.31 339 GLU A C 1
ATOM 2670 O O . GLU A 1 339 ? 29.497 -5.043 -16.238 1.00 31.31 339 GLU A O 1
ATOM 2675 N N . GLU A 1 340 ? 28.000 -6.591 -15.630 1.00 35.19 340 GLU A N 1
ATOM 2676 C CA . GLU A 1 340 ? 28.174 -6.379 -14.191 1.00 35.19 340 GLU A CA 1
ATOM 2677 C C . GLU A 1 340 ? 29.374 -7.178 -13.654 1.00 35.19 340 GLU A C 1
ATOM 2679 O O . GLU A 1 340 ? 29.455 -8.402 -13.771 1.00 35.19 340 GLU A O 1
ATOM 2684 N N . LYS A 1 341 ? 30.324 -6.482 -13.017 1.00 31.72 341 LYS A N 1
ATOM 2685 C CA . LYS A 1 341 ? 31.439 -7.101 -12.281 1.00 31.72 341 LYS A CA 1
ATOM 2686 C C . LYS A 1 341 ? 31.000 -7.534 -10.874 1.00 31.72 341 LYS A C 1
ATOM 2688 O O . LYS A 1 341 ? 30.371 -6.739 -10.175 1.00 31.72 341 LYS A O 1
ATOM 2693 N N . PRO A 1 342 ? 31.421 -8.717 -10.385 1.00 35.12 342 PRO A N 1
ATOM 2694 C CA . PRO A 1 342 ? 31.031 -9.198 -9.066 1.00 35.12 342 PRO A CA 1
ATOM 2695 C C . PRO A 1 342 ? 31.783 -8.485 -7.933 1.00 35.12 342 PRO A C 1
ATOM 2697 O O . PRO A 1 342 ? 32.992 -8.244 -7.997 1.00 35.12 342 PRO A O 1
ATOM 2700 N N . ALA A 1 343 ? 31.045 -8.194 -6.862 1.00 32.59 343 ALA A N 1
ATOM 2701 C CA . ALA A 1 343 ? 31.544 -7.611 -5.625 1.00 32.59 343 ALA A CA 1
ATOM 2702 C C . ALA A 1 343 ? 32.501 -8.573 -4.896 1.00 32.59 343 ALA A C 1
ATOM 2704 O O . ALA A 1 343 ? 32.120 -9.658 -4.456 1.00 32.59 343 ALA A O 1
ATOM 2705 N N . SER A 1 344 ? 33.758 -8.156 -4.736 1.00 32.06 344 SER A N 1
ATOM 2706 C CA . SER A 1 344 ? 34.757 -8.869 -3.943 1.00 32.06 344 SER A CA 1
ATOM 2707 C C . SER A 1 344 ? 34.556 -8.628 -2.445 1.00 32.06 344 SER A C 1
ATOM 2709 O O . SER A 1 344 ? 34.511 -7.488 -1.982 1.00 32.06 344 SER A O 1
ATOM 2711 N N . GLN A 1 345 ? 34.504 -9.730 -1.702 1.00 36.59 345 GLN A N 1
ATOM 2712 C CA . GLN A 1 345 ? 34.481 -9.821 -0.244 1.00 36.59 345 GLN A CA 1
ATOM 2713 C C . GLN A 1 345 ? 35.649 -9.058 0.406 1.00 36.59 345 GLN A C 1
ATOM 2715 O O . GLN A 1 345 ? 36.812 -9.277 0.070 1.00 36.59 345 GLN A O 1
ATOM 2720 N N . SER A 1 346 ? 35.345 -8.200 1.385 1.00 31.00 346 SER A N 1
ATOM 2721 C CA . SER A 1 346 ? 36.336 -7.547 2.247 1.00 31.00 346 SER A CA 1
ATOM 2722 C C . SER A 1 346 ? 36.323 -8.198 3.631 1.00 31.00 346 SER A C 1
ATOM 2724 O O . SER A 1 346 ? 35.378 -8.053 4.406 1.00 31.00 346 SER A O 1
ATOM 2726 N N . SER A 1 347 ? 37.379 -8.956 3.921 1.00 33.69 347 SER A N 1
ATOM 2727 C CA . SER A 1 347 ? 37.660 -9.574 5.215 1.00 33.69 347 SER A CA 1
ATOM 2728 C C . SER A 1 347 ? 38.195 -8.543 6.215 1.00 33.69 347 SER A C 1
ATOM 2730 O O . SER A 1 347 ? 39.191 -7.867 5.955 1.00 33.69 347 SER A O 1
ATOM 2732 N N . SER A 1 348 ? 37.566 -8.467 7.387 1.00 31.75 348 SER A N 1
ATOM 2733 C CA . SER A 1 348 ? 37.966 -7.614 8.510 1.00 31.75 348 SER A CA 1
ATOM 2734 C C . SER A 1 348 ? 39.281 -8.087 9.151 1.00 31.75 348 SER A C 1
ATOM 2736 O O . SER A 1 348 ? 39.320 -9.115 9.824 1.00 31.75 348 SER A O 1
ATOM 2738 N N . MET A 1 349 ? 40.355 -7.306 8.987 1.00 34.03 349 MET A N 1
ATOM 2739 C CA . MET A 1 349 ? 41.543 -7.344 9.848 1.00 34.03 349 MET A CA 1
ATOM 2740 C C . MET A 1 349 ? 41.400 -6.266 10.933 1.00 34.03 349 MET A C 1
ATOM 2742 O O . MET A 1 349 ? 41.477 -5.070 10.656 1.00 34.03 349 MET A O 1
ATOM 2746 N N . LYS A 1 350 ? 41.203 -6.687 12.189 1.00 41.34 350 LYS A N 1
ATOM 2747 C CA . LYS A 1 350 ? 41.319 -5.823 13.374 1.00 41.34 350 LYS A CA 1
ATOM 2748 C C . LYS A 1 350 ? 42.802 -5.602 13.687 1.00 41.34 350 LYS A C 1
ATOM 2750 O O . LYS A 1 350 ? 43.426 -6.433 14.342 1.00 41.34 350 LYS A O 1
ATOM 2755 N N . ALA A 1 351 ? 43.352 -4.477 13.242 1.00 39.84 351 ALA A N 1
ATOM 2756 C CA . ALA A 1 351 ? 44.622 -3.964 13.743 1.00 39.84 351 ALA A CA 1
ATOM 2757 C C . ALA A 1 351 ? 44.364 -3.036 14.941 1.00 39.84 351 ALA A C 1
ATOM 2759 O O . ALA A 1 351 ? 43.648 -2.041 14.837 1.00 39.84 351 ALA A O 1
ATOM 2760 N N . ILE A 1 352 ? 44.948 -3.385 16.087 1.00 47.28 352 ILE A N 1
ATOM 2761 C CA . ILE A 1 352 ? 45.040 -2.539 17.278 1.00 47.28 352 ILE A CA 1
ATOM 2762 C C . ILE A 1 352 ? 46.080 -1.458 16.964 1.00 47.28 352 ILE A C 1
ATOM 2764 O O . ILE A 1 352 ? 47.278 -1.727 16.980 1.00 47.28 352 ILE A O 1
ATOM 2768 N N . VAL A 1 353 ? 45.625 -0.248 16.634 1.00 41.94 353 VAL A N 1
ATOM 2769 C CA . VAL A 1 353 ? 46.488 0.929 16.458 1.00 41.94 353 VAL A CA 1
ATOM 2770 C C . VAL A 1 353 ? 46.189 1.910 17.586 1.00 41.94 353 VAL A C 1
ATOM 2772 O O . VAL A 1 353 ? 45.043 2.303 17.800 1.00 41.94 353 VAL A O 1
ATOM 2775 N N . GLY A 1 354 ? 47.240 2.247 18.337 1.00 42.59 354 GLY A N 1
ATOM 2776 C CA . GLY A 1 354 ? 47.210 3.173 19.463 1.00 42.59 354 GLY A CA 1
ATOM 2777 C C . GLY A 1 354 ? 46.699 4.558 19.070 1.00 42.59 354 GLY A C 1
ATOM 2778 O O . GLY A 1 354 ? 46.970 5.054 17.977 1.00 42.59 354 GLY A O 1
ATOM 2779 N N . GLY A 1 355 ? 45.935 5.158 19.984 1.00 50.28 355 GLY A N 1
ATOM 2780 C CA . GLY A 1 355 ? 45.216 6.409 19.784 1.00 50.28 355 GLY A CA 1
ATOM 2781 C C . GLY A 1 355 ? 46.128 7.582 19.440 1.00 50.28 355 GLY A C 1
ATOM 2782 O O . GLY A 1 355 ? 46.801 8.136 20.308 1.00 50.28 355 GLY A O 1
ATOM 2783 N N . ALA A 1 356 ? 46.081 8.001 18.178 1.00 55.88 356 ALA A N 1
ATOM 2784 C CA . ALA A 1 356 ? 46.396 9.371 17.813 1.00 55.88 356 ALA A CA 1
ATOM 2785 C C . ALA A 1 356 ? 45.247 10.281 18.296 1.00 55.88 356 ALA A C 1
ATOM 2787 O O . ALA A 1 356 ? 44.079 9.901 18.156 1.00 55.88 356 ALA A O 1
ATOM 2788 N N . PRO A 1 357 ? 45.539 11.463 18.871 1.00 69.31 357 PRO A N 1
ATOM 2789 C CA . PRO A 1 357 ? 44.503 12.423 19.227 1.00 69.31 357 PRO A CA 1
ATOM 2790 C C . PRO A 1 357 ? 43.700 12.796 17.971 1.00 69.31 357 PRO A C 1
ATOM 2792 O O . PRO A 1 357 ? 44.295 12.940 16.897 1.00 69.31 357 PRO A O 1
ATOM 2795 N N . PRO A 1 358 ? 42.364 12.931 18.078 1.00 73.94 358 PRO A N 1
ATOM 2796 C CA . PRO A 1 358 ? 41.519 13.209 16.927 1.00 73.94 358 PRO A CA 1
ATOM 2797 C C . PRO A 1 358 ? 42.008 14.482 16.217 1.00 73.94 358 PRO A C 1
ATOM 2799 O O . PRO A 1 358 ? 42.368 15.457 16.890 1.00 73.94 358 PRO A O 1
ATOM 2802 N N . PRO A 1 359 ? 42.072 14.480 14.873 1.00 75.44 359 PRO A N 1
ATOM 2803 C CA . PRO A 1 359 ? 42.509 15.643 14.114 1.00 75.44 359 PRO A CA 1
ATOM 2804 C C . PRO A 1 359 ? 41.648 16.847 14.499 1.00 75.44 359 PRO A C 1
ATOM 2806 O O . PRO A 1 359 ? 40.427 16.737 14.595 1.00 75.44 359 PRO A O 1
ATOM 2809 N N . LYS A 1 360 ? 42.295 17.994 14.750 1.00 73.44 360 LYS A N 1
ATOM 2810 C CA . LYS A 1 360 ? 41.606 19.241 15.097 1.00 73.44 360 LYS A CA 1
ATOM 2811 C C . LYS A 1 360 ? 40.589 19.559 14.002 1.00 73.44 360 LYS A C 1
ATOM 2813 O O . LYS A 1 360 ? 40.963 19.810 12.859 1.00 73.44 360 LYS A O 1
ATOM 2818 N N . GLU A 1 361 ? 39.315 19.502 14.367 1.00 63.62 361 GLU A N 1
ATOM 2819 C CA . GLU A 1 361 ? 38.190 19.718 13.466 1.00 63.62 361 GLU A CA 1
ATOM 2820 C C . GLU A 1 361 ? 38.257 21.129 12.876 1.00 63.62 361 GLU A C 1
ATOM 2822 O O . GLU A 1 361 ? 38.202 22.129 13.592 1.00 63.62 361 GLU A O 1
ATOM 2827 N N . GLY A 1 362 ? 38.422 21.214 11.555 1.00 80.12 362 GLY A N 1
ATOM 2828 C CA . GLY A 1 362 ? 38.374 22.486 10.845 1.00 80.12 362 GLY A CA 1
ATOM 2829 C C . GLY A 1 362 ? 36.955 23.072 10.871 1.00 80.12 362 GLY A C 1
ATOM 2830 O O . GLY A 1 362 ? 35.984 22.309 10.891 1.00 80.12 362 GLY A O 1
ATOM 2831 N N . PRO A 1 363 ? 36.798 24.405 10.802 1.00 75.31 363 PRO A N 1
ATOM 2832 C CA . PRO A 1 363 ? 35.505 25.088 10.930 1.00 75.31 363 PRO A CA 1
ATOM 2833 C C . PRO A 1 363 ? 34.423 24.606 9.941 1.00 75.31 363 PRO A C 1
ATOM 2835 O O . PRO A 1 363 ? 33.239 24.663 10.258 1.00 75.31 363 PRO A O 1
ATOM 2838 N N . GLY A 1 364 ? 34.801 24.043 8.785 1.00 73.94 364 GLY A N 1
ATOM 2839 C CA . GLY A 1 364 ? 33.854 23.448 7.831 1.00 73.94 364 GLY A CA 1
ATOM 2840 C C . GLY A 1 364 ? 33.174 22.155 8.314 1.00 73.94 364 GLY A C 1
ATOM 2841 O O . GLY A 1 364 ? 32.056 21.856 7.902 1.00 73.94 364 GLY A O 1
ATOM 2842 N N . THR A 1 365 ? 33.796 21.398 9.223 1.00 80.44 365 THR A N 1
ATOM 2843 C CA . THR A 1 365 ? 33.241 20.116 9.707 1.00 80.44 365 THR A CA 1
ATOM 2844 C C . THR A 1 365 ? 32.111 20.296 10.722 1.00 80.44 365 THR A C 1
ATOM 2846 O O . THR A 1 365 ? 31.170 19.502 10.736 1.00 80.44 365 THR A O 1
ATOM 2849 N N . ALA A 1 366 ? 32.137 21.379 11.505 1.00 78.25 366 ALA A N 1
ATOM 2850 C CA . ALA A 1 366 ? 31.073 21.708 12.452 1.00 78.25 366 ALA A CA 1
ATOM 2851 C C . ALA A 1 366 ? 29.756 22.056 11.737 1.00 78.25 366 ALA A C 1
ATOM 2853 O O . ALA A 1 366 ? 28.689 21.608 12.153 1.00 78.25 366 ALA A O 1
ATOM 2854 N N . PHE A 1 367 ? 29.837 22.791 10.623 1.00 72.75 367 PHE A N 1
ATOM 2855 C CA . PHE A 1 367 ? 28.674 23.160 9.815 1.00 72.75 367 PHE A CA 1
ATOM 2856 C C . PHE A 1 367 ? 28.028 21.934 9.153 1.00 72.75 367 PHE A C 1
ATOM 2858 O O . PHE A 1 367 ? 26.825 21.721 9.291 1.00 72.75 367 PHE A O 1
ATOM 2865 N N . VAL A 1 368 ? 28.825 21.062 8.521 1.00 80.06 368 VAL A N 1
ATOM 2866 C CA . VAL A 1 368 ? 28.322 19.809 7.924 1.00 80.06 368 VAL A CA 1
ATOM 2867 C C . VAL A 1 368 ? 27.694 18.901 8.985 1.00 80.06 368 VAL A C 1
ATOM 2869 O O . VAL A 1 368 ? 26.640 18.316 8.740 1.00 80.06 368 VAL A O 1
ATOM 2872 N N . ARG A 1 369 ? 28.287 18.811 10.184 1.00 83.94 369 ARG A N 1
ATOM 2873 C CA . ARG A 1 369 ? 27.713 18.042 11.298 1.00 83.94 369 ARG A CA 1
ATOM 2874 C C . ARG A 1 369 ? 26.389 18.634 11.771 1.00 83.94 369 ARG A C 1
ATOM 2876 O O . ARG A 1 369 ? 25.457 17.872 11.977 1.00 83.94 369 ARG A O 1
ATOM 2883 N N . PHE A 1 370 ? 26.281 19.956 11.900 1.00 82.50 370 PHE A N 1
ATOM 2884 C CA . PHE A 1 370 ? 25.030 20.610 12.287 1.00 82.50 370 PHE A CA 1
ATOM 2885 C C . PHE A 1 370 ? 23.905 20.322 11.286 1.00 82.50 370 PHE A C 1
ATOM 2887 O O . PHE A 1 370 ? 22.827 19.899 11.699 1.00 82.50 370 PHE A O 1
ATOM 2894 N N . PHE A 1 371 ? 24.167 20.472 9.981 1.00 81.38 371 PHE A N 1
ATOM 2895 C CA . PHE A 1 371 ? 23.178 20.156 8.945 1.00 81.38 371 PHE A CA 1
ATOM 2896 C C . PHE A 1 371 ? 22.826 18.677 8.923 1.00 81.38 371 PHE A C 1
ATOM 2898 O O . PHE A 1 371 ? 21.651 18.355 8.828 1.00 81.38 371 PHE A O 1
ATOM 2905 N N . LYS A 1 372 ? 23.807 17.783 9.076 1.00 86.25 372 LYS A N 1
ATOM 2906 C CA . LYS A 1 372 ? 23.545 16.347 9.167 1.00 86.25 372 LYS A CA 1
ATOM 2907 C C . LYS A 1 372 ? 22.688 16.009 10.387 1.00 86.25 372 LYS A C 1
ATOM 2909 O O . LYS A 1 372 ? 21.683 15.338 10.228 1.00 86.25 372 LYS A O 1
ATOM 2914 N N . THR A 1 373 ? 23.008 16.529 11.572 1.00 86.81 373 THR A N 1
ATOM 2915 C CA . THR A 1 373 ? 22.211 16.293 12.785 1.00 86.81 373 THR A CA 1
ATOM 2916 C C . THR A 1 373 ? 20.803 16.862 12.650 1.00 86.81 373 THR A C 1
ATOM 2918 O O . THR A 1 373 ? 19.847 16.178 12.989 1.00 86.81 373 THR A O 1
ATOM 2921 N N . LYS A 1 374 ? 20.647 18.082 12.117 1.00 77.62 374 LYS A N 1
ATOM 2922 C CA . LYS A 1 374 ? 19.323 18.683 11.903 1.00 77.62 374 LYS A CA 1
ATOM 2923 C C . LYS A 1 374 ? 18.527 17.962 10.826 1.00 77.62 374 LYS A C 1
ATOM 2925 O O . LYS A 1 374 ? 17.324 17.805 10.984 1.00 77.62 374 LYS A O 1
ATOM 2930 N N . TYR A 1 375 ? 19.186 17.491 9.774 1.00 73.44 375 TYR A N 1
ATOM 2931 C CA . TYR A 1 375 ? 18.579 16.664 8.740 1.00 73.44 375 TYR A CA 1
ATOM 2932 C C . TYR A 1 375 ? 18.168 15.294 9.289 1.00 73.44 375 TYR A C 1
ATOM 2934 O O . TYR A 1 375 ? 17.062 14.855 9.008 1.00 73.44 375 TYR A O 1
ATOM 2942 N N . ASP A 1 376 ? 18.989 14.660 10.128 1.00 75.44 376 ASP A N 1
ATOM 2943 C CA . ASP A 1 376 ? 18.685 13.382 10.779 1.00 75.44 376 ASP A CA 1
ATOM 2944 C C . ASP A 1 376 ? 17.556 13.532 11.818 1.00 75.44 376 ASP A C 1
ATOM 2946 O O . ASP A 1 376 ? 16.671 12.683 11.887 1.00 75.44 376 ASP A O 1
ATOM 2950 N N . GLU A 1 377 ? 17.544 14.612 12.610 1.00 68.81 377 GLU A N 1
ATOM 2951 C CA . GLU A 1 377 ? 16.438 14.970 13.515 1.00 68.81 377 GLU A CA 1
ATOM 2952 C C . GLU A 1 377 ? 15.151 15.218 12.728 1.00 68.81 377 GLU A C 1
ATOM 2954 O O . GLU A 1 377 ? 14.109 14.664 13.065 1.00 68.81 377 GLU A O 1
ATOM 2959 N N . PHE A 1 378 ? 15.230 15.996 11.648 1.00 67.56 378 PHE A N 1
ATOM 2960 C CA . PHE A 1 378 ? 14.108 16.275 10.757 1.00 67.56 378 PHE A CA 1
ATOM 2961 C C . PHE A 1 378 ? 13.594 15.013 10.062 1.00 67.56 378 PHE A C 1
ATOM 2963 O O . PHE A 1 378 ? 12.384 14.825 9.949 1.00 67.56 378 PHE A O 1
ATOM 2970 N N . GLN A 1 379 ? 14.490 14.122 9.629 1.00 66.00 379 GLN A N 1
ATOM 2971 C CA . GLN A 1 379 ? 14.118 12.824 9.081 1.00 66.00 379 GLN A CA 1
ATOM 2972 C C . GLN A 1 379 ? 13.435 11.968 10.145 1.00 66.00 379 GLN A C 1
ATOM 2974 O O . GLN A 1 379 ? 12.349 11.474 9.869 1.00 66.00 379 GLN A O 1
ATOM 2979 N N . LYS A 1 380 ? 13.999 11.847 11.357 1.00 65.50 380 LYS A N 1
ATOM 2980 C CA . LYS A 1 380 ? 13.418 11.075 12.473 1.00 65.50 380 LYS A CA 1
ATOM 2981 C C . LYS A 1 380 ? 12.042 11.585 12.893 1.00 65.50 380 LYS A C 1
ATOM 2983 O O . LYS A 1 380 ? 11.134 10.780 13.049 1.00 65.50 380 LYS A O 1
ATOM 2988 N N . ALA A 1 381 ? 11.886 12.900 13.016 1.00 54.19 381 ALA A N 1
ATOM 2989 C CA . ALA A 1 381 ? 10.626 13.584 13.306 1.00 54.19 381 ALA A CA 1
ATOM 2990 C C . ALA A 1 381 ? 9.553 13.332 12.229 1.00 54.19 381 ALA A C 1
ATOM 2992 O O . ALA A 1 381 ? 8.359 13.320 12.508 1.00 54.19 381 ALA A O 1
ATOM 2993 N N . ARG A 1 382 ? 9.980 13.099 10.983 1.00 56.72 382 ARG A N 1
ATOM 2994 C CA . ARG A 1 382 ? 9.103 12.818 9.840 1.00 56.72 382 ARG A CA 1
ATOM 2995 C C . ARG A 1 382 ? 8.959 11.340 9.506 1.00 56.72 382 ARG A C 1
ATOM 2997 O O . ARG A 1 382 ? 8.240 11.033 8.553 1.00 56.72 382 ARG A O 1
ATOM 3004 N N . MET A 1 383 ? 9.619 10.435 10.232 1.00 57.75 383 MET A N 1
ATOM 3005 C CA . MET A 1 383 ? 9.403 9.013 10.007 1.00 57.75 383 MET A CA 1
ATOM 3006 C C . MET A 1 383 ? 8.006 8.682 10.537 1.00 57.75 383 MET A C 1
ATOM 3008 O O . MET A 1 383 ? 7.771 8.857 11.734 1.00 57.75 383 MET A O 1
ATOM 3012 N N . PRO A 1 384 ? 7.061 8.249 9.677 1.00 60.34 384 PRO A N 1
ATOM 3013 C CA . PRO A 1 384 ? 5.782 7.745 10.160 1.00 60.34 384 PRO A CA 1
ATOM 3014 C C . PRO A 1 384 ? 6.050 6.617 11.160 1.00 60.34 384 PRO A C 1
ATOM 3016 O O . PRO A 1 384 ? 7.137 6.036 11.154 1.00 60.34 384 PRO A O 1
ATOM 3019 N N . MET A 1 385 ? 5.077 6.306 12.023 1.00 66.31 385 MET A N 1
ATOM 3020 C CA . MET A 1 385 ? 5.147 5.114 12.873 1.00 66.31 385 MET A CA 1
ATOM 3021 C C . MET A 1 385 ? 5.466 3.905 11.992 1.00 66.31 385 MET A C 1
ATOM 3023 O O . MET A 1 385 ? 4.569 3.361 11.353 1.00 66.31 385 MET A O 1
ATOM 3027 N N . GLN A 1 386 ? 6.739 3.505 11.941 1.00 77.25 386 GLN A N 1
ATOM 3028 C CA . GLN A 1 386 ? 7.217 2.542 10.949 1.00 77.25 386 GLN A CA 1
ATOM 3029 C C . GLN A 1 386 ? 6.535 1.191 11.115 1.00 77.25 386 GLN A C 1
ATOM 3031 O O . GLN A 1 386 ? 6.409 0.456 10.153 1.00 77.25 386 GLN A O 1
ATOM 3036 N N . ALA A 1 387 ? 6.036 0.901 12.315 1.00 81.38 387 ALA A N 1
ATOM 3037 C CA . ALA A 1 387 ? 5.269 -0.298 12.592 1.00 81.38 387 ALA A CA 1
ATOM 3038 C C . ALA A 1 387 ? 3.919 -0.388 11.859 1.00 81.38 387 ALA A C 1
ATOM 3040 O O . ALA A 1 387 ? 3.409 -1.487 11.714 1.00 81.38 387 ALA A O 1
ATOM 3041 N N . VAL A 1 388 ? 3.317 0.735 11.451 1.00 84.12 388 VAL A N 1
ATOM 3042 C CA . VAL A 1 388 ? 1.942 0.763 10.902 1.00 84.12 388 VAL A CA 1
ATOM 3043 C C . VAL A 1 388 ? 1.845 1.536 9.586 1.00 84.12 388 VAL A C 1
ATOM 3045 O O . VAL A 1 388 ? 0.981 1.281 8.759 1.00 84.12 388 VAL A O 1
ATOM 3048 N N . GLY A 1 389 ? 2.752 2.484 9.363 1.00 85.38 389 GLY A N 1
ATOM 3049 C CA . GLY A 1 389 ? 2.923 3.183 8.096 1.00 85.38 389 GLY A CA 1
ATOM 3050 C C . GLY A 1 389 ? 4.075 2.578 7.307 1.00 85.38 389 GLY A C 1
ATOM 3051 O O . GLY A 1 389 ? 5.056 3.270 7.061 1.00 85.38 389 GLY A O 1
ATOM 3052 N N . ASN A 1 390 ? 4.005 1.293 6.963 1.00 89.81 390 ASN A N 1
ATOM 3053 C CA . ASN A 1 390 ? 4.963 0.657 6.058 1.00 89.81 390 ASN A CA 1
ATOM 3054 C C . ASN A 1 390 ? 4.228 -0.276 5.073 1.00 89.81 390 ASN A C 1
ATOM 3056 O O . ASN A 1 390 ? 3.099 -0.697 5.321 1.00 89.81 390 ASN A O 1
ATOM 3060 N N . ILE A 1 391 ? 4.852 -0.583 3.931 1.00 91.56 391 ILE A N 1
ATOM 3061 C CA . ILE A 1 391 ? 4.259 -1.469 2.907 1.00 91.56 391 ILE A CA 1
ATOM 3062 C C . ILE A 1 391 ? 3.996 -2.880 3.454 1.00 91.56 391 ILE A C 1
ATOM 3064 O O . ILE A 1 391 ? 3.013 -3.516 3.087 1.00 91.56 391 ILE A O 1
ATOM 3068 N N . ASP A 1 392 ? 4.841 -3.377 4.352 1.00 92.25 392 ASP A N 1
ATOM 3069 C CA . ASP A 1 392 ? 4.701 -4.734 4.884 1.00 92.25 392 ASP A CA 1
ATOM 3070 C C . ASP A 1 392 ? 3.457 -4.883 5.771 1.00 92.25 392 ASP A C 1
ATOM 3072 O O . ASP A 1 392 ? 2.774 -5.900 5.697 1.00 92.25 392 ASP A O 1
ATOM 3076 N N . PHE A 1 393 ? 3.120 -3.845 6.532 1.00 92.88 393 PHE A N 1
ATOM 3077 C CA . PHE A 1 393 ? 1.902 -3.724 7.315 1.00 92.88 393 PHE A CA 1
ATOM 3078 C C . PHE A 1 393 ? 0.680 -3.711 6.396 1.00 92.88 393 PHE A C 1
ATOM 3080 O O . PHE A 1 393 ? -0.281 -4.421 6.658 1.00 92.88 393 PHE A O 1
ATOM 3087 N N . MET A 1 394 ? 0.720 -2.970 5.283 1.00 93.81 394 MET A N 1
ATOM 3088 C CA . MET A 1 394 ? -0.389 -2.949 4.317 1.00 93.81 394 MET A CA 1
ATOM 3089 C C . MET A 1 394 ? -0.648 -4.324 3.698 1.00 93.81 394 MET A C 1
ATOM 3091 O O . MET A 1 394 ? -1.800 -4.732 3.568 1.00 93.81 394 MET A O 1
ATOM 3095 N N . ARG A 1 395 ? 0.415 -5.051 3.331 1.00 94.81 395 ARG A N 1
ATOM 3096 C CA . ARG A 1 395 ? 0.294 -6.429 2.832 1.00 94.81 395 ARG A CA 1
ATOM 3097 C C . ARG A 1 395 ? -0.279 -7.353 3.898 1.00 94.81 395 ARG A C 1
ATOM 3099 O O . ARG A 1 395 ? -1.240 -8.061 3.625 1.00 94.81 395 ARG A O 1
ATOM 3106 N N . ALA A 1 396 ? 0.265 -7.286 5.113 1.00 95.12 396 ALA A N 1
ATOM 3107 C CA . ALA A 1 396 ? -0.241 -8.034 6.257 1.00 95.12 396 ALA A CA 1
ATOM 3108 C C . ALA A 1 396 ? -1.733 -7.752 6.501 1.00 95.12 396 ALA A C 1
ATOM 3110 O O . ALA A 1 396 ? -2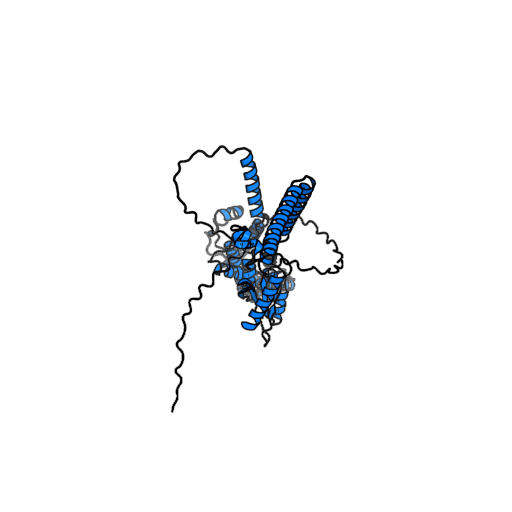.493 -8.678 6.761 1.00 95.12 396 ALA A O 1
ATOM 3111 N N . ASP A 1 397 ? -2.173 -6.501 6.356 1.00 94.12 397 ASP A N 1
ATOM 3112 C CA . ASP A 1 397 ? -3.572 -6.122 6.551 1.00 94.12 397 ASP A CA 1
ATOM 3113 C C . ASP A 1 397 ? -4.478 -6.688 5.447 1.00 94.12 397 ASP A C 1
ATOM 3115 O O . ASP A 1 397 ? -5.578 -7.149 5.743 1.00 94.12 397 ASP A O 1
ATOM 3119 N N . LEU A 1 398 ? -4.018 -6.729 4.189 1.00 94.94 398 LEU A N 1
ATOM 3120 C CA . LEU A 1 398 ? -4.731 -7.411 3.097 1.00 94.94 398 LEU A CA 1
ATOM 3121 C C . LEU A 1 398 ? -4.859 -8.920 3.365 1.00 94.94 398 LEU A C 1
ATOM 3123 O O . LEU A 1 398 ? -5.925 -9.503 3.149 1.00 94.94 398 LEU A O 1
ATOM 3127 N N . GLU A 1 399 ? -3.800 -9.551 3.869 1.00 95.69 399 GLU A N 1
ATOM 3128 C CA . GLU A 1 399 ? -3.788 -10.977 4.213 1.00 95.69 399 GLU A CA 1
ATOM 3129 C C . GLU A 1 399 ? -4.738 -11.292 5.373 1.00 95.69 399 GLU A C 1
ATOM 3131 O O . GLU A 1 399 ? -5.523 -12.235 5.290 1.00 95.69 399 GLU A O 1
ATOM 3136 N N . VAL A 1 400 ? -4.737 -10.470 6.423 1.00 95.00 400 VAL A N 1
ATOM 3137 C CA . VAL A 1 400 ? -5.586 -10.666 7.605 1.00 95.00 400 VAL A CA 1
ATOM 3138 C C . VAL A 1 400 ? -7.041 -10.301 7.315 1.00 95.00 400 VAL A C 1
ATOM 3140 O O . VAL A 1 400 ? -7.936 -11.132 7.477 1.00 95.00 400 VAL A O 1
ATOM 3143 N N . ARG A 1 401 ? -7.309 -9.076 6.850 1.00 92.50 401 ARG A N 1
ATOM 3144 C CA . ARG A 1 401 ? -8.684 -8.561 6.723 1.00 92.50 401 ARG A CA 1
ATOM 3145 C C . ARG A 1 401 ? -9.436 -9.143 5.547 1.00 92.50 401 ARG A C 1
ATOM 3147 O O . ARG A 1 401 ? -10.641 -9.360 5.651 1.00 92.50 401 ARG A O 1
ATOM 3154 N N . LEU A 1 402 ? -8.747 -9.360 4.430 1.00 93.75 402 LEU A N 1
ATOM 3155 C CA . LEU A 1 402 ? -9.366 -9.846 3.198 1.00 93.75 402 LEU A CA 1
ATOM 3156 C C . LEU A 1 402 ? -9.011 -11.308 2.902 1.00 93.75 402 LEU A C 1
ATOM 3158 O O . LEU A 1 402 ? -9.369 -11.815 1.843 1.00 93.75 402 LEU A O 1
ATOM 3162 N N . LYS A 1 403 ? -8.347 -12.015 3.831 1.00 96.06 403 LYS A N 1
ATOM 3163 C CA . LYS A 1 403 ? -7.884 -13.404 3.638 1.00 96.06 403 LYS A CA 1
ATOM 3164 C C . LYS A 1 403 ? -6.980 -13.539 2.406 1.00 96.06 403 LYS A C 1
ATOM 3166 O O . LYS A 1 403 ? -7.002 -14.569 1.725 1.00 96.06 403 LYS A O 1
ATOM 3171 N N . GLY A 1 404 ? -6.236 -12.473 2.106 1.00 96.38 404 GLY A N 1
ATOM 3172 C CA . GLY A 1 404 ? -5.311 -12.405 0.987 1.00 96.38 404 GLY A CA 1
ATOM 3173 C C . GLY A 1 404 ? -4.209 -13.462 1.079 1.00 96.38 404 GLY A C 1
ATOM 3174 O O . GLY A 1 404 ? -3.844 -13.919 2.162 1.00 96.38 404 GLY A O 1
ATOM 3175 N N . ARG A 1 405 ? -3.686 -13.864 -0.077 1.00 96.38 405 ARG A N 1
ATOM 3176 C CA . ARG A 1 405 ? -2.571 -14.798 -0.228 1.00 96.38 405 ARG A CA 1
ATOM 3177 C C . ARG A 1 405 ? -1.542 -14.170 -1.154 1.00 96.38 405 ARG A C 1
ATOM 3179 O O . ARG A 1 405 ? -1.814 -13.985 -2.340 1.00 96.38 405 ARG A O 1
ATOM 3186 N N . GLN A 1 406 ? -0.375 -13.846 -0.609 1.00 96.56 406 GLN A N 1
ATOM 3187 C CA . GLN A 1 406 ? 0.739 -13.343 -1.401 1.00 96.56 406 GLN A CA 1
ATOM 3188 C C . GLN A 1 406 ? 1.369 -14.476 -2.224 1.00 96.56 406 GLN A C 1
ATOM 3190 O O . GLN A 1 406 ? 1.588 -15.576 -1.711 1.00 96.56 406 GLN A O 1
ATOM 3195 N N . ALA A 1 407 ? 1.702 -14.193 -3.482 1.00 96.44 407 ALA A N 1
ATOM 3196 C CA . ALA A 1 407 ? 2.450 -15.093 -4.355 1.00 96.44 407 ALA A CA 1
ATOM 3197 C C . ALA A 1 407 ? 3.393 -14.305 -5.274 1.00 96.44 407 ALA A C 1
ATOM 3199 O O . ALA A 1 407 ? 3.142 -13.142 -5.591 1.00 96.44 407 ALA A O 1
ATOM 3200 N N . PHE A 1 408 ? 4.469 -14.952 -5.723 1.00 97.81 408 PHE A N 1
ATOM 3201 C CA . PHE A 1 408 ? 5.354 -14.412 -6.753 1.00 97.81 408 PHE A CA 1
ATOM 3202 C C . PHE A 1 408 ? 5.150 -15.182 -8.052 1.00 97.81 408 PHE A C 1
ATOM 3204 O O . PHE A 1 408 ? 5.430 -16.380 -8.100 1.00 97.81 408 PHE A O 1
ATOM 3211 N N . ILE A 1 409 ? 4.694 -14.487 -9.090 1.00 97.75 409 ILE A N 1
ATOM 3212 C CA . ILE A 1 409 ? 4.465 -15.054 -10.422 1.00 97.75 409 ILE A CA 1
ATOM 3213 C C . ILE A 1 409 ? 5.669 -14.727 -11.308 1.00 97.75 409 ILE A C 1
ATOM 3215 O O . ILE A 1 409 ? 6.232 -13.634 -11.223 1.00 97.75 409 ILE A O 1
ATOM 3219 N N . ASP A 1 410 ? 6.082 -15.672 -12.149 1.00 98.12 410 ASP A N 1
ATOM 3220 C CA . ASP A 1 410 ? 7.119 -15.434 -13.150 1.00 98.12 410 ASP A CA 1
ATOM 3221 C C . ASP A 1 410 ? 6.590 -14.542 -14.283 1.00 98.12 410 ASP A C 1
ATOM 3223 O O . ASP A 1 410 ? 5.631 -14.879 -14.975 1.00 98.12 410 ASP A O 1
ATOM 3227 N N . GLY A 1 411 ? 7.232 -13.389 -14.472 1.00 97.19 411 GLY A N 1
ATOM 3228 C CA . GLY A 1 411 ? 7.008 -12.499 -15.607 1.00 97.19 411 GLY A CA 1
ATOM 3229 C C . GLY A 1 411 ? 7.554 -13.079 -16.914 1.00 97.19 411 GLY A C 1
ATOM 3230 O O . GLY A 1 411 ? 8.172 -14.146 -16.942 1.00 97.19 411 GLY A O 1
ATOM 3231 N N . HIS A 1 412 ? 7.363 -12.361 -18.022 1.00 96.25 412 HIS A N 1
ATOM 3232 C CA . HIS A 1 412 ? 7.688 -12.890 -19.360 1.00 96.25 412 HIS A CA 1
ATOM 3233 C C . HIS A 1 412 ? 9.182 -13.209 -19.573 1.00 96.25 412 HIS A C 1
ATOM 3235 O O . HIS A 1 412 ? 9.517 -14.064 -20.390 1.00 96.25 412 HIS A O 1
ATOM 3241 N N . ASP A 1 413 ? 10.070 -12.527 -18.847 1.00 97.00 413 ASP A N 1
ATOM 3242 C CA . ASP A 1 413 ? 11.527 -12.702 -18.855 1.00 97.00 413 ASP A CA 1
ATOM 3243 C C . ASP A 1 413 ? 12.050 -13.403 -17.585 1.00 97.00 413 ASP A C 1
ATOM 3245 O O . ASP A 1 413 ? 13.249 -13.383 -17.314 1.00 97.00 413 ASP A O 1
ATOM 3249 N N . GLY A 1 414 ? 11.162 -14.031 -16.803 1.00 97.12 414 GLY A N 1
ATOM 3250 C CA . GLY A 1 414 ? 11.499 -14.710 -15.547 1.00 97.12 414 GLY A CA 1
ATOM 3251 C C . GLY A 1 414 ? 11.661 -13.780 -14.340 1.00 97.12 414 GLY A C 1
ATOM 3252 O O . GLY A 1 414 ? 12.052 -14.240 -13.269 1.00 97.12 414 GLY A O 1
ATOM 3253 N N . SER A 1 415 ? 11.367 -12.482 -14.484 1.00 97.44 415 SER A N 1
ATOM 3254 C CA . SER A 1 415 ? 11.320 -11.550 -13.352 1.00 97.44 415 SER A CA 1
ATOM 3255 C C . SER A 1 415 ? 10.224 -11.947 -12.364 1.00 97.44 415 SER A C 1
ATOM 3257 O O . SER A 1 415 ? 9.101 -12.213 -12.792 1.00 97.44 415 SER A O 1
ATOM 3259 N N . LYS A 1 416 ? 10.483 -11.905 -11.055 1.00 98.44 416 LYS A N 1
ATOM 3260 C CA . LYS A 1 416 ? 9.441 -12.192 -10.058 1.00 98.44 416 LYS A CA 1
ATOM 3261 C C . LYS A 1 416 ? 8.490 -11.009 -9.880 1.00 98.44 416 LYS A C 1
ATOM 3263 O O . LYS A 1 416 ? 8.913 -9.916 -9.508 1.00 98.44 416 LYS A O 1
ATOM 3268 N N . ILE A 1 417 ? 7.200 -11.238 -10.112 1.00 98.06 417 ILE A N 1
ATOM 3269 C CA . ILE A 1 417 ? 6.128 -10.253 -9.956 1.00 98.06 417 ILE A CA 1
ATOM 3270 C C . ILE A 1 417 ? 5.367 -10.532 -8.657 1.00 98.06 417 ILE A C 1
ATOM 3272 O O . ILE A 1 417 ? 4.807 -11.612 -8.481 1.00 98.06 417 ILE A O 1
ATOM 3276 N N . ASP A 1 418 ? 5.362 -9.563 -7.741 1.00 97.94 418 ASP A N 1
ATOM 3277 C CA . ASP A 1 418 ? 4.665 -9.636 -6.452 1.00 97.94 418 ASP A CA 1
ATOM 3278 C C . ASP A 1 418 ? 3.154 -9.459 -6.650 1.00 97.94 418 ASP A C 1
ATOM 3280 O O . ASP A 1 418 ? 2.697 -8.434 -7.172 1.00 97.94 418 ASP A O 1
ATOM 3284 N N . THR A 1 419 ? 2.384 -10.457 -6.221 1.00 97.75 419 THR A N 1
ATOM 3285 C CA . THR A 1 419 ? 0.929 -10.525 -6.384 1.00 97.75 419 THR A CA 1
ATOM 3286 C C . THR A 1 419 ? 0.222 -10.845 -5.070 1.00 97.75 419 THR A C 1
ATOM 3288 O O . THR A 1 419 ? 0.789 -11.463 -4.168 1.00 97.75 419 THR A O 1
ATOM 3291 N N . MET A 1 420 ? -1.039 -10.428 -4.967 1.00 97.56 420 MET A N 1
ATOM 3292 C CA . MET A 1 420 ? -1.920 -10.664 -3.828 1.00 97.56 420 MET A CA 1
ATOM 3293 C C . MET A 1 420 ? -3.265 -11.186 -4.331 1.00 97.56 420 MET A C 1
ATOM 3295 O O . MET A 1 420 ? -4.051 -10.438 -4.917 1.00 97.56 420 MET A O 1
ATOM 3299 N N . PHE A 1 421 ? -3.537 -12.465 -4.087 1.00 97.44 421 PHE A N 1
ATOM 3300 C CA . PHE A 1 421 ? -4.817 -13.085 -4.405 1.00 97.44 421 PHE A CA 1
ATOM 3301 C C . PHE A 1 421 ? -5.779 -12.991 -3.221 1.00 97.44 421 PHE A C 1
ATOM 3303 O O . PHE A 1 421 ? -5.469 -13.449 -2.125 1.00 97.44 421 PHE A O 1
ATOM 3310 N N . ILE A 1 422 ? -6.965 -12.440 -3.442 1.00 97.00 422 ILE A N 1
ATOM 3311 C CA . ILE A 1 422 ? -7.981 -12.197 -2.423 1.00 97.00 422 ILE A CA 1
ATOM 3312 C C . ILE A 1 422 ? -9.232 -13.018 -2.771 1.00 97.00 422 ILE A C 1
ATOM 3314 O O . ILE A 1 422 ? -9.938 -12.687 -3.731 1.00 97.00 422 ILE A O 1
ATOM 3318 N N . PRO A 1 423 ? -9.523 -14.097 -2.023 1.00 97.12 423 PRO A N 1
ATOM 3319 C CA . PRO A 1 423 ? -10.680 -14.937 -2.290 1.00 97.12 423 PRO A CA 1
ATOM 3320 C C . PRO A 1 423 ? -11.983 -14.230 -1.906 1.00 97.12 423 PRO A C 1
ATOM 3322 O O . PRO A 1 423 ? -12.059 -13.528 -0.897 1.00 97.12 423 PRO A O 1
ATOM 3325 N N . ALA A 1 424 ? -13.041 -14.472 -2.674 1.00 97.00 424 ALA A N 1
ATOM 3326 C CA . ALA A 1 424 ? -14.377 -14.020 -2.320 1.00 97.00 424 ALA A CA 1
ATOM 3327 C C . ALA A 1 424 ? -14.910 -14.738 -1.067 1.00 97.00 424 ALA A C 1
ATOM 3329 O O . ALA A 1 424 ? -14.694 -15.936 -0.885 1.00 97.00 424 ALA A O 1
ATOM 3330 N N . ASP A 1 425 ? -15.695 -14.042 -0.237 1.00 93.44 425 ASP A N 1
ATOM 3331 C CA . ASP A 1 425 ? -16.309 -14.657 0.954 1.00 93.44 425 ASP A CA 1
ATOM 3332 C C . ASP A 1 425 ? -17.357 -15.722 0.593 1.00 93.44 425 ASP A C 1
ATOM 3334 O O . ASP A 1 425 ? -17.548 -16.703 1.315 1.00 93.44 425 ASP A O 1
ATOM 3338 N N . LYS A 1 426 ? -18.066 -15.506 -0.519 1.00 95.94 426 LYS A N 1
ATOM 3339 C CA . LYS A 1 426 ? -19.079 -16.409 -1.077 1.00 95.94 426 LYS A CA 1
ATOM 3340 C C . LYS A 1 426 ? -18.863 -16.505 -2.588 1.00 95.94 426 LYS A C 1
ATOM 3342 O O . LYS A 1 426 ? -19.564 -15.809 -3.324 1.00 95.94 426 LYS A O 1
ATOM 3347 N N . PRO A 1 427 ? -17.866 -17.283 -3.044 1.00 95.12 427 PRO A N 1
ATOM 3348 C CA . PRO A 1 427 ? -17.490 -17.313 -4.450 1.00 95.12 427 PRO A CA 1
ATOM 3349 C C . PRO A 1 427 ? -18.649 -17.799 -5.322 1.00 95.12 427 PRO A C 1
ATOM 3351 O O . PRO A 1 427 ? -19.433 -18.666 -4.918 1.00 95.12 427 PRO A O 1
ATOM 3354 N N . PHE A 1 428 ? -18.760 -17.240 -6.527 1.00 95.31 428 PHE A N 1
ATOM 3355 C CA . PHE A 1 428 ? -19.645 -17.794 -7.550 1.00 95.31 428 PHE A CA 1
ATOM 3356 C C . PHE A 1 428 ? -19.232 -19.231 -7.917 1.00 95.31 428 PHE A C 1
ATOM 3358 O O . PHE A 1 428 ? -18.058 -19.576 -7.790 1.00 95.31 428 PHE A O 1
ATOM 3365 N N . PRO A 1 429 ? -20.157 -20.068 -8.433 1.00 95.25 429 PRO A N 1
ATOM 3366 C CA . PRO A 1 429 ? -19.840 -21.442 -8.837 1.00 95.25 429 PRO A CA 1
ATOM 3367 C C . PRO A 1 429 ? -18.732 -21.561 -9.892 1.00 95.25 429 PRO A C 1
ATOM 3369 O O . PRO A 1 429 ? -18.132 -22.621 -10.019 1.00 95.25 429 PRO A O 1
ATOM 3372 N N . ASP A 1 430 ? -18.492 -20.496 -10.657 1.00 94.12 430 ASP A N 1
ATOM 3373 C CA . ASP A 1 430 ? -17.467 -20.417 -11.697 1.00 94.12 430 ASP A CA 1
ATOM 3374 C C . ASP A 1 430 ? -16.144 -19.801 -11.217 1.00 94.12 430 ASP A C 1
ATOM 3376 O O . ASP A 1 430 ? -15.258 -19.585 -12.035 1.00 94.12 430 ASP A O 1
ATOM 3380 N N . ASN A 1 431 ? -16.005 -19.501 -9.917 1.00 93.50 431 ASN A N 1
ATOM 3381 C CA . ASN A 1 431 ? -14.796 -18.933 -9.306 1.00 93.50 431 ASN A CA 1
ATOM 3382 C C . ASN A 1 431 ? -14.234 -17.695 -10.026 1.00 93.50 431 ASN A C 1
ATOM 3384 O O . ASN A 1 431 ? -13.026 -17.464 -10.011 1.00 93.50 431 ASN A O 1
ATOM 3388 N N . ARG A 1 432 ? -15.098 -16.875 -10.637 1.00 95.56 432 ARG A N 1
ATOM 3389 C CA . ARG A 1 432 ? -14.666 -15.700 -11.404 1.00 95.56 432 ARG A CA 1
ATOM 3390 C C . ARG A 1 432 ? -13.717 -14.789 -10.617 1.00 95.56 432 ARG A C 1
ATOM 3392 O O . ARG A 1 432 ? -13.971 -14.452 -9.456 1.00 95.56 432 ARG A O 1
ATOM 3399 N N . THR A 1 433 ? -12.672 -14.340 -11.301 1.00 97.25 433 THR A N 1
ATOM 3400 C CA . THR A 1 433 ? -11.611 -13.495 -10.747 1.00 97.25 433 THR A CA 1
ATOM 3401 C C . THR A 1 433 ? -11.491 -12.214 -11.562 1.00 97.25 433 THR A C 1
ATOM 3403 O O . THR A 1 433 ? -11.522 -12.249 -12.790 1.00 97.25 433 THR A O 1
ATOM 3406 N N . ILE A 1 434 ? -11.349 -11.079 -10.881 1.00 96.38 434 ILE A N 1
ATOM 3407 C CA . ILE A 1 434 ? -10.950 -9.808 -11.486 1.00 96.38 434 ILE A CA 1
ATOM 3408 C C . ILE A 1 434 ? -9.458 -9.602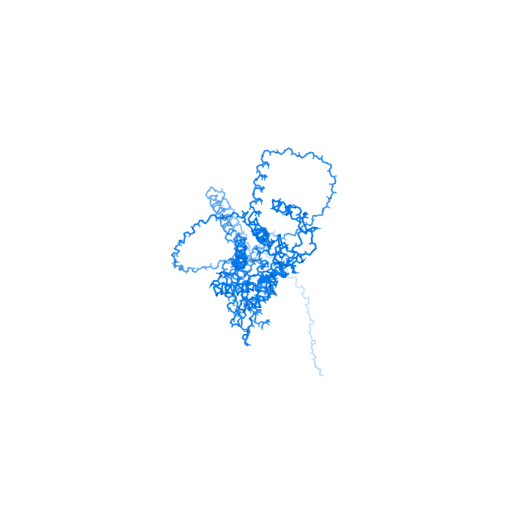 -11.262 1.00 96.38 434 ILE A C 1
ATOM 3410 O O . ILE A 1 434 ? -8.980 -9.643 -10.130 1.00 96.38 434 ILE A O 1
ATOM 3414 N N . LEU A 1 435 ? -8.741 -9.340 -12.351 1.00 96.62 435 LEU A N 1
ATOM 3415 C CA . LEU A 1 435 ? -7.382 -8.822 -12.314 1.00 96.62 435 LEU A CA 1
ATOM 3416 C C . LEU A 1 435 ? -7.444 -7.298 -12.176 1.00 96.62 435 LEU A C 1
ATOM 3418 O O . LEU A 1 435 ? -8.021 -6.626 -13.033 1.00 96.62 435 LEU A O 1
ATOM 3422 N N . MET A 1 436 ? -6.871 -6.751 -11.105 1.00 95.06 436 MET A N 1
ATOM 3423 C CA . MET A 1 436 ? -6.849 -5.309 -10.869 1.00 95.06 436 MET A CA 1
ATOM 3424 C C . MET A 1 436 ? -5.486 -4.729 -11.241 1.00 95.06 436 MET A C 1
ATOM 3426 O O . MET A 1 436 ? -4.476 -5.014 -10.598 1.00 95.06 436 MET A O 1
ATOM 3430 N N . CYS A 1 437 ? -5.476 -3.894 -12.275 1.00 92.88 437 CYS A N 1
ATOM 3431 C CA . CYS A 1 437 ? -4.292 -3.172 -12.726 1.00 92.88 437 CYS A CA 1
ATOM 3432 C C . CYS A 1 437 ? -4.165 -1.852 -11.954 1.00 92.88 437 CYS A C 1
ATOM 3434 O O . CYS A 1 437 ? -5.118 -1.072 -11.894 1.00 92.88 437 CYS A O 1
ATOM 3436 N N . ASN A 1 438 ? -2.997 -1.583 -11.369 1.00 90.00 438 ASN A N 1
ATOM 3437 C CA . ASN A 1 438 ? -2.774 -0.340 -10.627 1.00 90.00 438 ASN A CA 1
ATOM 3438 C C . ASN A 1 438 ? -2.713 0.877 -11.571 1.00 90.00 438 ASN A C 1
ATOM 3440 O O . ASN A 1 438 ? -2.278 0.738 -12.720 1.00 90.00 438 ASN A O 1
ATOM 3444 N N . PRO A 1 439 ? -3.086 2.081 -11.099 1.00 87.81 439 PRO A N 1
ATOM 3445 C CA . PRO A 1 439 ? -2.825 3.317 -11.833 1.00 87.81 439 PRO A CA 1
ATOM 3446 C C . PRO A 1 439 ? -1.314 3.593 -11.934 1.00 87.81 439 PRO A C 1
ATOM 3448 O O . PRO A 1 439 ? -0.494 2.913 -11.310 1.00 87.81 439 PRO A O 1
ATOM 3451 N N . ASN A 1 440 ? -0.932 4.615 -12.706 1.00 82.44 440 ASN A N 1
ATOM 3452 C CA . ASN A 1 440 ? 0.468 5.033 -12.809 1.00 82.44 440 ASN A CA 1
ATOM 3453 C C . ASN A 1 440 ? 1.050 5.351 -11.420 1.00 82.44 440 ASN A C 1
ATOM 3455 O O . ASN A 1 440 ? 0.390 5.970 -10.588 1.00 82.44 440 ASN A O 1
ATOM 3459 N N . CYS A 1 441 ? 2.284 4.910 -11.173 1.00 80.81 441 CYS A N 1
ATOM 3460 C CA . CYS A 1 441 ? 2.958 4.990 -9.876 1.00 80.81 441 CYS A CA 1
ATOM 3461 C C . CYS A 1 441 ? 2.253 4.264 -8.709 1.00 80.81 441 CYS A C 1
ATOM 3463 O O . CYS A 1 441 ? 2.690 4.388 -7.563 1.00 80.81 441 CYS A O 1
ATOM 3465 N N . GLY A 1 442 ? 1.190 3.503 -8.978 1.00 85.69 442 GLY A N 1
ATOM 3466 C CA . GLY A 1 442 ? 0.439 2.757 -7.979 1.00 85.69 442 GLY A CA 1
ATOM 3467 C C . GLY A 1 442 ? 1.095 1.423 -7.628 1.00 85.69 442 GLY A C 1
ATOM 3468 O O . GLY A 1 442 ? 1.623 0.718 -8.487 1.00 85.69 442 GLY A O 1
ATOM 3469 N N . ILE A 1 443 ? 1.013 1.066 -6.350 1.00 92.25 443 ILE A N 1
ATOM 3470 C CA . ILE A 1 443 ? 1.337 -0.270 -5.834 1.00 92.25 443 ILE A CA 1
ATOM 3471 C C . ILE A 1 443 ? 0.055 -0.920 -5.296 1.00 92.25 443 ILE A C 1
ATOM 3473 O O . ILE A 1 443 ? -0.851 -0.208 -4.863 1.00 92.25 443 ILE A O 1
ATOM 3477 N N . TYR A 1 444 ? -0.088 -2.242 -5.324 1.00 94.50 444 TYR A N 1
ATOM 3478 C CA . TYR A 1 444 ? -1.375 -2.850 -4.966 1.00 94.50 444 TYR A CA 1
ATOM 3479 C C . TYR A 1 444 ? -1.735 -2.669 -3.494 1.00 94.50 444 TYR A C 1
ATOM 3481 O O . TYR A 1 444 ? -2.894 -2.792 -3.113 1.00 94.50 444 TYR A O 1
ATOM 3489 N N . GLU A 1 445 ? -0.762 -2.359 -2.648 1.00 93.31 445 GLU A N 1
ATOM 3490 C CA . GLU A 1 445 ? -0.965 -2.073 -1.236 1.00 93.31 445 GLU A CA 1
ATOM 3491 C C . GLU A 1 445 ? -1.855 -0.832 -1.029 1.00 93.31 445 GLU A C 1
ATOM 3493 O O . GLU A 1 445 ? -2.525 -0.718 -0.002 1.00 93.31 445 GLU A O 1
ATOM 3498 N N . PHE A 1 446 ? -1.978 0.039 -2.046 1.00 84.69 446 PHE A N 1
ATOM 3499 C CA . PHE A 1 446 ? -2.986 1.108 -2.092 1.00 84.69 446 PHE A CA 1
ATOM 3500 C C . PHE A 1 446 ? -4.426 0.584 -2.052 1.00 84.69 446 PHE A C 1
ATOM 3502 O O . PHE A 1 446 ? -5.332 1.313 -1.623 1.00 84.69 446 PHE A O 1
ATOM 3509 N N . ALA A 1 447 ? -4.658 -0.661 -2.483 1.00 81.00 447 ALA A N 1
ATOM 3510 C CA . ALA A 1 447 ? -5.995 -1.229 -2.576 1.00 81.00 447 ALA A CA 1
ATOM 3511 C C . ALA A 1 447 ? -6.714 -1.264 -1.225 1.00 81.00 447 ALA A C 1
ATOM 3513 O O . ALA A 1 447 ? -7.936 -1.193 -1.169 1.00 81.00 447 ALA A O 1
ATOM 3514 N N . LEU A 1 448 ? -5.956 -1.302 -0.132 1.00 74.50 448 LEU A N 1
ATOM 3515 C CA . LEU A 1 448 ? -6.493 -1.392 1.212 1.00 74.50 448 LEU A CA 1
ATOM 3516 C C . LEU A 1 448 ? -7.288 -0.152 1.654 1.00 74.50 448 LEU A C 1
ATOM 3518 O O . LEU A 1 448 ? -8.288 -0.282 2.359 1.00 74.50 448 LEU A O 1
ATOM 3522 N N . PHE A 1 449 ? -6.848 1.044 1.254 1.00 71.62 449 PHE A N 1
ATOM 3523 C CA . PHE A 1 449 ? -7.381 2.302 1.793 1.00 71.62 449 PHE A CA 1
ATOM 3524 C C . PHE A 1 449 ? -8.014 3.206 0.741 1.00 71.62 449 PHE A C 1
ATOM 3526 O O . PHE A 1 449 ? -9.021 3.850 1.024 1.00 71.62 449 PHE A O 1
ATOM 3533 N N . GLN A 1 450 ? -7.452 3.257 -0.468 1.00 72.50 450 GLN A N 1
ATOM 3534 C CA . GLN A 1 450 ? -7.975 4.127 -1.526 1.00 72.50 450 GLN A CA 1
ATOM 3535 C C . GLN A 1 450 ? -8.933 3.391 -2.465 1.00 72.50 450 GLN A C 1
ATOM 3537 O O . GLN A 1 450 ? -9.792 4.009 -3.090 1.00 72.50 450 GLN A O 1
ATOM 3542 N N . CYS A 1 451 ? -8.828 2.063 -2.546 1.00 67.56 451 CYS A N 1
ATOM 3543 C CA . CYS A 1 451 ? -9.540 1.270 -3.536 1.00 67.56 451 CYS A CA 1
ATOM 3544 C C . CYS A 1 451 ? -10.586 0.372 -2.862 1.00 67.56 451 CYS A C 1
ATOM 3546 O O . CYS A 1 451 ? -10.387 -0.825 -2.672 1.00 67.56 451 CYS A O 1
ATOM 3548 N N . GLN A 1 452 ? -11.767 0.923 -2.562 1.00 85.56 452 GLN A N 1
ATOM 3549 C CA . GLN A 1 452 ? -12.903 0.118 -2.074 1.00 85.56 452 GLN A CA 1
ATOM 3550 C C . GLN A 1 452 ? -13.325 -0.991 -3.060 1.00 85.56 452 GLN A C 1
ATOM 3552 O O . GLN A 1 452 ? -14.110 -1.867 -2.705 1.00 85.56 452 GLN A O 1
ATOM 3557 N N . TRP A 1 453 ? -12.787 -0.969 -4.282 1.00 91.12 453 TRP A N 1
ATOM 3558 C CA . TRP A 1 453 ? -13.008 -1.933 -5.348 1.00 91.12 453 TRP A CA 1
ATOM 3559 C C . TRP A 1 453 ? -12.659 -3.372 -4.960 1.00 91.12 453 TRP A C 1
ATOM 3561 O O . TRP A 1 453 ? -13.460 -4.263 -5.235 1.00 91.12 453 TRP A O 1
ATOM 3571 N N . ALA A 1 454 ? -11.540 -3.616 -4.267 1.00 92.56 454 ALA A N 1
ATOM 3572 C CA . ALA A 1 454 ? -11.184 -4.976 -3.850 1.00 92.56 454 ALA A CA 1
ATOM 3573 C C . ALA A 1 454 ? -12.260 -5.559 -2.915 1.00 92.56 454 ALA A C 1
ATOM 3575 O O . ALA A 1 454 ? -12.849 -6.603 -3.195 1.00 92.56 454 ALA A O 1
ATOM 3576 N N . THR A 1 455 ? -12.606 -4.818 -1.860 1.00 92.94 455 THR A N 1
ATOM 3577 C CA . THR A 1 455 ? -13.669 -5.188 -0.913 1.00 92.94 455 THR A CA 1
ATOM 3578 C C . THR A 1 455 ? -15.036 -5.298 -1.589 1.00 92.94 455 THR A C 1
ATOM 3580 O O . THR A 1 455 ? -15.824 -6.183 -1.254 1.00 92.94 455 THR A O 1
ATOM 3583 N N . PHE A 1 456 ? -15.330 -4.418 -2.549 1.00 94.56 456 PHE A N 1
ATOM 3584 C CA . PHE A 1 456 ? -16.561 -4.453 -3.332 1.00 94.56 456 PHE A CA 1
ATOM 3585 C C . PHE A 1 456 ? -16.693 -5.789 -4.070 1.00 94.56 456 PHE A C 1
ATOM 3587 O O . PHE A 1 456 ? -17.665 -6.506 -3.844 1.00 94.56 456 PHE A O 1
ATOM 3594 N N . TYR A 1 457 ? -15.709 -6.169 -4.887 1.00 96.19 457 TYR A N 1
ATOM 3595 C CA . TYR A 1 457 ? -15.775 -7.400 -5.678 1.00 96.19 457 TYR A CA 1
ATOM 3596 C C . TYR A 1 457 ? -15.817 -8.660 -4.805 1.00 96.19 457 TYR A C 1
ATOM 3598 O O . TYR A 1 457 ? -16.685 -9.513 -5.017 1.00 96.19 457 TYR A O 1
ATOM 3606 N N . VAL A 1 458 ? -14.990 -8.716 -3.756 1.00 95.69 458 VAL A N 1
ATOM 3607 C CA . VAL A 1 458 ? -14.974 -9.816 -2.773 1.00 95.69 458 VAL A CA 1
ATOM 3608 C C . VAL A 1 458 ? -16.351 -10.010 -2.133 1.00 95.69 458 VAL A C 1
ATOM 3610 O O . VAL A 1 458 ? -16.848 -11.138 -2.045 1.00 95.69 458 VAL A O 1
ATOM 3613 N N . LYS A 1 459 ? -17.021 -8.913 -1.753 1.00 95.69 459 LYS A N 1
ATOM 3614 C CA . LYS A 1 459 ? -18.371 -8.936 -1.166 1.00 95.69 459 LYS A CA 1
ATOM 3615 C C . LYS A 1 459 ? -19.435 -9.464 -2.133 1.00 95.69 459 LYS A C 1
ATOM 3617 O O . LYS A 1 459 ? -20.420 -10.052 -1.684 1.00 95.69 459 LYS A O 1
ATOM 3622 N N . TYR A 1 460 ? -19.251 -9.267 -3.438 1.00 96.69 460 TYR A N 1
ATOM 3623 C CA . TYR A 1 460 ? -20.161 -9.754 -4.480 1.00 96.69 460 TYR A CA 1
ATOM 3624 C C . TYR A 1 460 ? -19.830 -11.159 -4.990 1.00 96.69 460 TYR A C 1
ATOM 3626 O O . TYR A 1 460 ? -20.461 -11.606 -5.943 1.00 96.69 460 TYR A O 1
ATOM 3634 N N . GLY A 1 461 ? -18.902 -11.881 -4.358 1.00 97.19 461 GLY A N 1
ATOM 3635 C CA . GLY A 1 461 ? -18.588 -13.257 -4.746 1.00 97.19 461 GLY A CA 1
ATOM 3636 C C . GLY A 1 461 ? -17.537 -13.378 -5.851 1.00 97.19 461 GLY A C 1
ATOM 3637 O O . GLY A 1 461 ? -17.405 -14.450 -6.439 1.00 97.19 461 GLY A O 1
ATOM 3638 N N . ILE A 1 462 ? -16.812 -12.295 -6.149 1.00 97.75 462 ILE A N 1
ATOM 3639 C CA . ILE A 1 462 ? -15.782 -12.230 -7.192 1.00 97.75 462 ILE A CA 1
ATOM 3640 C C . ILE A 1 462 ? -14.409 -12.193 -6.525 1.00 97.75 462 ILE A C 1
ATOM 3642 O O . ILE A 1 462 ? -14.157 -11.342 -5.672 1.00 97.75 462 ILE A O 1
ATOM 3646 N N . ASN A 1 463 ? -13.529 -13.120 -6.900 1.00 97.50 463 ASN A N 1
ATOM 3647 C CA . ASN A 1 463 ? -12.151 -13.122 -6.419 1.00 97.50 463 ASN A CA 1
ATOM 3648 C C . ASN A 1 463 ? -11.389 -11.929 -7.013 1.00 97.50 463 ASN A C 1
ATOM 3650 O O . ASN A 1 463 ? -11.713 -11.462 -8.105 1.00 97.50 463 ASN A O 1
ATOM 3654 N N . VAL A 1 464 ? -10.351 -11.452 -6.335 1.00 97.06 464 VAL A N 1
ATOM 3655 C CA . VAL A 1 464 ? -9.545 -10.322 -6.815 1.00 97.06 464 VAL A CA 1
ATOM 3656 C C . VAL A 1 464 ? -8.076 -10.715 -6.815 1.00 97.06 464 VAL A C 1
ATOM 3658 O O . VAL A 1 464 ? -7.554 -11.113 -5.780 1.00 97.06 464 VAL A O 1
ATOM 3661 N N . LEU A 1 465 ? -7.397 -10.580 -7.953 1.00 97.56 465 LEU A N 1
ATOM 3662 C CA . LEU A 1 465 ? -5.941 -10.639 -8.020 1.00 97.56 465 LEU A CA 1
ATOM 3663 C C . LEU A 1 465 ? -5.397 -9.222 -8.182 1.00 97.56 465 LEU A C 1
ATOM 3665 O O . LEU A 1 465 ? -5.715 -8.527 -9.149 1.00 97.56 465 LEU A O 1
ATOM 3669 N N . LEU A 1 466 ? -4.562 -8.811 -7.237 1.00 96.94 466 LEU A N 1
ATOM 3670 C CA . LEU A 1 466 ? -3.784 -7.586 -7.321 1.00 96.94 466 LEU A CA 1
ATOM 3671 C C . LEU A 1 466 ? -2.328 -7.925 -7.641 1.00 96.94 466 LEU A C 1
ATOM 3673 O O . LEU A 1 466 ? -1.837 -8.980 -7.241 1.00 96.94 466 LEU A O 1
ATOM 3677 N N . TYR A 1 467 ? -1.613 -7.028 -8.311 1.00 96.94 467 TYR A N 1
ATOM 3678 C CA . TYR A 1 467 ? -0.188 -7.215 -8.572 1.00 96.94 467 TYR A CA 1
ATOM 3679 C C . TYR A 1 467 ? 0.549 -5.890 -8.689 1.00 96.94 467 TYR A C 1
ATOM 3681 O O . TYR A 1 467 ? -0.038 -4.857 -9.001 1.00 96.94 467 TYR A O 1
ATOM 3689 N N . ASN A 1 468 ? 1.847 -5.916 -8.404 1.00 96.31 468 ASN A N 1
ATOM 3690 C CA . ASN A 1 468 ? 2.737 -4.781 -8.594 1.00 96.31 468 ASN A CA 1
ATOM 3691 C C . ASN A 1 468 ? 3.401 -4.916 -9.959 1.00 96.31 468 ASN A C 1
ATOM 3693 O O . ASN A 1 468 ? 3.966 -5.966 -10.261 1.00 96.31 468 ASN A O 1
ATOM 3697 N N . TYR A 1 469 ? 3.385 -3.863 -10.777 1.00 95.31 469 TYR A N 1
ATOM 3698 C CA . TYR A 1 469 ? 4.131 -3.870 -12.036 1.00 95.31 469 TYR A CA 1
ATOM 3699 C C . TYR A 1 469 ? 5.621 -4.147 -11.793 1.00 95.31 469 TYR A C 1
ATOM 3701 O O . TYR A 1 469 ? 6.158 -3.840 -10.729 1.00 95.31 469 TYR A O 1
ATOM 3709 N N . ARG A 1 470 ? 6.326 -4.701 -12.780 1.00 95.44 470 ARG A N 1
ATOM 3710 C CA . ARG A 1 470 ? 7.785 -4.874 -12.698 1.00 95.44 470 ARG A CA 1
ATOM 3711 C C . ARG A 1 470 ? 8.500 -3.579 -12.287 1.00 95.44 470 ARG A C 1
ATOM 3713 O O . ARG A 1 470 ? 8.167 -2.493 -12.765 1.00 95.44 470 ARG A O 1
ATOM 3720 N N . GLY A 1 471 ? 9.474 -3.691 -11.390 1.00 91.56 471 GLY A N 1
ATOM 3721 C CA . GLY A 1 471 ? 10.193 -2.549 -10.816 1.00 91.56 471 GLY A CA 1
ATOM 3722 C C . GLY A 1 471 ? 9.424 -1.747 -9.759 1.00 91.56 471 GLY A C 1
ATOM 3723 O O . GLY A 1 471 ? 9.941 -0.735 -9.280 1.00 91.56 471 GLY A O 1
ATOM 3724 N N . TYR A 1 472 ? 8.219 -2.182 -9.372 1.00 91.56 472 TYR A N 1
ATOM 3725 C CA . TYR A 1 472 ? 7.454 -1.601 -8.271 1.00 91.56 472 TYR A CA 1
ATOM 3726 C C . TYR A 1 472 ? 7.492 -2.464 -7.018 1.00 91.56 472 TYR A C 1
ATOM 3728 O O . TYR A 1 472 ? 7.290 -3.673 -7.064 1.00 91.56 472 TYR A O 1
ATOM 3736 N N . ALA A 1 473 ? 7.660 -1.806 -5.869 1.00 92.00 473 ALA A N 1
ATOM 3737 C CA . ALA A 1 473 ? 7.660 -2.432 -4.551 1.00 92.00 473 ALA A CA 1
ATOM 3738 C C . ALA A 1 473 ? 8.612 -3.644 -4.457 1.00 92.00 473 ALA A C 1
ATOM 3740 O O . ALA A 1 473 ? 9.818 -3.437 -4.335 1.00 92.00 473 ALA A O 1
ATOM 3741 N N . ARG A 1 474 ? 8.089 -4.879 -4.455 1.00 94.38 474 ARG A N 1
ATOM 3742 C CA . ARG A 1 474 ? 8.880 -6.125 -4.433 1.00 94.38 474 ARG A CA 1
ATOM 3743 C C . ARG A 1 474 ? 8.969 -6.826 -5.794 1.00 94.38 474 ARG A C 1
ATOM 3745 O O . ARG A 1 474 ? 9.671 -7.826 -5.885 1.00 94.38 474 ARG A O 1
ATOM 3752 N N . SER A 1 475 ? 8.287 -6.328 -6.825 1.00 96.19 475 SER A N 1
ATOM 3753 C CA . SER A 1 475 ? 8.402 -6.865 -8.181 1.00 96.19 475 SER A CA 1
ATOM 3754 C C . SER A 1 475 ? 9.746 -6.488 -8.800 1.00 96.19 475 SER A C 1
ATOM 3756 O O . SER A 1 475 ? 10.181 -5.335 -8.739 1.00 96.19 475 SER A O 1
ATOM 3758 N N . GLU A 1 476 ? 10.395 -7.458 -9.430 1.00 96.50 476 GLU A N 1
ATOM 3759 C CA . GLU A 1 476 ? 11.706 -7.305 -10.058 1.00 96.50 476 GLU A CA 1
ATOM 3760 C C . GLU A 1 476 ? 11.609 -6.685 -11.462 1.00 96.50 476 GLU A C 1
ATOM 3762 O O . GLU A 1 476 ? 10.526 -6.528 -12.022 1.00 96.50 476 GLU A O 1
ATOM 3767 N N . GLY A 1 477 ? 12.756 -6.334 -12.049 1.00 94.50 477 GLY A N 1
ATOM 3768 C CA . GLY A 1 477 ? 12.854 -5.854 -13.430 1.00 94.50 477 GLY A CA 1
ATOM 3769 C C . GLY A 1 477 ? 12.658 -4.345 -13.612 1.00 94.50 477 GLY A C 1
ATOM 3770 O O . GLY A 1 477 ? 12.477 -3.589 -12.660 1.00 94.50 477 GLY A O 1
ATOM 3771 N N . TRP A 1 478 ? 12.738 -3.894 -14.870 1.00 90.81 478 TRP A N 1
ATOM 3772 C CA . TRP A 1 478 ? 12.583 -2.484 -15.245 1.00 90.81 478 TRP A CA 1
ATOM 3773 C C . TRP A 1 478 ? 11.283 -2.260 -16.036 1.00 90.81 478 TRP A C 1
ATOM 3775 O O . TRP A 1 478 ? 11.052 -2.986 -17.014 1.00 90.81 478 TRP A O 1
ATOM 3785 N N . PRO A 1 479 ? 10.430 -1.293 -15.644 1.00 91.00 479 PRO A N 1
ATOM 3786 C CA . PRO A 1 479 ? 9.143 -1.064 -16.291 1.00 91.00 479 PRO A CA 1
ATOM 3787 C C . PRO A 1 479 ? 9.310 -0.515 -17.708 1.00 91.00 479 PRO A C 1
ATOM 3789 O O . PRO A 1 479 ? 10.051 0.430 -17.945 1.00 91.00 479 PRO A O 1
ATOM 3792 N N . SER A 1 480 ? 8.578 -1.102 -18.652 1.00 91.75 480 SER A N 1
ATOM 3793 C CA . SER A 1 480 ? 8.352 -0.554 -19.996 1.00 91.75 480 SER A CA 1
ATOM 3794 C C . SER A 1 480 ? 6.973 -1.010 -20.483 1.00 91.75 480 SER A C 1
ATOM 3796 O O . SER A 1 480 ? 6.551 -2.094 -20.066 1.00 91.75 480 SER A O 1
ATOM 3798 N N . PRO A 1 481 ? 6.274 -0.249 -21.345 1.00 93.00 481 PRO A N 1
ATOM 3799 C CA . PRO A 1 481 ? 4.920 -0.595 -21.786 1.00 93.00 481 PRO A CA 1
ATOM 3800 C C . PRO A 1 481 ? 4.808 -2.023 -22.336 1.00 93.00 481 PRO A C 1
ATOM 3802 O O . PRO A 1 481 ? 3.969 -2.800 -21.885 1.00 93.00 481 PRO A O 1
ATOM 3805 N N . THR A 1 482 ? 5.728 -2.411 -23.224 1.00 96.25 482 THR A N 1
ATOM 3806 C CA . THR A 1 482 ? 5.760 -3.747 -23.837 1.00 96.25 482 THR A CA 1
ATOM 3807 C C . THR A 1 482 ? 5.963 -4.852 -22.802 1.00 96.25 482 THR A C 1
ATOM 3809 O O . THR A 1 482 ? 5.260 -5.859 -22.821 1.00 96.25 482 THR A O 1
ATOM 3812 N N . LYS A 1 483 ? 6.888 -4.655 -21.854 1.00 96.31 483 LYS A N 1
ATOM 3813 C CA . LYS A 1 483 ? 7.180 -5.655 -20.817 1.00 96.31 483 LYS A CA 1
ATOM 3814 C C . LYS A 1 483 ? 6.073 -5.759 -19.767 1.00 96.31 483 LYS A C 1
ATOM 3816 O O . 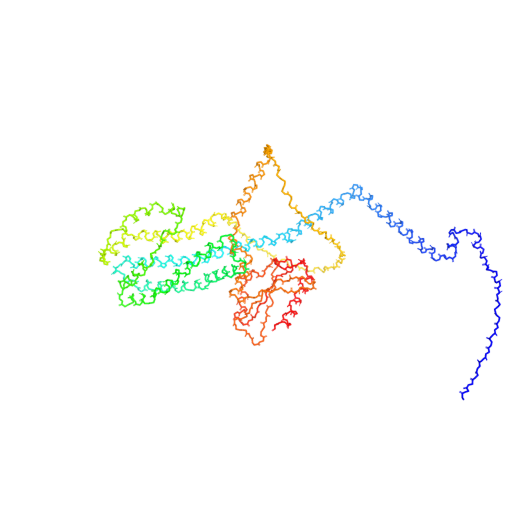LYS A 1 483 ? 5.768 -6.855 -19.319 1.00 96.31 483 LYS A O 1
ATOM 3821 N N . VAL A 1 484 ? 5.462 -4.635 -19.390 1.00 95.44 484 VAL A N 1
ATOM 3822 C CA . VAL A 1 484 ? 4.324 -4.599 -18.456 1.00 95.44 484 VAL A CA 1
ATOM 3823 C C . VAL A 1 484 ? 3.109 -5.298 -19.062 1.00 95.44 484 VAL A C 1
ATOM 3825 O O . VAL A 1 484 ? 2.449 -6.073 -18.372 1.00 95.44 484 VAL A O 1
ATOM 3828 N N . ARG A 1 485 ? 2.846 -5.082 -20.356 1.00 96.81 485 ARG A N 1
ATOM 3829 C CA . ARG A 1 485 ? 1.818 -5.825 -21.091 1.00 96.81 485 ARG A CA 1
ATOM 3830 C C . ARG A 1 485 ? 2.101 -7.328 -21.078 1.00 96.81 485 ARG A C 1
ATOM 3832 O O . ARG A 1 485 ? 1.212 -8.097 -20.728 1.00 96.81 485 ARG A O 1
ATOM 3839 N N . ALA A 1 486 ? 3.326 -7.730 -21.416 1.00 98.00 486 ALA A N 1
ATOM 3840 C CA . ALA A 1 486 ? 3.716 -9.138 -21.450 1.00 98.00 486 ALA A CA 1
ATOM 3841 C C . ALA A 1 486 ? 3.606 -9.818 -20.069 1.00 98.00 486 ALA A C 1
ATOM 3843 O O . ALA A 1 486 ? 3.212 -10.979 -19.984 1.00 98.00 486 ALA A O 1
ATOM 3844 N N . ASP A 1 487 ? 3.889 -9.100 -18.979 1.00 97.94 487 ASP A N 1
ATOM 3845 C CA . ASP A 1 487 ? 3.651 -9.612 -17.623 1.00 97.94 487 ASP A CA 1
ATOM 3846 C C . ASP A 1 487 ? 2.169 -9.771 -17.307 1.00 97.94 487 ASP A C 1
ATOM 3848 O O . ASP A 1 487 ? 1.785 -10.760 -16.693 1.00 97.94 487 ASP A O 1
ATOM 3852 N N . GLY A 1 488 ? 1.329 -8.828 -17.739 1.00 96.75 488 GLY A N 1
ATOM 3853 C CA . GLY A 1 488 ? -0.122 -8.947 -17.598 1.00 96.75 488 GLY A CA 1
ATOM 3854 C C . GLY A 1 488 ? -0.659 -10.201 -18.291 1.00 96.75 488 GLY A C 1
ATOM 3855 O O . GLY A 1 488 ? -1.443 -10.937 -17.700 1.00 96.75 488 GLY A O 1
ATOM 3856 N N . GLU A 1 489 ? -0.180 -10.488 -19.504 1.00 97.44 489 GLU A N 1
ATOM 3857 C CA . GLU A 1 489 ? -0.512 -11.718 -20.236 1.00 97.44 489 GLU A CA 1
ATOM 3858 C C . GLU A 1 489 ? -0.056 -12.972 -19.461 1.00 97.44 489 GLU A C 1
ATOM 3860 O O . GLU A 1 489 ? -0.839 -13.904 -19.294 1.00 97.44 489 GLU A O 1
ATOM 3865 N N . LYS A 1 490 ? 1.150 -12.965 -18.874 1.00 97.62 490 LYS A N 1
ATOM 3866 C CA . LYS A 1 490 ? 1.652 -14.074 -18.035 1.00 97.62 490 LYS A CA 1
ATOM 3867 C C . LYS A 1 490 ? 0.853 -14.294 -16.753 1.00 97.62 490 LYS A C 1
ATOM 3869 O O . LYS A 1 490 ? 0.649 -15.433 -16.344 1.00 97.62 490 LYS A O 1
ATOM 3874 N N . ILE A 1 491 ? 0.385 -13.223 -16.123 1.00 97.62 491 ILE A N 1
ATOM 3875 C CA . ILE A 1 491 ? -0.474 -13.309 -14.938 1.00 97.62 491 ILE A CA 1
ATOM 3876 C C . ILE A 1 491 ? -1.842 -13.897 -15.306 1.00 97.62 491 ILE A C 1
ATOM 3878 O O . ILE A 1 491 ? -2.408 -14.665 -14.530 1.00 97.62 491 ILE A O 1
ATOM 3882 N N . ILE A 1 492 ? -2.370 -13.569 -16.488 1.00 97.19 492 ILE A N 1
ATOM 3883 C CA . ILE A 1 492 ? -3.609 -14.171 -16.994 1.00 97.19 492 ILE A CA 1
ATOM 3884 C C . ILE A 1 492 ? -3.405 -15.664 -17.267 1.00 97.19 492 ILE A C 1
ATOM 3886 O O . ILE A 1 492 ? -4.241 -16.454 -16.835 1.00 97.19 492 ILE A O 1
ATOM 3890 N N . ASP A 1 493 ? -2.301 -16.055 -17.914 1.00 96.88 493 ASP A N 1
ATOM 3891 C CA . ASP A 1 493 ? -1.954 -17.470 -18.121 1.00 96.88 493 ASP A CA 1
ATOM 3892 C C . ASP A 1 493 ? -1.944 -18.223 -16.777 1.00 96.88 493 ASP A C 1
ATOM 3894 O O . ASP A 1 493 ? -2.612 -19.244 -16.626 1.00 96.88 493 ASP A O 1
ATOM 3898 N N . TYR A 1 494 ? -1.274 -17.660 -15.765 1.00 96.19 494 TYR A N 1
ATOM 3899 C CA . TYR A 1 494 ? -1.223 -18.215 -14.410 1.00 96.19 494 TYR A CA 1
ATOM 3900 C C . TYR A 1 494 ? -2.617 -18.387 -13.785 1.00 96.19 494 TYR A C 1
ATOM 3902 O O . TYR A 1 494 ? -2.925 -19.438 -13.224 1.00 96.19 494 TYR A O 1
ATOM 3910 N N . LEU A 1 495 ? -3.484 -17.376 -13.910 1.00 94.81 495 LEU A N 1
ATOM 3911 C CA . LEU A 1 495 ? -4.861 -17.437 -13.414 1.00 94.81 495 LEU A CA 1
ATOM 3912 C C . LEU A 1 495 ? -5.712 -18.494 -14.128 1.00 94.81 495 LEU A C 1
ATOM 3914 O O . LEU A 1 495 ? -6.654 -18.993 -13.532 1.00 94.81 495 LEU A O 1
ATOM 3918 N N . ILE A 1 496 ? -5.432 -18.811 -15.392 1.00 94.88 496 ILE A N 1
ATOM 3919 C CA . ILE A 1 496 ? -6.169 -19.842 -16.138 1.00 94.88 496 ILE A CA 1
ATOM 3920 C C . ILE A 1 496 ? -5.679 -21.248 -15.763 1.00 94.88 496 ILE A C 1
ATOM 3922 O O . ILE A 1 496 ? -6.456 -22.202 -15.801 1.00 94.88 496 ILE A O 1
ATOM 3926 N N . GLU A 1 497 ? -4.393 -21.391 -15.446 1.00 93.50 497 GLU A N 1
ATOM 3927 C CA . GLU A 1 497 ? -3.762 -22.687 -15.191 1.00 93.50 497 GLU A CA 1
ATOM 3928 C C . GLU A 1 497 ? -3.885 -23.156 -13.733 1.00 93.50 497 GLU A C 1
ATOM 3930 O O . GLU A 1 497 ? -4.074 -24.353 -13.499 1.00 93.50 497 GLU A O 1
ATOM 3935 N N . GLU A 1 498 ? -3.771 -22.252 -12.752 1.00 84.69 498 GLU A N 1
ATOM 3936 C CA . GLU A 1 498 ? -3.717 -22.614 -11.325 1.00 84.69 498 GLU A CA 1
ATOM 3937 C C . GLU A 1 498 ? -5.033 -22.433 -10.548 1.00 84.69 498 GLU A C 1
ATOM 3939 O O . GLU A 1 498 ? -5.156 -22.969 -9.439 1.00 84.69 498 GLU A O 1
ATOM 3944 N N . MET A 1 499 ? -6.011 -21.702 -11.093 1.00 74.81 499 MET A N 1
ATOM 3945 C CA . MET A 1 499 ? -7.296 -21.413 -10.435 1.00 74.81 499 MET A CA 1
ATOM 3946 C C . MET A 1 499 ? -8.482 -22.082 -11.120 1.00 74.81 499 MET A C 1
ATOM 3948 O O . MET A 1 499 ? -9.396 -22.515 -10.373 1.00 74.81 499 MET A O 1
#

Sequence (499 aa):
MDVVSDYSSDAEHKSSRRKRVWLASRLWPHPLNAIVKDPKRTFFVWGIVNGVFIGIGEVVNGIIWLLTLPGFVVLVTVGVYALVYNIARAIVYPGLVPNVRRSLERDIAKEVKRSLLAYLGLYCKLFQVLCNVCVHKGRFRSDIRTKTELATLMSKLVESRGASLMPLVETLEYQKTNQAGKLDHGGEALLGSLKRLVALDEMFLDFQLGPAVGALEKSGTSALVDLLAPSFKSVSFDVSKYSDHDMSIVSSSSVYLTKKLHCQQGVDLLDEIQYLQAHRDEILEHIMVVVRLATEQASFIVENVPLATNEEEEEEDFEETDWEGDDEEDVELGNIELEEKPASQSSSMKAIVGGAPPPKEGPGTAFVRFFKTKYDEFQKARMPMQAVGNIDFMRADLEVRLKGRQAFIDGHDGSKIDTMFIPADKPFPDNRTILMCNPNCGIYEFALFQCQWATFYVKYGINVLLYNYRGYARSEGWPSPTKVRADGEKIIDYLIEEM

Radius of gyration: 41.14 Å; chains: 1; bounding box: 93×93×128 Å

Secondary structure (DSSP, 8-state):
----------------------HHHHHS-TTHHHHHH-HHHHHHHHHHHHHHHHHHHHHHHHHHHHHSHHHHHHHHHHHHHHHHHHHHHHHHTTTHHHHHHHHHHHHHHHHHHHHHHHHHHHHHHHHHHHHHHHHTTT--TTHHHHHHHHHHHHHHHHHHIIIIIHHHHHHHHHHHHHTTT--STTHHHHHHHHHHHHHHHHHHHHTTHHHHHHHHHHHHHHHHHHHHHHHHHH----GGGS-HHHHHHHTTTGGGTTTTTTS-S---HHHHHHHHHHTHHHHHHHHHHHHHHHHHHHHHHHHTS---------------------------PPP----PPPPPP----------PPPP---HHHHHHHHHHHHHHHHHHHT---TTTSSHHHHHHHHHHHS--EEEEEE-TTSPEEEEEEE--SS--TT--EEEEPPPTT--GGGGGTT-HHHHHHHHTT-EEEEEPPTTSTT--S---HHHHHHHHHHHHHHHHHH-